Protein AF-0000000078876703 (afdb_homodimer)

InterPro domains:
  IPR000210 BTB/POZ domain [PF00651] (17-123)
  IPR000210 BTB/POZ domain [PS50097] (23-95)
  IPR000210 BTB/POZ domain [SM00225] (23-125)
  IPR011333 SKP1/BTB/POZ domain superfamily [G3DSA:3.30.710.10] (2-155)
  IPR011333 SKP1/BTB/POZ domain superfamily [SSF54695] (4-124)
  IPR011705 BTB/Kelch-associated [PF07707] (132-242)
  IPR011705 BTB/Kelch-associated [SM00875] (130-243)
  IPR012983 PHR [PF08005] (283-389)
  IPR038648 PHR domain superfamily [G3DSA:2.60.120.820] (272-389)

Structure (mmCIF, N/CA/C/O backbone):
data_AF-0000000078876703-model_v1
#
loop_
_entity.id
_entity.type
_entity.pdbx_description
1 polymer 'BTB domain-containing protein'
#
loop_
_atom_site.group_PDB
_atom_site.id
_atom_site.type_symbol
_atom_site.label_atom_id
_atom_site.label_alt_id
_atom_site.label_comp_id
_atom_site.label_asym_id
_atom_site.label_entity_id
_atom_site.label_seq_id
_atom_site.pdbx_PDB_ins_code
_atom_site.Cartn_x
_atom_site.Cartn_y
_atom_site.Cartn_z
_atom_site.occupancy
_atom_site.B_iso_or_equiv
_atom_site.auth_seq_id
_atom_site.auth_comp_id
_atom_site.auth_asym_id
_atom_site.auth_atom_id
_atom_site.pdbx_PDB_model_num
ATOM 1 N N . ASP A 1 1 ? 15.977 4.742 14.422 1 87.94 1 ASP A N 1
ATOM 2 C CA . ASP A 1 1 ? 14.562 5.016 14.156 1 87.94 1 ASP A CA 1
ATOM 3 C C . ASP A 1 1 ? 14.25 4.879 12.664 1 87.94 1 ASP A C 1
ATOM 5 O O . ASP A 1 1 ? 14.141 5.883 11.953 1 87.94 1 ASP A O 1
ATOM 9 N N . TRP A 1 2 ? 14.172 3.602 12.211 1 92.56 2 TRP A N 1
ATOM 10 C CA . TRP A 1 2 ? 14 3.25 10.805 1 92.56 2 TRP A CA 1
ATOM 11 C C . TRP A 1 2 ? 12.648 3.727 10.289 1 92.56 2 TRP A C 1
ATOM 13 O O . TRP A 1 2 ? 12.484 3.971 9.094 1 92.56 2 TRP A O 1
ATOM 23 N N . GLN A 1 3 ? 11.672 3.959 11.148 1 93.75 3 GLN A N 1
ATOM 24 C CA . GLN A 1 3 ? 10.305 4.316 10.781 1 93.75 3 GLN A CA 1
ATOM 25 C C . GLN A 1 3 ? 10.25 5.688 10.117 1 93.75 3 GLN A C 1
ATOM 27 O O . GLN A 1 3 ? 9.367 5.953 9.297 1 93.75 3 GLN A O 1
ATOM 32 N N . LEU A 1 4 ? 11.172 6.551 10.484 1 93.19 4 LEU A N 1
ATOM 33 C CA . LEU A 1 4 ? 11.156 7.945 10.055 1 93.19 4 LEU A CA 1
ATOM 34 C C . LEU A 1 4 ? 11.383 8.047 8.547 1 93.19 4 LEU A C 1
ATOM 36 O O . LEU A 1 4 ? 10.953 9.023 7.918 1 93.19 4 LEU A O 1
ATOM 40 N N . THR A 1 5 ? 11.984 7.02 7.98 1 92 5 THR A N 1
ATOM 41 C CA . THR A 1 5 ? 12.32 7.062 6.562 1 92 5 THR A CA 1
ATOM 42 C C . THR A 1 5 ? 11.242 6.367 5.73 1 92 5 THR A C 1
ATOM 44 O O . THR A 1 5 ? 11.273 6.414 4.5 1 92 5 THR A O 1
ATOM 47 N N . LYS A 1 6 ? 10.297 5.766 6.41 1 92 6 LYS A N 1
ATOM 48 C CA . LYS A 1 6 ? 9.25 5.035 5.703 1 92 6 LYS A CA 1
ATOM 49 C C . LYS A 1 6 ? 7.977 5.863 5.605 1 92 6 LYS A C 1
ATOM 51 O O . LYS A 1 6 ? 7.359 6.191 6.621 1 92 6 LYS A O 1
ATOM 56 N N . THR A 1 7 ? 7.516 6.16 4.422 1 89.06 7 THR A N 1
ATOM 57 C CA . THR A 1 7 ? 6.434 7.121 4.242 1 89.06 7 THR A CA 1
ATOM 58 C C . THR A 1 7 ? 5.121 6.402 3.932 1 89.06 7 THR A C 1
ATOM 60 O O . THR A 1 7 ? 4.066 7.035 3.854 1 89.06 7 THR A O 1
ATOM 63 N N . SER A 1 8 ? 5.184 5.109 3.703 1 92.31 8 SER A N 1
ATOM 64 C CA . SER A 1 8 ? 3.963 4.375 3.379 1 92.31 8 SER A CA 1
ATOM 65 C C . SER A 1 8 ? 3.836 3.113 4.223 1 92.31 8 SER A C 1
ATOM 67 O O . SER A 1 8 ? 4.832 2.605 4.746 1 92.31 8 SER A O 1
ATOM 69 N N . LEU A 1 9 ? 2.629 2.705 4.367 1 94.38 9 LEU A N 1
ATOM 70 C CA . LEU A 1 9 ? 2.357 1.476 5.105 1 94.38 9 LEU A CA 1
ATOM 71 C C . LEU A 1 9 ? 3.113 0.3 4.492 1 94.38 9 LEU A C 1
ATOM 73 O O . LEU A 1 9 ? 3.684 -0.52 5.219 1 94.38 9 LEU A O 1
ATOM 77 N N . ASN A 1 10 ? 3.154 0.201 3.182 1 94.31 10 ASN A N 1
ATOM 78 C CA . ASN A 1 10 ? 3.83 -0.886 2.48 1 94.31 10 ASN A CA 1
ATOM 79 C C . ASN A 1 10 ? 5.32 -0.918 2.801 1 94.31 10 ASN A C 1
ATOM 81 O O . ASN A 1 10 ? 5.887 -1.987 3.039 1 94.31 10 ASN A O 1
ATOM 85 N N . SER A 1 11 ? 5.852 0.259 2.777 1 95.06 11 SER A N 1
ATOM 86 C CA . SER A 1 11 ? 7.285 0.338 3.043 1 95.06 11 SER A CA 1
ATOM 87 C C . SER A 1 11 ? 7.602 -0.026 4.488 1 95.06 11 SER A C 1
ATOM 89 O O . SER A 1 11 ? 8.625 -0.654 4.77 1 95.06 11 SER A O 1
ATOM 91 N N . ARG A 1 12 ? 6.75 0.342 5.359 1 96 12 ARG A N 1
ATOM 92 C CA . ARG A 1 12 ? 6.957 0.058 6.777 1 96 12 ARG A CA 1
ATOM 93 C C . ARG A 1 12 ? 6.836 -1.436 7.059 1 96 12 ARG A C 1
ATOM 95 O O . ARG A 1 12 ? 7.684 -2.016 7.738 1 96 12 ARG A O 1
ATOM 102 N N . VAL A 1 13 ? 5.852 -2.027 6.5 1 97.25 13 VAL A N 1
ATOM 103 C CA . VAL A 1 13 ? 5.629 -3.453 6.707 1 97.25 13 VAL A CA 1
ATOM 104 C C . VAL A 1 13 ? 6.719 -4.258 6.004 1 97.25 13 VAL A C 1
ATOM 106 O O . VAL A 1 13 ? 7.207 -5.254 6.539 1 97.25 13 VAL A O 1
ATOM 109 N N . ALA A 1 14 ? 7.078 -3.812 4.836 1 96.5 14 ALA A N 1
ATOM 110 C CA . ALA A 1 14 ? 8.133 -4.488 4.082 1 96.5 14 ALA A CA 1
ATOM 111 C C . ALA A 1 14 ? 9.438 -4.523 4.871 1 96.5 14 ALA A C 1
ATOM 113 O O . ALA A 1 14 ? 10.219 -5.469 4.754 1 96.5 14 ALA A O 1
ATOM 114 N N . HIS A 1 15 ? 9.602 -3.547 5.699 1 96.69 15 HIS A N 1
ATOM 115 C CA . HIS A 1 15 ? 10.82 -3.461 6.492 1 96.69 15 HIS A CA 1
ATOM 116 C C . HIS A 1 15 ? 10.883 -4.574 7.531 1 96.69 15 HIS A C 1
ATOM 118 O O . HIS A 1 15 ? 11.969 -4.965 7.961 1 96.69 15 HIS A O 1
ATOM 124 N N . THR A 1 16 ? 9.75 -5.07 7.93 1 97.5 16 THR A N 1
ATOM 125 C CA . THR A 1 16 ? 9.719 -6.09 8.977 1 97.5 16 THR A CA 1
ATOM 126 C C . THR A 1 16 ? 9.711 -7.488 8.367 1 97.5 16 THR A C 1
ATOM 128 O O . THR A 1 16 ? 9.758 -8.484 9.086 1 97.5 16 THR A O 1
ATOM 131 N N . PHE A 1 17 ? 9.758 -7.559 6.996 1 97.31 17 PHE A N 1
ATOM 132 C CA . PHE A 1 17 ? 9.742 -8.828 6.281 1 97.31 17 PHE A CA 1
ATOM 133 C C . PHE A 1 17 ? 11.008 -9.633 6.582 1 97.31 17 PHE A C 1
ATOM 135 O O . PHE A 1 17 ? 12.117 -9.117 6.453 1 97.31 17 PHE A O 1
ATOM 142 N N . ASN A 1 18 ? 10.727 -10.859 6.961 1 96.06 18 ASN A N 1
ATOM 143 C CA . ASN A 1 18 ? 11.812 -11.789 7.262 1 96.06 18 ASN A CA 1
ATOM 144 C C . ASN A 1 18 ? 12.781 -11.211 8.289 1 96.06 18 ASN A C 1
ATOM 146 O O . ASN A 1 18 ? 13.992 -11.297 8.117 1 96.06 18 ASN A O 1
ATOM 150 N N . SER A 1 19 ? 12.266 -10.477 9.266 1 95.5 19 SER A N 1
ATOM 151 C CA . SER A 1 19 ? 13.008 -9.852 10.352 1 95.5 19 SER A CA 1
ATOM 152 C C . SER A 1 19 ? 12.398 -10.195 11.703 1 95.5 19 SER A C 1
ATOM 154 O O . SER A 1 19 ? 11.172 -10.297 11.828 1 95.5 19 SER A O 1
ATOM 156 N N . PRO A 1 20 ? 13.273 -10.398 12.664 1 95.88 20 PRO A N 1
ATOM 157 C CA . PRO A 1 20 ? 12.742 -10.68 14 1 95.88 20 PRO A CA 1
ATOM 158 C C . PRO A 1 20 ? 12.141 -9.445 14.664 1 95.88 20 PRO A C 1
ATOM 160 O O . PRO A 1 20 ? 11.523 -9.555 15.734 1 95.88 20 PRO A O 1
ATOM 163 N N . LEU A 1 21 ? 12.25 -8.336 14.008 1 95.31 21 LEU A N 1
ATOM 164 C CA . LEU A 1 21 ? 11.742 -7.082 14.547 1 95.31 21 LEU A CA 1
ATOM 165 C C . LEU A 1 21 ? 10.242 -7.176 14.805 1 95.31 21 LEU A C 1
ATOM 167 O O . LEU A 1 21 ? 9.453 -7.359 13.875 1 95.31 21 LEU A O 1
ATOM 171 N N . MET A 1 22 ? 9.789 -7.148 16.078 1 94.62 22 MET A N 1
ATOM 172 C CA . MET A 1 22 ? 8.406 -7.148 16.531 1 94.62 22 MET A CA 1
ATOM 173 C C . MET A 1 22 ? 7.723 -8.469 16.203 1 94.62 22 MET A C 1
ATOM 175 O O . MET A 1 22 ? 6.496 -8.547 16.172 1 94.62 22 MET A O 1
ATOM 179 N N . SER A 1 23 ? 8.492 -9.453 15.805 1 95.81 23 SER A N 1
ATOM 180 C CA . SER A 1 23 ? 7.926 -10.75 15.438 1 95.81 23 SER A CA 1
ATOM 181 C C . SER A 1 23 ? 7.316 -11.445 16.641 1 95.81 23 SER A C 1
ATOM 183 O O . SER A 1 23 ? 7.855 -11.367 17.75 1 95.81 23 SER A O 1
ATOM 185 N N . ASP A 1 24 ? 6.172 -12.078 16.453 1 94.12 24 ASP A N 1
ATOM 186 C CA . ASP A 1 24 ? 5.512 -12.766 17.547 1 94.12 24 ASP A CA 1
ATOM 187 C C . ASP A 1 24 ? 5.188 -14.211 17.188 1 94.12 24 ASP A C 1
ATOM 189 O O . ASP A 1 24 ? 4.574 -14.93 17.969 1 94.12 24 ASP A O 1
ATOM 193 N N . VAL A 1 25 ? 5.59 -14.648 16.047 1 96.25 25 VAL A N 1
ATOM 194 C CA . VAL A 1 25 ? 5.449 -16.031 15.625 1 96.25 25 VAL A CA 1
ATOM 195 C C . VAL A 1 25 ? 6.574 -16.406 14.664 1 96.25 25 VAL A C 1
ATOM 197 O O . VAL A 1 25 ? 7.168 -15.523 14.031 1 96.25 25 VAL A O 1
ATOM 200 N N . ALA A 1 26 ? 6.898 -17.656 14.617 1 97.44 26 ALA A N 1
ATOM 201 C CA . ALA A 1 26 ? 7.953 -18.109 13.719 1 97.44 26 ALA A CA 1
ATOM 202 C C . ALA A 1 26 ? 7.555 -19.406 13.031 1 97.44 26 ALA A C 1
ATOM 204 O O . ALA A 1 26 ? 6.922 -20.281 13.633 1 97.44 26 ALA A O 1
ATOM 205 N N . PHE A 1 27 ? 7.922 -19.516 11.805 1 97.69 27 PHE A N 1
ATOM 206 C CA . PHE A 1 27 ? 7.719 -20.75 11.047 1 97.69 27 PHE A CA 1
ATOM 207 C C . PHE A 1 27 ? 8.984 -21.594 11.047 1 97.69 27 PHE A C 1
ATOM 209 O O . PHE A 1 27 ? 10.086 -21.078 10.852 1 97.69 27 PHE A O 1
ATOM 216 N N . VAL A 1 28 ? 8.781 -22.812 11.297 1 97.25 28 VAL A N 1
ATOM 217 C CA . VAL A 1 28 ? 9.898 -23.75 11.289 1 97.25 28 VAL A CA 1
ATOM 218 C C . VAL A 1 28 ? 9.844 -24.609 10.039 1 97.25 28 VAL A C 1
ATOM 220 O O . VAL A 1 28 ? 8.898 -25.375 9.844 1 97.25 28 VAL A O 1
ATOM 223 N N . VAL A 1 29 ? 10.82 -24.469 9.195 1 96.31 29 VAL A N 1
ATOM 224 C CA . VAL A 1 29 ? 10.836 -25.172 7.91 1 96.31 29 VAL A CA 1
ATOM 225 C C . VAL A 1 29 ? 12.25 -25.672 7.621 1 96.31 29 VAL A C 1
ATOM 227 O O . VAL A 1 29 ? 13.219 -25.234 8.242 1 96.31 29 VAL A O 1
ATOM 230 N N . GLU A 1 30 ? 12.281 -26.594 6.703 1 94.5 30 GLU A N 1
ATOM 231 C CA . GLU A 1 30 ? 13.578 -27.078 6.242 1 94.5 30 GLU A CA 1
ATOM 232 C C . GLU A 1 30 ? 14.219 -26.094 5.258 1 94.5 30 GLU A C 1
ATOM 234 O O . GLU A 1 30 ? 13.523 -25.484 4.445 1 94.5 30 GLU A O 1
ATOM 239 N N . ASP A 1 31 ? 15.508 -25.953 5.328 1 93.06 31 ASP A N 1
ATOM 240 C CA . ASP A 1 31 ? 16.281 -25.141 4.387 1 93.06 31 ASP A CA 1
ATOM 241 C C . ASP A 1 31 ? 17.156 -26.031 3.496 1 93.06 31 ASP A C 1
ATOM 243 O O . ASP A 1 31 ? 18.109 -26.641 3.971 1 93.06 31 ASP A O 1
ATOM 247 N N . PRO A 1 32 ? 16.812 -26.047 2.268 1 89.38 32 PRO A N 1
ATOM 248 C CA . PRO A 1 32 ? 17.562 -26.922 1.369 1 89.38 32 PRO A CA 1
ATOM 249 C C . PRO A 1 32 ? 19.031 -26.531 1.26 1 89.38 32 PRO A C 1
ATOM 251 O O . PRO A 1 32 ? 19.891 -27.391 1.072 1 89.38 32 PRO A O 1
ATOM 254 N N . ALA A 1 33 ? 19.328 -25.266 1.344 1 88.38 33 ALA A N 1
ATOM 255 C CA . ALA A 1 33 ? 20.703 -24.812 1.215 1 88.38 33 ALA A CA 1
ATOM 256 C C . ALA A 1 33 ? 21.531 -25.188 2.443 1 88.38 33 ALA A C 1
ATOM 258 O O . ALA A 1 33 ? 22.688 -25.609 2.32 1 88.38 33 ALA A O 1
ATOM 259 N N . LYS A 1 34 ? 20.906 -25.141 3.592 1 88.06 34 LYS A N 1
ATOM 260 C CA . LYS A 1 34 ? 21.609 -25.406 4.844 1 88.06 34 LYS A CA 1
ATOM 261 C C . LYS A 1 34 ? 21.406 -26.844 5.289 1 88.06 34 LYS A C 1
ATOM 263 O O . LYS A 1 34 ? 22.078 -27.312 6.215 1 88.06 34 LYS A O 1
ATOM 268 N N . GLN A 1 35 ? 20.625 -27.562 4.629 1 87.56 35 GLN A N 1
ATOM 269 C CA . GLN A 1 35 ? 20.281 -28.938 4.977 1 87.56 35 GLN A CA 1
ATOM 270 C C . GLN A 1 35 ? 19.922 -29.062 6.457 1 87.56 35 GLN A C 1
ATOM 272 O O . GLN A 1 35 ? 20.406 -29.953 7.148 1 87.56 35 GLN A O 1
ATOM 277 N N . ASP A 1 36 ? 19.234 -27.984 6.965 1 91.69 36 ASP A N 1
ATOM 278 C CA . ASP A 1 36 ? 18.812 -27.922 8.359 1 91.69 36 ASP A CA 1
ATOM 279 C C . ASP A 1 36 ? 17.484 -27.172 8.5 1 91.69 36 ASP A C 1
ATOM 281 O O . ASP A 1 36 ? 16.969 -26.641 7.516 1 91.69 36 ASP A O 1
ATOM 285 N N . VAL A 1 37 ? 17.016 -27.297 9.703 1 94 37 VAL A N 1
ATOM 286 C CA . VAL A 1 37 ? 15.766 -26.609 10.016 1 94 37 VAL A CA 1
ATOM 287 C C . VAL A 1 37 ? 16.047 -25.172 10.43 1 94 37 VAL A C 1
ATOM 289 O O . VAL A 1 37 ? 17 -24.906 11.164 1 94 37 VAL A O 1
ATOM 292 N N . VAL A 1 38 ? 15.305 -24.281 9.836 1 95.19 38 VAL A N 1
ATOM 293 C CA . VAL A 1 38 ? 15.469 -22.875 10.164 1 95.19 38 VAL A CA 1
ATOM 294 C C . VAL A 1 38 ? 14.148 -22.297 10.664 1 95.19 38 VAL A C 1
ATOM 296 O O . VAL A 1 38 ? 13.078 -22.828 10.375 1 95.19 38 VAL A O 1
ATOM 299 N N . SER A 1 39 ? 14.312 -21.266 11.391 1 96.25 39 SER A N 1
ATOM 300 C CA . SER A 1 39 ? 13.156 -20.547 11.906 1 96.25 39 SER A CA 1
ATOM 301 C C . SER A 1 39 ? 13 -19.188 11.227 1 96.25 39 SER A C 1
ATOM 303 O O . SER A 1 39 ? 13.914 -18.359 11.258 1 96.25 39 SER A O 1
ATOM 305 N N . ILE A 1 40 ? 11.852 -18.953 10.617 1 97.5 40 ILE A N 1
ATOM 306 C CA . ILE A 1 40 ? 11.586 -17.703 9.906 1 97.5 40 ILE A CA 1
ATOM 307 C C . ILE A 1 40 ? 10.555 -16.875 10.672 1 97.5 40 ILE A C 1
ATOM 309 O O . ILE A 1 40 ? 9.414 -17.328 10.867 1 97.5 40 ILE A O 1
ATOM 313 N N . PRO A 1 41 ? 10.953 -15.703 11.102 1 98.12 41 PRO A N 1
ATOM 314 C CA . PRO A 1 41 ? 10.039 -14.867 11.891 1 98.12 41 PRO A CA 1
ATOM 315 C C . PRO A 1 41 ? 8.898 -14.289 11.062 1 98.12 41 PRO A C 1
ATOM 317 O O . PRO A 1 41 ? 9.078 -14.008 9.875 1 98.12 41 PRO A O 1
ATOM 320 N N . ALA A 1 42 ? 7.742 -14.164 11.633 1 98.06 42 ALA A N 1
ATOM 321 C CA . ALA A 1 42 ? 6.566 -13.555 11.016 1 98.06 42 ALA A CA 1
ATOM 322 C C . ALA A 1 42 ? 5.723 -12.82 12.055 1 98.06 42 ALA A C 1
ATOM 324 O O . ALA A 1 42 ? 6.137 -12.664 13.203 1 98.06 42 ALA A O 1
ATOM 325 N N . HIS A 1 43 ? 4.668 -12.203 11.703 1 97.62 43 HIS A N 1
ATOM 326 C CA . HIS A 1 43 ? 3.785 -11.422 12.562 1 97.62 43 HIS A CA 1
ATOM 327 C C . HIS A 1 43 ? 2.346 -11.914 12.461 1 97.62 43 HIS A C 1
ATOM 329 O O . HIS A 1 43 ? 1.765 -11.93 11.375 1 97.62 43 HIS A O 1
ATOM 335 N N . LYS A 1 44 ? 1.801 -12.266 13.594 1 96.62 44 LYS A N 1
ATOM 336 C CA . LYS A 1 44 ? 0.448 -12.812 13.641 1 96.62 44 LYS A CA 1
ATOM 337 C C . LYS A 1 44 ? -0.548 -11.867 12.969 1 96.62 44 LYS A C 1
ATOM 339 O O . LYS A 1 44 ? -1.468 -12.312 12.281 1 96.62 44 LYS A O 1
ATOM 344 N N . TYR A 1 45 ? -0.361 -10.609 13.172 1 96.81 45 TYR A N 1
ATOM 345 C CA . TYR A 1 45 ? -1.286 -9.625 12.617 1 96.81 45 TYR A CA 1
ATOM 346 C C . TYR A 1 45 ? -1.282 -9.672 11.102 1 96.81 45 TYR A C 1
ATOM 348 O O . TYR A 1 45 ? -2.344 -9.711 10.469 1 96.81 45 TYR A O 1
ATOM 356 N N . ILE A 1 46 ? -0.12 -9.656 10.484 1 97.88 46 ILE A N 1
ATOM 357 C CA . ILE A 1 46 ? 0.001 -9.664 9.031 1 97.88 46 ILE A CA 1
ATOM 358 C C . ILE A 1 46 ? -0.574 -10.961 8.477 1 97.88 46 ILE A C 1
ATOM 360 O O . ILE A 1 46 ? -1.285 -10.953 7.469 1 97.88 46 ILE A O 1
ATOM 364 N N . LEU A 1 47 ? -0.225 -12.039 9.18 1 97.38 47 LEU A N 1
ATOM 365 C CA . LEU A 1 47 ? -0.733 -13.344 8.758 1 97.38 47 LEU A CA 1
ATOM 366 C C . LEU A 1 47 ? -2.252 -13.398 8.883 1 97.38 47 LEU A C 1
ATOM 368 O O . LEU A 1 47 ? -2.938 -13.859 7.973 1 97.38 47 LEU A O 1
ATOM 372 N N . GLY A 1 48 ? -2.766 -12.891 9.945 1 96.69 48 GLY A N 1
ATOM 373 C CA . GLY A 1 48 ? -4.191 -12.938 10.227 1 96.69 48 GLY A CA 1
ATOM 374 C C . GLY A 1 48 ? -5.016 -12.109 9.258 1 96.69 48 GLY A C 1
ATOM 375 O O . GLY A 1 48 ? -6.117 -12.508 8.875 1 96.69 48 GLY A O 1
ATOM 376 N N . VAL A 1 49 ? -4.5 -10.953 8.891 1 97.19 49 VAL A N 1
ATOM 377 C CA . VAL A 1 49 ? -5.27 -10.102 7.992 1 97.19 49 VAL A CA 1
ATOM 378 C C . VAL A 1 49 ? -5.211 -10.656 6.574 1 97.19 49 VAL A C 1
ATOM 380 O O . VAL A 1 49 ? -6.02 -10.289 5.719 1 97.19 49 VAL A O 1
ATOM 383 N N . SER A 1 50 ? -4.293 -11.523 6.297 1 97.25 50 SER A N 1
ATOM 384 C CA . SER A 1 50 ? -4.078 -12.008 4.938 1 97.25 50 SER A CA 1
ATOM 385 C C . SER A 1 50 ? -4.789 -13.344 4.707 1 97.25 50 SER A C 1
ATOM 387 O O . SER A 1 50 ? -5.082 -13.703 3.566 1 97.25 50 SER A O 1
ATOM 389 N N . SER A 1 51 ? -5.043 -14.086 5.777 1 97.12 51 SER A N 1
ATOM 390 C CA . SER A 1 51 ? -5.547 -15.453 5.668 1 97.12 51 SER A CA 1
ATOM 391 C C . SER A 1 51 ? -6.559 -15.758 6.766 1 97.12 51 SER A C 1
ATOM 393 O O . SER A 1 51 ? -6.258 -15.609 7.953 1 97.12 51 SER A O 1
ATOM 395 N N . PRO A 1 52 ? -7.766 -16.25 6.395 1 96.75 52 PRO A N 1
ATOM 396 C CA . PRO A 1 52 ? -8.727 -16.656 7.422 1 96.75 52 PRO A CA 1
ATOM 397 C C . PRO A 1 52 ? -8.227 -17.828 8.266 1 96.75 52 PRO A C 1
ATOM 399 O O . PRO A 1 52 ? -8.586 -17.938 9.445 1 96.75 52 PRO A O 1
ATOM 402 N N . VAL A 1 53 ? -7.438 -18.672 7.664 1 96.44 53 VAL A N 1
ATOM 403 C CA . VAL A 1 53 ? -6.883 -19.828 8.375 1 96.44 53 VAL A CA 1
ATOM 404 C C . VAL A 1 53 ? -5.918 -19.344 9.453 1 96.44 53 VAL A C 1
ATOM 406 O O . VAL A 1 53 ? -6 -19.766 10.609 1 96.44 53 VAL A O 1
ATOM 409 N N . PHE A 1 54 ? -5.055 -18.438 9.102 1 96 54 PHE A N 1
ATOM 410 C CA . PHE A 1 54 ? -4.145 -17.859 10.086 1 96 54 PHE A CA 1
ATOM 411 C C . PHE A 1 54 ? -4.914 -17.078 11.148 1 96 54 PHE A C 1
ATOM 413 O O . PHE A 1 54 ? -4.539 -17.078 12.32 1 96 54 PHE A O 1
ATOM 420 N N . PHE A 1 55 ? -5.98 -16.391 10.688 1 95.69 55 PHE A N 1
ATOM 421 C CA . PHE A 1 55 ? -6.82 -15.672 11.633 1 95.69 55 PHE A CA 1
ATOM 422 C C . PHE A 1 55 ? -7.391 -16.609 12.68 1 95.69 55 PHE A C 1
ATOM 424 O O . PHE A 1 55 ? -7.34 -16.328 13.883 1 95.69 55 PHE A O 1
ATOM 431 N N . ALA A 1 56 ? -7.887 -17.703 12.203 1 93.62 56 ALA A N 1
ATOM 432 C CA . ALA A 1 56 ? -8.445 -18.703 13.117 1 93.62 56 ALA A CA 1
ATOM 433 C C . ALA A 1 56 ? -7.355 -19.297 14.008 1 93.62 56 ALA A C 1
ATOM 435 O O . ALA A 1 56 ? -7.59 -19.578 15.188 1 93.62 56 ALA A O 1
ATOM 436 N N . MET A 1 57 ? -6.203 -19.469 13.516 1 93.19 57 MET A N 1
ATOM 437 C CA . MET A 1 57 ? -5.09 -20.094 14.227 1 93.19 57 MET A CA 1
ATOM 438 C C . MET A 1 57 ? -4.609 -19.203 15.367 1 93.19 57 MET A C 1
ATOM 440 O O . MET A 1 57 ? -4.316 -19.688 16.453 1 93.19 57 MET A O 1
ATOM 444 N N . PHE A 1 58 ? -4.586 -17.875 15.109 1 93.94 58 PHE A N 1
ATOM 445 C CA . PHE A 1 58 ? -3.896 -17 16.062 1 93.94 58 PHE A CA 1
ATOM 446 C C . PHE A 1 58 ? -4.895 -16.188 16.875 1 93.94 58 PHE A C 1
ATOM 448 O O . PHE A 1 58 ? -4.562 -15.688 17.953 1 93.94 58 PHE A O 1
ATOM 455 N N . TYR A 1 59 ? -6.055 -15.938 16.406 1 91.44 59 TYR A N 1
ATOM 456 C CA . TYR A 1 59 ? -7 -15.055 17.094 1 91.44 59 TYR A CA 1
ATOM 457 C C . TYR A 1 59 ? -8.273 -15.812 17.469 1 91.44 59 TYR A C 1
ATOM 459 O O . TYR A 1 59 ? -9.219 -15.227 18 1 91.44 59 TYR A O 1
ATOM 467 N N . GLY A 1 60 ? -8.242 -17 17.125 1 85 60 GLY A N 1
ATOM 468 C CA . GLY A 1 60 ? -9.367 -17.828 17.547 1 85 60 GLY A CA 1
ATOM 469 C C . GLY A 1 60 ? -9.344 -18.172 19.016 1 85 60 GLY A C 1
ATOM 470 O O . GLY A 1 60 ? -8.445 -17.75 19.75 1 85 60 GLY A O 1
ATOM 471 N N . GLN A 1 61 ? -10.305 -18.766 19.609 1 73.5 61 GLN A N 1
ATOM 472 C CA . GLN A 1 61 ? -10.57 -19.062 21.016 1 73.5 61 GLN A CA 1
ATOM 473 C C . GLN A 1 61 ? -9.391 -19.781 21.656 1 73.5 61 GLN A C 1
ATOM 475 O O . GLN A 1 61 ? -9.07 -19.547 22.828 1 73.5 61 GLN A O 1
ATOM 480 N N . MET A 1 62 ? -8.688 -20.75 20.984 1 61.81 62 MET A N 1
ATOM 481 C CA . MET A 1 62 ? -7.664 -21.594 21.594 1 61.81 62 MET A CA 1
ATOM 482 C C . MET A 1 62 ? -6.266 -21.078 21.25 1 61.81 62 MET A C 1
ATOM 484 O O . MET A 1 62 ? -5.27 -21.719 21.594 1 61.81 62 MET A O 1
ATOM 488 N N . SER A 1 63 ? -6.086 -19.906 20.656 1 62.47 63 SER A N 1
ATOM 489 C CA . SER A 1 63 ? -4.977 -19.781 19.719 1 62.47 63 SER A CA 1
ATOM 490 C C . SER A 1 63 ? -3.902 -18.844 20.25 1 62.47 63 SER A C 1
ATOM 492 O O . SER A 1 63 ? -2.801 -18.781 19.703 1 62.47 63 SER A O 1
ATOM 494 N N . THR A 1 64 ? -4.004 -18.109 21.469 1 62.47 64 THR A N 1
ATOM 495 C CA . THR A 1 64 ? -3.176 -16.922 21.656 1 62.47 64 THR A CA 1
ATOM 496 C C . THR A 1 64 ? -1.736 -17.312 21.984 1 62.47 64 THR A C 1
ATOM 498 O O . THR A 1 64 ? -0.813 -16.516 21.781 1 62.47 64 THR A O 1
ATOM 501 N N . SER A 1 65 ? -1.548 -18.672 21.984 1 75.75 65 SER A N 1
ATOM 502 C CA . SER A 1 65 ? -0.235 -18.953 22.562 1 75.75 65 SER A CA 1
ATOM 503 C C . SER A 1 65 ? 0.691 -19.594 21.531 1 75.75 65 SER A C 1
ATOM 505 O O . SER A 1 65 ? 1.842 -19.906 21.828 1 75.75 65 SER A O 1
ATOM 507 N N . ILE A 1 66 ? 0.266 -19.531 20.344 1 84.81 66 ILE A N 1
ATOM 508 C CA . ILE A 1 66 ? 1.11 -20.219 19.375 1 84.81 66 ILE A CA 1
ATOM 509 C C . ILE A 1 66 ? 2.264 -19.297 18.969 1 84.81 66 ILE A C 1
ATOM 511 O O . ILE A 1 66 ? 2.043 -18.188 18.484 1 84.81 66 ILE A O 1
ATOM 515 N N . SER A 1 67 ? 3.463 -19.797 19.219 1 91.06 67 SER A N 1
ATOM 516 C CA . SER A 1 67 ? 4.617 -18.969 18.875 1 91.06 67 SER A CA 1
ATOM 517 C C . SER A 1 67 ? 5.449 -19.625 17.766 1 91.06 67 SER A C 1
ATOM 519 O O . SER A 1 67 ? 6.328 -18.984 17.188 1 91.06 67 SER A O 1
ATOM 521 N N . LYS A 1 68 ? 5.137 -20.906 17.516 1 94.44 68 LYS A N 1
ATOM 522 C CA . LYS A 1 68 ? 5.863 -21.625 16.469 1 94.44 68 LYS A CA 1
ATOM 523 C C . LYS A 1 68 ? 4.922 -22.453 15.617 1 94.44 68 LYS A C 1
ATOM 525 O O . LYS A 1 68 ? 4.016 -23.109 16.141 1 94.44 68 LYS A O 1
ATOM 530 N N . VAL A 1 69 ? 5.117 -22.391 14.359 1 95.06 69 VAL A N 1
ATOM 531 C CA . VAL A 1 69 ? 4.332 -23.188 13.414 1 95.06 69 VAL A CA 1
ATOM 532 C C . VAL A 1 69 ? 5.262 -24.031 12.547 1 95.06 69 VAL A C 1
ATOM 534 O O . VAL A 1 69 ? 6.121 -23.5 11.844 1 95.06 69 VAL A O 1
ATOM 537 N N . GLU A 1 70 ? 5.102 -25.25 12.547 1 95.31 70 GLU A N 1
ATOM 538 C CA . GLU A 1 70 ? 5.914 -26.156 11.742 1 95.31 70 GLU A CA 1
ATOM 539 C C . GLU A 1 70 ? 5.266 -26.438 10.391 1 95.31 70 GLU A C 1
ATOM 541 O O . GLU A 1 70 ? 4.074 -26.734 10.32 1 95.31 70 GLU A O 1
ATOM 546 N N . LEU A 1 71 ? 6.055 -26.312 9.383 1 95.19 71 LEU A N 1
ATOM 547 C CA . LEU A 1 71 ? 5.594 -26.578 8.023 1 95.19 71 LEU A CA 1
ATOM 548 C C . LEU A 1 71 ? 6.43 -27.672 7.379 1 95.19 71 LEU A C 1
ATOM 550 O O . LEU A 1 71 ? 7.387 -27.391 6.656 1 95.19 71 LEU A O 1
ATOM 554 N N . PRO A 1 72 ? 6.078 -28.828 7.469 1 90.94 72 PRO A N 1
ATOM 555 C CA . PRO A 1 72 ? 6.879 -29.938 6.957 1 90.94 72 PRO A CA 1
ATOM 556 C C . PRO A 1 72 ? 6.828 -30.062 5.438 1 90.94 72 PRO A C 1
ATOM 558 O O . PRO A 1 72 ? 7.758 -30.578 4.82 1 90.94 72 PRO A O 1
ATOM 561 N N . ASP A 1 73 ? 5.828 -29.609 4.793 1 86.81 73 ASP A N 1
ATOM 562 C CA . ASP A 1 73 ? 5.613 -29.828 3.367 1 86.81 73 ASP A CA 1
ATOM 563 C C . ASP A 1 73 ? 6.109 -28.641 2.543 1 86.81 73 ASP A C 1
ATOM 565 O O . ASP A 1 73 ? 5.723 -28.484 1.385 1 86.81 73 ASP A O 1
ATOM 569 N N . CYS A 1 74 ? 6.871 -27.812 3.17 1 92.5 74 CYS A N 1
ATOM 570 C CA . CYS A 1 74 ? 7.402 -26.641 2.482 1 92.5 74 CYS A CA 1
ATOM 571 C C . CYS A 1 74 ? 8.805 -26.297 2.973 1 92.5 74 CYS A C 1
ATOM 573 O O . CYS A 1 74 ? 9.156 -26.609 4.113 1 92.5 74 CYS A O 1
ATOM 575 N N . ASP A 1 75 ? 9.57 -25.797 2.107 1 94.69 75 ASP A N 1
ATOM 576 C CA . ASP A 1 75 ? 10.906 -25.391 2.512 1 94.69 75 ASP A CA 1
ATOM 577 C C . ASP A 1 75 ? 11 -23.875 2.662 1 94.69 75 ASP A C 1
ATOM 579 O O . ASP A 1 75 ? 9.992 -23.172 2.514 1 94.69 75 ASP A O 1
ATOM 583 N N . SER A 1 76 ? 12.18 -23.422 3.02 1 96 76 SER A N 1
ATOM 584 C CA . SER A 1 76 ? 12.383 -22 3.322 1 96 76 SER A CA 1
ATOM 585 C C . SER A 1 76 ? 12.188 -21.141 2.082 1 96 76 SER A C 1
ATOM 587 O O . SER A 1 76 ? 11.68 -20.016 2.172 1 96 76 SER A O 1
ATOM 589 N N . VAL A 1 77 ? 12.5 -21.656 0.921 1 94.5 77 VAL A N 1
ATOM 590 C CA . VAL A 1 77 ? 12.422 -20.891 -0.319 1 94.5 77 VAL A CA 1
ATOM 591 C C . VAL A 1 77 ? 10.961 -20.578 -0.646 1 94.5 77 VAL A C 1
ATOM 593 O O . VAL A 1 77 ? 10.609 -19.438 -0.955 1 94.5 77 VAL A O 1
ATOM 596 N N . GLY A 1 78 ? 10.156 -21.594 -0.558 1 95.88 78 GLY A N 1
ATOM 597 C CA . GLY A 1 78 ? 8.734 -21.406 -0.809 1 95.88 78 GLY A CA 1
ATOM 598 C C . GLY A 1 78 ? 8.062 -20.516 0.214 1 95.88 78 GLY A C 1
ATOM 599 O O . GLY A 1 78 ? 7.238 -19.656 -0.142 1 95.88 78 GLY A O 1
ATOM 600 N N . LEU A 1 79 ? 8.469 -20.719 1.458 1 97.88 79 LEU A N 1
ATOM 601 C CA . LEU A 1 79 ? 7.852 -19.953 2.529 1 97.88 79 LEU A CA 1
ATOM 602 C C . LEU A 1 79 ? 8.203 -18.469 2.4 1 97.88 79 LEU A C 1
ATOM 604 O O . LEU A 1 79 ? 7.348 -17.609 2.59 1 97.88 79 LEU A O 1
ATOM 608 N N . ILE A 1 80 ? 9.438 -18.188 2.111 1 97.06 80 ILE A N 1
ATOM 609 C CA . ILE A 1 80 ? 9.906 -16.812 1.997 1 97.06 80 ILE A CA 1
ATOM 610 C C . ILE A 1 80 ? 9.148 -16.109 0.876 1 97.06 80 ILE A C 1
ATOM 612 O O . ILE A 1 80 ? 8.758 -14.945 1.019 1 97.06 80 ILE A O 1
ATOM 616 N N . GLU A 1 81 ? 8.906 -16.781 -0.206 1 97.12 81 GLU A N 1
ATOM 617 C CA . GLU A 1 81 ? 8.148 -16.188 -1.305 1 97.12 81 GLU A CA 1
ATOM 618 C C . GLU A 1 81 ? 6.695 -15.938 -0.907 1 97.12 81 GLU A C 1
ATOM 620 O O . GLU A 1 81 ? 6.098 -14.938 -1.303 1 97.12 81 GLU A O 1
ATOM 625 N N . PHE A 1 82 ? 6.176 -16.875 -0.213 1 98.06 82 PHE A N 1
ATOM 626 C CA . PHE A 1 82 ? 4.824 -16.766 0.311 1 98.06 82 PHE A CA 1
ATOM 627 C C . PHE A 1 82 ? 4.699 -15.539 1.221 1 98.06 82 PHE A C 1
ATOM 629 O O . PHE A 1 82 ? 3.799 -14.719 1.049 1 98.06 82 PHE A O 1
ATOM 636 N N . LEU A 1 83 ? 5.633 -15.422 2.115 1 98.31 83 LEU A N 1
ATOM 637 C CA . LEU A 1 83 ? 5.629 -14.305 3.055 1 98.31 83 LEU A CA 1
ATOM 638 C C . LEU A 1 83 ? 5.918 -12.992 2.34 1 98.31 83 LEU A C 1
ATOM 640 O O . LEU A 1 83 ? 5.391 -11.945 2.719 1 98.31 83 LEU A O 1
ATOM 644 N N . ARG A 1 84 ? 6.785 -13.07 1.354 1 97.69 84 ARG A N 1
ATOM 645 C CA . ARG A 1 84 ? 7.094 -11.867 0.589 1 97.69 84 ARG A CA 1
ATOM 646 C C . ARG A 1 84 ? 5.828 -11.25 0.002 1 97.69 84 ARG A C 1
ATOM 648 O O . ARG A 1 84 ? 5.656 -10.031 0.025 1 97.69 84 ARG A O 1
ATOM 655 N N . TYR A 1 85 ? 4.984 -12.078 -0.478 1 97.5 85 TYR A N 1
ATOM 656 C CA . TYR A 1 85 ? 3.73 -11.594 -1.038 1 97.5 85 TYR A CA 1
ATOM 657 C C . TYR A 1 85 ? 2.857 -10.961 0.042 1 97.5 85 TYR A C 1
ATOM 659 O O . TYR A 1 85 ? 2.252 -9.914 -0.174 1 97.5 85 TYR A O 1
ATOM 667 N N . LEU A 1 86 ? 2.805 -11.594 1.173 1 97.81 86 LEU A N 1
ATOM 668 C CA . LEU A 1 86 ? 1.939 -11.109 2.244 1 97.81 86 LEU A CA 1
ATOM 669 C C . LEU A 1 86 ? 2.439 -9.781 2.791 1 97.81 86 LEU A C 1
ATOM 671 O O . LEU A 1 86 ? 1.64 -8.914 3.156 1 97.81 86 LEU A O 1
ATOM 675 N N . TYR A 1 87 ? 3.74 -9.555 2.822 1 97.62 87 TYR A N 1
ATOM 676 C CA . TYR A 1 87 ? 4.336 -8.375 3.449 1 97.62 87 TYR A CA 1
ATOM 677 C C . TYR A 1 87 ? 4.535 -7.258 2.434 1 97.62 87 TYR A C 1
ATOM 679 O O . TYR A 1 87 ? 4.457 -6.078 2.779 1 97.62 87 TYR A O 1
ATOM 687 N N . CYS A 1 88 ? 4.844 -7.641 1.226 1 95.38 88 CYS A N 1
ATOM 688 C CA . CYS A 1 88 ? 5.324 -6.637 0.283 1 95.38 88 CYS A CA 1
ATOM 689 C C . CYS A 1 88 ? 4.414 -6.551 -0.935 1 95.38 88 CYS A C 1
ATOM 691 O O . CYS A 1 88 ? 4.574 -5.664 -1.776 1 95.38 88 CYS A O 1
ATOM 693 N N . ASN A 1 89 ? 3.486 -7.375 -1.078 1 92.38 89 ASN A N 1
ATOM 694 C CA . ASN A 1 89 ? 2.615 -7.441 -2.246 1 92.38 89 ASN A CA 1
ATOM 695 C C . ASN A 1 89 ? 3.416 -7.613 -3.533 1 92.38 89 ASN A C 1
ATOM 697 O O . ASN A 1 89 ? 3.104 -6.996 -4.551 1 92.38 89 ASN A O 1
ATOM 701 N N . ARG A 1 90 ? 4.473 -8.32 -3.449 1 92.56 90 ARG A N 1
ATOM 702 C CA . ARG A 1 90 ? 5.344 -8.602 -4.586 1 92.56 90 ARG A CA 1
ATOM 703 C C . ARG A 1 90 ? 5.754 -10.07 -4.617 1 92.56 90 ARG A C 1
ATOM 705 O O . ARG A 1 90 ? 5.684 -10.758 -3.598 1 92.56 90 ARG A O 1
ATOM 712 N N . VAL A 1 91 ? 6.035 -10.461 -5.828 1 92.5 91 VAL A N 1
ATOM 713 C CA . VAL A 1 91 ? 6.484 -11.844 -5.965 1 92.5 91 VAL A CA 1
ATOM 714 C C . VAL A 1 91 ? 7.754 -11.891 -6.809 1 92.5 91 VAL A C 1
ATOM 716 O O . VAL A 1 91 ? 7.93 -11.086 -7.723 1 92.5 91 VAL A O 1
ATOM 719 N N . LYS A 1 92 ? 8.664 -12.648 -6.488 1 94.12 92 LYS A N 1
ATOM 720 C CA . LYS A 1 92 ? 9.859 -13 -7.238 1 94.12 92 LYS A CA 1
ATOM 721 C C . LYS A 1 92 ? 10 -14.516 -7.371 1 94.12 92 LYS A C 1
ATOM 723 O O . LYS A 1 92 ? 10.867 -15.117 -6.727 1 94.12 92 LYS A O 1
ATOM 728 N N . PHE A 1 93 ? 9.383 -15.016 -8.367 1 94.94 93 PHE A N 1
ATOM 729 C CA . PHE A 1 93 ? 9.156 -16.453 -8.43 1 94.94 93 PHE A CA 1
ATOM 730 C C . PHE A 1 93 ? 10.297 -17.156 -9.164 1 94.94 93 PHE A C 1
ATOM 732 O O . PHE A 1 93 ? 10.828 -16.625 -10.148 1 94.94 93 PHE A O 1
ATOM 739 N N . THR A 1 94 ? 10.711 -18.141 -8.727 1 94.88 94 THR A N 1
ATOM 740 C CA . THR A 1 94 ? 11.266 -19.266 -9.477 1 94.88 94 THR A CA 1
ATOM 741 C C . THR A 1 94 ? 10.242 -20.391 -9.594 1 94.88 94 THR A C 1
ATOM 743 O O . THR A 1 94 ? 9.219 -20.375 -8.914 1 94.88 94 THR A O 1
ATOM 746 N N . MET A 1 95 ? 10.492 -21.312 -10.43 1 93.44 95 MET A N 1
ATOM 747 C CA . MET A 1 95 ? 9.539 -22.406 -10.578 1 93.44 95 MET A CA 1
ATOM 748 C C . MET A 1 95 ? 9.344 -23.156 -9.258 1 93.44 95 MET A C 1
ATOM 750 O O . MET A 1 95 ? 8.211 -23.406 -8.836 1 93.44 95 MET A O 1
ATOM 754 N N . GLU A 1 96 ? 10.367 -23.406 -8.609 1 92.75 96 GLU A N 1
ATOM 755 C CA . GLU A 1 96 ? 10.328 -24.141 -7.34 1 92.75 96 GLU A CA 1
ATOM 756 C C . GLU A 1 96 ? 9.57 -23.344 -6.281 1 92.75 96 GLU A C 1
ATOM 758 O O . GLU A 1 96 ? 8.711 -23.891 -5.586 1 92.75 96 GLU A O 1
ATOM 763 N N . SER A 1 97 ? 9.891 -22.109 -6.164 1 96 97 SER A N 1
ATOM 764 C CA . SER A 1 97 ? 9.242 -21.281 -5.148 1 96 97 SER A CA 1
ATOM 765 C C . SER A 1 97 ? 7.77 -21.062 -5.465 1 96 97 SER A C 1
ATOM 767 O O . SER A 1 97 ? 6.938 -20.984 -4.559 1 96 97 SER A O 1
ATOM 769 N N . ALA A 1 98 ? 7.5 -20.938 -6.746 1 96.94 98 ALA A N 1
ATOM 770 C CA . ALA A 1 98 ? 6.113 -20.719 -7.16 1 96.94 98 ALA A CA 1
ATOM 771 C C . ALA A 1 98 ? 5.238 -21.906 -6.797 1 96.94 98 ALA A C 1
ATOM 773 O O . ALA A 1 98 ? 4.113 -21.734 -6.32 1 96.94 98 ALA A O 1
ATOM 774 N N . ILE A 1 99 ? 5.754 -23.062 -7.023 1 95.88 99 ILE A N 1
ATOM 775 C CA . ILE A 1 99 ? 5.004 -24.281 -6.727 1 95.88 99 ILE A CA 1
ATOM 776 C C . ILE A 1 99 ? 4.742 -24.375 -5.223 1 95.88 99 ILE A C 1
ATOM 778 O O . ILE A 1 99 ? 3.619 -24.641 -4.797 1 95.88 99 ILE A O 1
ATOM 782 N N . GLN A 1 100 ? 5.746 -24.141 -4.477 1 95.75 100 GLN A N 1
ATOM 783 C CA . GLN A 1 100 ? 5.613 -24.203 -3.023 1 95.75 100 GLN A CA 1
ATOM 784 C C . GLN A 1 100 ? 4.691 -23.094 -2.508 1 95.75 100 GLN A C 1
ATOM 786 O O . GLN A 1 100 ? 3.893 -23.328 -1.597 1 95.75 100 GLN A O 1
ATOM 791 N N . ALA A 1 101 ? 4.852 -21.922 -2.996 1 97 101 ALA A N 1
ATOM 792 C CA . ALA A 1 101 ? 3.971 -20.812 -2.617 1 97 101 ALA A CA 1
ATOM 793 C C . ALA A 1 101 ? 2.518 -21.125 -2.963 1 97 101 ALA A C 1
ATOM 795 O O . ALA A 1 101 ? 1.601 -20.719 -2.244 1 97 101 ALA A O 1
ATOM 796 N N . LEU A 1 102 ? 2.336 -21.766 -4.133 1 97.06 102 LEU A N 1
ATOM 797 C CA . LEU A 1 102 ? 0.99 -22.188 -4.516 1 97.06 102 LEU A CA 1
ATOM 798 C C . LEU A 1 102 ? 0.402 -23.141 -3.484 1 97.06 102 LEU A C 1
ATOM 800 O O . LEU A 1 102 ? -0.759 -23 -3.092 1 97.06 102 LEU A O 1
ATOM 804 N N . TYR A 1 103 ? 1.184 -24.047 -3.094 1 96.5 103 TYR A N 1
ATOM 805 C CA . TYR A 1 103 ? 0.749 -24.984 -2.064 1 96.5 103 TYR A CA 1
ATOM 806 C C . TYR A 1 103 ? 0.318 -24.25 -0.802 1 96.5 103 TYR A C 1
ATOM 808 O O . TYR A 1 103 ? -0.758 -24.516 -0.26 1 96.5 103 TYR A O 1
ATOM 816 N N . LEU A 1 104 ? 1.117 -23.375 -0.326 1 97.31 104 LEU A N 1
ATOM 817 C CA . LEU A 1 104 ? 0.834 -22.625 0.892 1 97.31 104 LEU A CA 1
ATOM 818 C C . LEU A 1 104 ? -0.391 -21.734 0.709 1 97.31 104 LEU A C 1
ATOM 820 O O . LEU A 1 104 ? -1.188 -21.562 1.636 1 97.31 104 LEU A O 1
ATOM 824 N N . SER A 1 105 ? -0.481 -21.094 -0.452 1 97.12 105 SER A N 1
ATOM 825 C CA . SER A 1 105 ? -1.611 -20.219 -0.725 1 97.12 105 SER A CA 1
ATOM 826 C C . SER A 1 105 ? -2.932 -20.969 -0.668 1 97.12 105 SER A C 1
ATOM 828 O O . SER A 1 105 ? -3.949 -20.438 -0.229 1 97.12 105 SER A O 1
ATOM 830 N N . LYS A 1 106 ? -2.896 -22.188 -1.148 1 96.19 106 LYS A N 1
ATOM 831 C CA . LYS A 1 106 ? -4.094 -23.031 -1.072 1 96.19 106 LYS A CA 1
ATOM 832 C C . LYS A 1 106 ? -4.336 -23.516 0.354 1 96.19 106 LYS A C 1
ATOM 834 O O . LYS A 1 106 ? -5.469 -23.484 0.84 1 96.19 106 LYS A O 1
ATOM 839 N N . LYS A 1 107 ? -3.307 -23.906 0.998 1 96.25 107 LYS A N 1
ATOM 840 C CA . LYS A 1 107 ? -3.396 -24.422 2.363 1 96.25 107 LYS A CA 1
ATOM 841 C C . LYS A 1 107 ? -3.938 -23.359 3.312 1 96.25 107 LYS A C 1
ATOM 843 O O . LYS A 1 107 ? -4.762 -23.656 4.184 1 96.25 107 LYS A O 1
ATOM 848 N N . TYR A 1 108 ? -3.484 -22.156 3.156 1 97 108 TYR A N 1
ATOM 849 C CA . TYR A 1 108 ? -3.84 -21.094 4.086 1 97 108 TYR A CA 1
ATOM 850 C C . TYR A 1 108 ? -4.848 -20.125 3.461 1 97 108 TYR A C 1
ATOM 852 O O . TYR A 1 108 ? -5.109 -19.062 4.004 1 97 108 TYR A O 1
ATOM 860 N N . LEU A 1 109 ? -5.352 -20.453 2.324 1 97.12 109 LEU A N 1
ATOM 861 C CA . LEU A 1 109 ? -6.465 -19.781 1.669 1 97.12 109 LEU A CA 1
ATOM 862 C C . LEU A 1 109 ? -6.109 -18.328 1.335 1 97.12 109 LEU A C 1
ATOM 864 O O . LEU A 1 109 ? -6.773 -17.406 1.793 1 97.12 109 LEU A O 1
ATOM 868 N N . VAL A 1 110 ? -5.172 -18.141 0.538 1 97.06 110 VAL A N 1
ATOM 869 C CA . VAL A 1 110 ? -4.797 -16.859 -0.042 1 97.06 110 VAL A CA 1
ATOM 870 C C . VAL A 1 110 ? -4.988 -16.891 -1.556 1 97.06 110 VAL A C 1
ATOM 872 O O . VAL A 1 110 ? -4.02 -17.031 -2.307 1 97.06 110 VAL A O 1
ATOM 875 N N . PRO A 1 111 ? -6.188 -16.625 -1.979 1 95.88 111 PRO A N 1
ATOM 876 C CA . PRO A 1 111 ? -6.531 -16.844 -3.385 1 95.88 111 PRO A CA 1
ATOM 877 C C . PRO A 1 111 ? -5.781 -15.914 -4.332 1 95.88 111 PRO A C 1
ATOM 879 O O . PRO A 1 111 ? -5.469 -16.297 -5.461 1 95.88 111 PRO A O 1
ATOM 882 N N . SER A 1 112 ? -5.57 -14.734 -3.934 1 95.06 112 SER A N 1
ATOM 883 C CA . SER A 1 112 ? -4.875 -13.789 -4.805 1 95.06 112 SER A CA 1
ATOM 884 C C . SER A 1 112 ? -3.475 -14.289 -5.152 1 95.06 112 SER A C 1
ATOM 886 O O . SER A 1 112 ? -3.061 -14.234 -6.312 1 95.06 112 SER A O 1
ATOM 888 N N . LEU A 1 113 ? -2.797 -14.742 -4.188 1 97 113 LEU A N 1
ATOM 889 C CA . LEU A 1 113 ? -1.463 -15.273 -4.426 1 97 113 LEU A CA 1
ATOM 890 C C . LEU A 1 113 ? -1.533 -16.562 -5.25 1 97 113 LEU A C 1
ATOM 892 O O . LEU A 1 113 ? -0.69 -16.797 -6.117 1 97 113 LEU A O 1
ATOM 896 N N . ALA A 1 114 ? -2.494 -17.406 -4.953 1 96.75 114 ALA A N 1
ATOM 897 C CA . ALA A 1 114 ? -2.674 -18.641 -5.719 1 96.75 114 ALA A CA 1
ATOM 898 C C . ALA A 1 114 ? -2.816 -18.328 -7.211 1 96.75 114 ALA A C 1
ATOM 900 O O . ALA A 1 114 ? -2.207 -19.016 -8.047 1 96.75 114 ALA A O 1
ATOM 901 N N . LYS A 1 115 ? -3.545 -17.359 -7.461 1 95.56 115 LYS A N 1
ATOM 902 C CA . LYS A 1 115 ? -3.758 -16.969 -8.852 1 95.56 115 LYS A CA 1
ATOM 903 C C . LYS A 1 115 ? -2.451 -16.547 -9.516 1 95.56 115 LYS A C 1
ATOM 905 O O . LYS A 1 115 ? -2.174 -16.906 -10.656 1 95.56 115 LYS A O 1
ATOM 910 N N . HIS A 1 116 ? -1.681 -15.805 -8.812 1 95.44 116 HIS A N 1
ATOM 911 C CA . HIS A 1 116 ? -0.385 -15.375 -9.328 1 95.44 116 HIS A CA 1
ATOM 912 C C . HIS A 1 116 ? 0.532 -16.562 -9.586 1 95.44 116 HIS A C 1
ATOM 914 O O . HIS A 1 116 ? 1.246 -16.609 -10.586 1 95.44 116 HIS A O 1
ATOM 920 N N . CYS A 1 117 ? 0.498 -17.438 -8.688 1 97.38 117 CYS A N 1
ATOM 921 C CA . CYS A 1 117 ? 1.339 -18.609 -8.812 1 97.38 117 CYS A CA 1
ATOM 922 C C . CYS A 1 117 ? 0.924 -19.453 -10.023 1 97.38 117 CYS A C 1
ATOM 924 O O . CYS A 1 117 ? 1.77 -19.859 -10.82 1 97.38 117 CYS A O 1
ATOM 926 N N . VAL A 1 118 ? -0.372 -19.672 -10.172 1 95.81 118 VAL A N 1
ATOM 927 C CA . VAL A 1 118 ? -0.896 -20.484 -11.266 1 95.81 118 VAL A CA 1
ATOM 928 C C . VAL A 1 118 ? -0.512 -19.859 -12.602 1 95.81 118 VAL A C 1
ATOM 930 O O . VAL A 1 118 ? -0.031 -20.547 -13.508 1 95.81 118 VAL A O 1
ATOM 933 N N . THR A 1 119 ? -0.693 -18.594 -12.672 1 92.38 119 THR A N 1
ATOM 934 C CA . THR A 1 119 ? -0.365 -17.859 -13.898 1 92.38 119 THR A CA 1
ATOM 935 C C . THR A 1 119 ? 1.123 -17.984 -14.211 1 92.38 119 THR A C 1
ATOM 937 O O . THR A 1 119 ? 1.504 -18.234 -15.359 1 92.38 119 THR A O 1
ATOM 940 N N . TYR A 1 120 ? 1.881 -17.812 -13.266 1 94.88 120 TYR A N 1
ATOM 941 C CA . TYR A 1 120 ? 3.324 -17.891 -13.461 1 94.88 120 TYR A CA 1
ATOM 942 C C . TYR A 1 120 ? 3.748 -19.281 -13.922 1 94.88 120 TYR A C 1
ATOM 944 O O . TYR A 1 120 ? 4.52 -19.406 -14.875 1 94.88 120 TYR A O 1
ATOM 952 N N . ILE A 1 121 ? 3.299 -20.297 -13.258 1 96 121 ILE A N 1
ATOM 953 C CA . ILE A 1 121 ? 3.68 -21.672 -13.562 1 96 121 ILE A CA 1
ATOM 954 C C . ILE A 1 121 ? 3.211 -22.031 -14.969 1 96 121 ILE A C 1
ATOM 956 O O . ILE A 1 121 ? 3.98 -22.578 -15.758 1 96 121 ILE A O 1
ATOM 960 N N . ARG A 1 122 ? 1.993 -21.688 -15.188 1 91.56 122 ARG A N 1
ATOM 961 C CA . ARG A 1 122 ? 1.414 -21.969 -16.5 1 91.56 122 ARG A CA 1
ATOM 962 C C . ARG A 1 122 ? 2.232 -21.328 -17.609 1 91.56 122 ARG A C 1
ATOM 964 O O . ARG A 1 122 ? 2.518 -21.953 -18.625 1 91.56 122 ARG A O 1
ATOM 971 N N . ASP A 1 123 ? 2.656 -20.109 -17.344 1 87.81 123 ASP A N 1
ATOM 972 C CA . ASP A 1 123 ? 3.318 -19.328 -18.391 1 87.81 123 ASP A CA 1
ATOM 973 C C . ASP A 1 123 ? 4.793 -19.703 -18.5 1 87.81 123 ASP A C 1
ATOM 975 O O . ASP A 1 123 ? 5.441 -19.391 -19.516 1 87.81 123 ASP A O 1
ATOM 979 N N . ASN A 1 124 ? 5.34 -20.422 -17.531 1 89.94 124 ASN A N 1
ATOM 980 C CA . ASN A 1 124 ? 6.785 -20.609 -17.531 1 89.94 124 ASN A CA 1
ATOM 981 C C . ASN A 1 124 ? 7.148 -22.094 -17.562 1 89.94 124 ASN A C 1
ATOM 983 O O . ASN A 1 124 ? 8.328 -22.453 -17.609 1 89.94 124 ASN A O 1
ATOM 987 N N . VAL A 1 125 ? 6.168 -22.922 -17.578 1 92.12 125 VAL A N 1
ATOM 988 C CA . VAL A 1 125 ? 6.449 -24.344 -17.688 1 92.12 125 VAL A CA 1
ATOM 989 C C . VAL A 1 125 ? 6.918 -24.672 -19.109 1 92.12 125 VAL A C 1
ATOM 991 O O . VAL A 1 125 ? 6.363 -24.156 -20.094 1 92.12 125 VAL A O 1
ATOM 994 N N . THR A 1 126 ? 8.031 -25.422 -19.234 1 88 126 THR A N 1
ATOM 995 C CA . THR A 1 126 ? 8.625 -25.828 -20.5 1 88 126 THR A CA 1
ATOM 996 C C . THR A 1 126 ? 8.734 -27.359 -20.578 1 88 126 THR A C 1
ATOM 998 O O . THR A 1 126 ? 8.57 -28.047 -19.562 1 88 126 THR A O 1
ATOM 1001 N N . PRO A 1 127 ? 8.961 -27.922 -21.766 1 86.5 127 PRO A N 1
ATOM 1002 C CA . PRO A 1 127 ? 9.109 -29.375 -21.891 1 86.5 127 PRO A CA 1
ATOM 1003 C C . PRO A 1 127 ? 10.242 -29.922 -21.047 1 86.5 127 PRO A C 1
ATOM 1005 O O . PRO A 1 127 ? 10.156 -31.062 -20.562 1 86.5 127 PRO A O 1
ATOM 1008 N N . GLN A 1 128 ? 11.195 -29.109 -20.797 1 89.19 128 GLN A N 1
ATOM 1009 C CA . GLN A 1 128 ? 12.375 -29.547 -20.062 1 89.19 128 GLN A CA 1
ATOM 1010 C C . GLN A 1 128 ? 12.055 -29.781 -18.594 1 89.19 128 GLN A C 1
ATOM 1012 O O . GLN A 1 128 ? 12.695 -30.609 -17.938 1 89.19 128 GLN A O 1
ATOM 1017 N N . ILE A 1 129 ? 11.008 -29.109 -18.109 1 93.25 129 ILE A N 1
ATOM 1018 C CA . ILE A 1 129 ? 10.766 -29.219 -16.672 1 93.25 129 ILE A CA 1
ATOM 1019 C C . ILE A 1 129 ? 9.352 -29.719 -16.422 1 93.25 129 ILE A C 1
ATOM 1021 O O . ILE A 1 129 ? 8.875 -29.719 -15.273 1 93.25 129 ILE A O 1
ATOM 1025 N N . VAL A 1 130 ? 8.656 -30.141 -17.406 1 94.94 130 VAL A N 1
ATOM 1026 C CA . VAL A 1 130 ? 7.238 -30.484 -17.328 1 94.94 130 VAL A CA 1
ATOM 1027 C C . VAL A 1 130 ? 7.039 -31.656 -16.375 1 94.94 130 VAL A C 1
ATOM 1029 O O . VAL A 1 130 ? 6.082 -31.672 -15.594 1 94.94 130 VAL A O 1
ATOM 1032 N N . PHE A 1 131 ? 7.926 -32.625 -16.375 1 94.88 131 PHE A N 1
ATOM 1033 C CA . PHE A 1 131 ? 7.766 -33.812 -15.531 1 94.88 131 PHE A CA 1
ATOM 1034 C C . PHE A 1 131 ? 8.07 -33.469 -14.078 1 94.88 131 PHE A C 1
ATOM 1036 O O . PHE A 1 131 ? 7.676 -34.219 -13.172 1 94.88 131 PHE A O 1
ATOM 1043 N N . ASP A 1 132 ? 8.758 -32.375 -13.828 1 92.25 132 ASP A N 1
ATOM 1044 C CA . ASP A 1 132 ? 9.008 -31.906 -12.469 1 92.25 132 ASP A CA 1
ATOM 1045 C C . ASP A 1 132 ? 7.793 -31.172 -11.906 1 92.25 132 ASP A C 1
ATOM 1047 O O . ASP A 1 132 ? 7.562 -31.188 -10.695 1 92.25 132 ASP A O 1
ATOM 1051 N N . VAL A 1 133 ? 7.027 -30.625 -12.742 1 93.81 133 VAL A N 1
ATOM 1052 C CA . VAL A 1 133 ? 5.918 -29.766 -12.352 1 93.81 133 VAL A CA 1
ATOM 1053 C C . VAL A 1 133 ? 4.633 -30.578 -12.258 1 93.81 133 VAL A C 1
ATOM 1055 O O . VAL A 1 133 ? 3.785 -30.312 -11.398 1 93.81 133 VAL A O 1
ATOM 1058 N N . LEU A 1 134 ? 4.516 -31.594 -13.07 1 93.31 134 LEU A N 1
ATOM 1059 C CA . LEU A 1 134 ? 3.279 -32.344 -13.281 1 93.31 134 LEU A CA 1
ATOM 1060 C C . LEU A 1 134 ? 2.816 -33 -11.977 1 93.31 134 LEU A C 1
ATOM 1062 O O . LEU A 1 134 ? 1.627 -32.969 -11.656 1 93.31 134 LEU A O 1
ATOM 1066 N N . PRO A 1 135 ? 3.762 -33.594 -11.211 1 90.5 135 PRO A N 1
ATOM 1067 C CA . PRO A 1 135 ? 3.295 -34.219 -9.961 1 90.5 135 PRO A CA 1
ATOM 1068 C C . PRO A 1 135 ? 2.619 -33.188 -9.039 1 90.5 135 PRO A C 1
ATOM 1070 O O . PRO A 1 135 ? 1.638 -33.531 -8.367 1 90.5 135 PRO A O 1
ATOM 1073 N N . TYR A 1 136 ? 3.133 -32.031 -8.992 1 89.94 136 TYR A N 1
ATOM 1074 C CA . TYR A 1 136 ? 2.564 -31 -8.141 1 89.94 136 TYR A CA 1
ATOM 1075 C C . TYR A 1 136 ? 1.242 -30.484 -8.703 1 89.94 136 TYR A C 1
ATOM 1077 O O . TYR A 1 136 ? 0.309 -30.203 -7.949 1 89.94 136 TYR A O 1
ATOM 1085 N N . ALA A 1 137 ? 1.214 -30.344 -10 1 91.5 137 ALA A N 1
ATOM 1086 C CA . ALA A 1 137 ? -0.027 -29.922 -10.648 1 91.5 137 ALA A CA 1
ATOM 1087 C C . ALA A 1 137 ? -1.157 -30.906 -10.359 1 91.5 137 ALA A C 1
ATOM 1089 O O . ALA A 1 137 ? -2.297 -30.5 -10.125 1 91.5 137 ALA A O 1
ATOM 1090 N N . LEU A 1 138 ? -0.829 -32.156 -10.375 1 90.88 138 LEU A N 1
ATOM 1091 C CA . LEU A 1 138 ? -1.812 -33.188 -10.094 1 90.88 138 LEU A CA 1
ATOM 1092 C C . LEU A 1 138 ? -2.26 -33.156 -8.641 1 90.88 138 LEU A C 1
ATOM 1094 O O . LEU A 1 138 ? -3.455 -33.219 -8.344 1 90.88 138 LEU A O 1
ATOM 1098 N N . LYS A 1 139 ? -1.308 -33 -7.746 1 89.62 139 LYS A N 1
ATOM 1099 C CA . LYS A 1 139 ? -1.59 -32.969 -6.316 1 89.62 139 LYS A CA 1
ATOM 1100 C C . LYS A 1 139 ? -2.436 -31.766 -5.945 1 89.62 139 LYS A C 1
ATOM 1102 O O . LYS A 1 139 ? -3.34 -31.859 -5.113 1 89.62 139 LYS A O 1
ATOM 1107 N N . LEU A 1 140 ? -2.174 -30.656 -6.566 1 91.62 140 LEU A N 1
ATOM 1108 C CA . LEU A 1 140 ? -2.84 -29.406 -6.234 1 91.62 140 LEU A CA 1
ATOM 1109 C C . LEU A 1 140 ? -4.125 -29.234 -7.039 1 91.62 140 LEU A C 1
ATOM 1111 O O . LEU A 1 140 ? -4.902 -28.312 -6.793 1 91.62 140 LEU A O 1
ATOM 1115 N N . ALA A 1 141 ? -4.367 -30.125 -8.008 1 89.12 141 ALA A N 1
ATOM 1116 C CA . ALA A 1 141 ? -5.578 -30.141 -8.828 1 89.12 141 ALA A CA 1
ATOM 1117 C C . ALA A 1 141 ? -5.805 -28.812 -9.516 1 89.12 141 ALA A C 1
ATOM 1119 O O . ALA A 1 141 ? -6.91 -28.266 -9.477 1 89.12 141 ALA A O 1
ATOM 1120 N N . GLU A 1 142 ? -4.789 -28.266 -9.977 1 90.94 142 GLU A N 1
ATOM 1121 C CA . GLU A 1 142 ? -4.891 -27 -10.711 1 90.94 142 GLU A CA 1
ATOM 1122 C C . GLU A 1 142 ? -5.062 -27.25 -12.211 1 90.94 142 GLU A C 1
ATOM 1124 O O . GLU A 1 142 ? -4.09 -27.516 -12.914 1 90.94 142 GLU A O 1
ATOM 1129 N N . LYS A 1 143 ? -6.188 -27.047 -12.672 1 91.12 143 LYS A N 1
ATOM 1130 C CA . LYS A 1 143 ? -6.57 -27.422 -14.031 1 91.12 143 LYS A CA 1
ATOM 1131 C C . LYS A 1 143 ? -5.738 -26.672 -15.062 1 91.12 143 LYS A C 1
ATOM 1133 O O . LYS A 1 143 ? -5.297 -27.25 -16.062 1 91.12 143 LYS A O 1
ATOM 1138 N N . ASP A 1 144 ? -5.539 -25.375 -14.852 1 91.06 144 ASP A N 1
ATOM 1139 C CA . ASP A 1 144 ? -4.816 -24.562 -15.82 1 91.06 144 ASP A CA 1
ATOM 1140 C C . ASP A 1 144 ? -3.385 -25.062 -16 1 91.06 144 ASP A C 1
ATOM 1142 O O . ASP A 1 144 ? -2.885 -25.141 -17.125 1 91.06 144 ASP A O 1
ATOM 1146 N N . ILE A 1 145 ? -2.779 -25.375 -14.922 1 95.12 145 ILE A N 1
ATOM 1147 C CA . ILE A 1 145 ? -1.407 -25.859 -14.969 1 95.12 145 ILE A CA 1
ATOM 1148 C C . ILE A 1 145 ? -1.38 -27.25 -15.602 1 95.12 145 ILE A C 1
ATOM 1150 O O . ILE A 1 145 ? -0.528 -27.547 -16.453 1 95.12 145 ILE A O 1
ATOM 1154 N N . LEU A 1 146 ? -2.318 -28.062 -15.211 1 92.75 146 LEU A N 1
ATOM 1155 C CA . LEU A 1 146 ? -2.406 -29.422 -15.727 1 92.75 146 LEU A CA 1
ATOM 1156 C C . LEU A 1 146 ? -2.617 -29.422 -17.234 1 92.75 146 LEU A C 1
ATOM 1158 O O . LEU A 1 146 ? -1.944 -30.156 -17.969 1 92.75 146 LEU A O 1
ATOM 1162 N N . ASP A 1 147 ? -3.502 -28.641 -17.656 1 89.75 147 ASP A N 1
ATOM 1163 C CA . ASP A 1 147 ? -3.785 -28.547 -19.078 1 89.75 147 ASP A CA 1
ATOM 1164 C C . ASP A 1 147 ? -2.537 -28.141 -19.859 1 89.75 147 ASP A C 1
ATOM 1166 O O . ASP A 1 147 ? -2.244 -28.703 -20.906 1 89.75 147 ASP A O 1
ATOM 1170 N N . ARG A 1 148 ? -1.928 -27.172 -19.328 1 89.5 148 ARG A N 1
ATOM 1171 C CA . ARG A 1 148 ? -0.715 -26.703 -19.984 1 89.5 148 ARG A CA 1
ATOM 1172 C C . ARG A 1 148 ? 0.353 -27.781 -20 1 89.5 148 ARG A C 1
ATOM 1174 O O . ARG A 1 148 ? 1.029 -27.984 -21.016 1 89.5 148 ARG A O 1
ATOM 1181 N N . CYS A 1 149 ? 0.546 -28.453 -18.953 1 93.12 149 CYS A N 1
ATOM 1182 C CA . CYS A 1 149 ? 1.524 -29.531 -18.875 1 93.12 149 CYS A CA 1
ATOM 1183 C C . CYS A 1 149 ? 1.192 -30.641 -19.859 1 93.12 149 CYS A C 1
ATOM 1185 O O . CYS A 1 149 ? 2.062 -31.109 -20.594 1 93.12 149 CYS A O 1
ATOM 1187 N N . PHE A 1 150 ? -0.02 -31 -19.875 1 91.44 150 PHE A N 1
ATOM 1188 C CA . PHE A 1 150 ? -0.43 -32.094 -20.766 1 91.44 150 PHE A CA 1
ATOM 1189 C C . PHE A 1 150 ? -0.316 -31.672 -22.219 1 91.44 150 PHE A C 1
ATOM 1191 O O . PHE A 1 150 ? 0.018 -32.5 -23.078 1 91.44 150 PHE A O 1
ATOM 1198 N N . GLU A 1 151 ? -0.642 -30.484 -22.438 1 86.62 151 GLU A N 1
ATOM 1199 C CA . GLU A 1 151 ? -0.45 -29.969 -23.797 1 86.62 151 GLU A CA 1
ATOM 1200 C C . GLU A 1 151 ? 1.004 -30.109 -24.234 1 86.62 151 GLU A C 1
ATOM 1202 O O . GLU A 1 151 ? 1.276 -30.531 -25.375 1 86.62 151 GLU A O 1
ATOM 1207 N N . LEU A 1 152 ? 1.866 -29.75 -23.453 1 87.5 152 LEU A N 1
ATOM 1208 C CA . LEU A 1 152 ? 3.291 -29.859 -23.75 1 87.5 152 LEU A CA 1
ATOM 1209 C C . LEU A 1 152 ? 3.705 -31.312 -23.938 1 87.5 152 LEU A C 1
ATOM 1211 O O . LEU A 1 152 ? 4.438 -31.641 -24.875 1 87.5 152 LEU A O 1
ATOM 1215 N N . VAL A 1 153 ? 3.225 -32.156 -23.062 1 92.69 153 VAL A N 1
ATOM 1216 C CA . VAL A 1 153 ? 3.582 -33.562 -23.141 1 92.69 153 VAL A CA 1
ATOM 1217 C C . VAL A 1 153 ? 3.008 -34.156 -24.406 1 92.69 153 VAL A C 1
ATOM 1219 O O . VAL A 1 153 ? 3.67 -34.969 -25.078 1 92.69 153 VAL A O 1
ATOM 1222 N N . ASP A 1 154 ? 1.787 -33.781 -24.688 1 87.69 154 ASP A N 1
ATOM 1223 C CA . ASP A 1 154 ? 1.157 -34.281 -25.906 1 87.69 154 ASP A CA 1
ATOM 1224 C C . ASP A 1 154 ? 1.976 -33.906 -27.141 1 87.69 154 ASP A C 1
ATOM 1226 O O . ASP A 1 154 ? 2.193 -34.75 -28.016 1 87.69 154 ASP A O 1
ATOM 1230 N N . PHE A 1 155 ? 2.406 -32.812 -27.141 1 80.56 155 PHE A N 1
ATOM 1231 C CA . PHE A 1 155 ? 3.074 -32.281 -28.344 1 80.56 155 PHE A CA 1
ATOM 1232 C C . PHE A 1 155 ? 4.496 -32.844 -28.438 1 80.56 155 PHE A C 1
ATOM 1234 O O . PHE A 1 155 ? 4.988 -33.125 -29.531 1 80.56 155 PHE A O 1
ATOM 1241 N N . HIS A 1 156 ? 5.16 -32.969 -27.344 1 84.38 156 HIS A N 1
ATOM 1242 C CA . HIS A 1 156 ? 6.547 -33.406 -27.328 1 84.38 156 HIS A CA 1
ATOM 1243 C C . HIS A 1 156 ? 6.672 -34.844 -26.781 1 84.38 156 HIS A C 1
ATOM 1245 O O . HIS A 1 156 ? 7.648 -35.156 -26.109 1 84.38 156 HIS A O 1
ATOM 1251 N N . ALA A 1 157 ? 5.766 -35.625 -27.062 1 89.19 157 ALA A N 1
ATOM 1252 C CA . ALA A 1 157 ? 5.625 -36.938 -26.422 1 89.19 157 ALA A CA 1
ATOM 1253 C C . ALA A 1 157 ? 6.855 -37.781 -26.672 1 89.19 157 ALA A C 1
ATOM 1255 O O . ALA A 1 157 ? 7.438 -38.344 -25.734 1 89.19 157 ALA A O 1
ATOM 1256 N N . VAL A 1 158 ? 7.289 -37.812 -27.875 1 85.38 158 VAL A N 1
ATOM 1257 C CA . VAL A 1 158 ? 8.383 -38.719 -28.234 1 85.38 158 VAL A CA 1
ATOM 1258 C C . VAL A 1 158 ? 9.656 -38.312 -27.484 1 85.38 158 VAL A C 1
ATOM 1260 O O . VAL A 1 158 ? 10.312 -39.156 -26.875 1 85.38 158 VAL A O 1
ATOM 1263 N N . THR A 1 159 ? 9.938 -37.094 -27.516 1 89.38 159 THR A N 1
ATOM 1264 C CA . THR A 1 159 ? 11.133 -36.562 -26.875 1 89.38 159 THR A CA 1
ATOM 1265 C C . THR A 1 159 ? 11.055 -36.719 -25.359 1 89.38 159 THR A C 1
ATOM 1267 O O . THR A 1 159 ? 12.016 -37.125 -24.719 1 89.38 159 THR A O 1
ATOM 1270 N N . LEU A 1 160 ? 9.945 -36.438 -24.828 1 93.69 160 LEU A N 1
ATOM 1271 C CA . LEU A 1 160 ? 9.773 -36.406 -23.375 1 93.69 160 LEU A CA 1
ATOM 1272 C C . LEU A 1 160 ? 9.758 -37.844 -22.812 1 93.69 160 LEU A C 1
ATOM 1274 O O . LEU A 1 160 ? 10.336 -38.094 -21.766 1 93.69 160 LEU A O 1
ATOM 1278 N N . LEU A 1 161 ? 9.188 -38.781 -23.562 1 93.38 161 LEU A N 1
ATOM 1279 C CA . LEU A 1 161 ? 9.148 -40.156 -23.109 1 93.38 161 LEU A CA 1
ATOM 1280 C C . LEU A 1 161 ? 10.523 -40.812 -23.188 1 93.38 161 LEU A C 1
ATOM 1282 O O . LEU A 1 161 ? 10.805 -41.781 -22.484 1 93.38 161 LEU A O 1
ATOM 1286 N N . GLY A 1 162 ? 11.266 -40.25 -24.031 1 93 162 GLY A N 1
ATOM 1287 C CA . GLY A 1 162 ? 12.617 -40.75 -24.156 1 93 162 GLY A CA 1
ATOM 1288 C C . GLY A 1 162 ? 13.594 -40.125 -23.188 1 93 162 GLY A C 1
ATOM 1289 O O . GLY A 1 162 ? 14.719 -40.594 -23.031 1 93 162 GLY A O 1
ATOM 1290 N N . SER A 1 163 ? 13.188 -39.156 -22.484 1 92.88 163 SER A N 1
ATOM 1291 C CA . SER A 1 163 ? 14.07 -38.406 -21.609 1 92.88 163 SER A CA 1
ATOM 1292 C C . SER A 1 163 ? 14.297 -39.125 -20.281 1 92.88 163 SER A C 1
ATOM 1294 O O . SER A 1 163 ? 13.531 -40.031 -19.922 1 92.88 163 SER A O 1
ATOM 1296 N N . GLN A 1 164 ? 15.344 -38.75 -19.562 1 92.69 164 GLN A N 1
ATOM 1297 C CA . GLN A 1 164 ? 15.664 -39.312 -18.266 1 92.69 164 GLN A CA 1
ATOM 1298 C C . GLN A 1 164 ? 14.664 -38.875 -17.203 1 92.69 164 GLN A C 1
ATOM 1300 O O . GLN A 1 164 ? 14.383 -39.625 -16.25 1 92.69 164 GLN A O 1
ATOM 1305 N N . SER A 1 165 ? 14.125 -37.75 -17.422 1 92.94 165 SER A N 1
ATOM 1306 C CA . SER A 1 165 ? 13.164 -37.219 -16.453 1 92.94 165 SER A CA 1
ATOM 1307 C C . SER A 1 165 ? 11.898 -38.062 -16.406 1 92.94 165 SER A C 1
ATOM 1309 O O . SER A 1 165 ? 11.219 -38.125 -15.383 1 92.94 165 SER A O 1
ATOM 1311 N N . PHE A 1 166 ? 11.633 -38.719 -17.5 1 94.75 166 PHE A N 1
ATOM 1312 C CA . PHE A 1 166 ? 10.469 -39.594 -17.578 1 94.75 166 PHE A CA 1
ATOM 1313 C C . PHE A 1 166 ? 10.594 -40.75 -16.609 1 94.75 166 PHE A C 1
ATOM 1315 O O . PHE A 1 166 ? 9.602 -41.219 -16.047 1 94.75 166 PHE A O 1
ATOM 1322 N N . LEU A 1 167 ? 11.758 -41.156 -16.328 1 92.81 167 LEU A N 1
ATOM 1323 C CA . LEU A 1 167 ? 12 -42.344 -15.523 1 92.81 167 LEU A CA 1
ATOM 1324 C C . LEU A 1 167 ? 11.688 -42.062 -14.055 1 92.81 167 LEU A C 1
ATOM 1326 O O . LEU A 1 167 ? 11.445 -43 -13.289 1 92.81 167 LEU A O 1
ATOM 1330 N N . THR A 1 168 ? 11.664 -40.812 -13.711 1 90.31 168 THR A N 1
ATOM 1331 C CA . THR A 1 168 ? 11.492 -40.469 -12.297 1 90.31 168 THR A CA 1
ATOM 1332 C C . THR A 1 168 ? 10.047 -40.031 -12.023 1 90.31 168 THR A C 1
ATOM 1334 O O . THR A 1 168 ? 9.719 -39.656 -10.891 1 90.31 168 THR A O 1
ATOM 1337 N N . VAL A 1 169 ? 9.258 -40.156 -13.039 1 92.44 169 VAL A N 1
ATOM 1338 C CA . VAL A 1 169 ? 7.871 -39.75 -12.852 1 92.44 169 VAL A CA 1
ATOM 1339 C C . VAL A 1 169 ? 7.145 -40.75 -11.961 1 92.44 169 VAL A C 1
ATOM 1341 O O . VAL A 1 169 ? 7.469 -41.938 -11.961 1 92.44 169 VAL A O 1
ATOM 1344 N N . THR A 1 170 ? 6.203 -40.281 -11.203 1 89.81 170 THR A N 1
ATOM 1345 C CA . THR A 1 170 ? 5.406 -41.156 -10.352 1 89.81 170 THR A CA 1
ATOM 1346 C C . THR A 1 170 ? 4.422 -41.969 -11.188 1 89.81 170 THR A C 1
ATOM 1348 O O . THR A 1 170 ? 4.129 -41.625 -12.328 1 89.81 170 THR A O 1
ATOM 1351 N N . GLU A 1 171 ? 3.977 -43.031 -10.609 1 89.31 171 GLU A N 1
ATOM 1352 C CA . GLU A 1 171 ? 3.033 -43.875 -11.305 1 89.31 171 GLU A CA 1
ATOM 1353 C C . GLU A 1 171 ? 1.749 -43.125 -11.656 1 89.31 171 GLU A C 1
ATOM 1355 O O . GLU A 1 171 ? 1.159 -43.375 -12.711 1 89.31 171 GLU A O 1
ATOM 1360 N N . ASP A 1 172 ? 1.326 -42.312 -10.773 1 90.31 172 ASP A N 1
ATOM 1361 C CA . ASP A 1 172 ? 0.102 -41.562 -11.008 1 90.31 172 ASP A CA 1
ATOM 1362 C C . ASP A 1 172 ? 0.229 -40.688 -12.258 1 90.31 172 ASP A C 1
ATOM 1364 O O . ASP A 1 172 ? -0.72 -40.562 -13.039 1 90.31 172 ASP A O 1
ATOM 1368 N N . VAL A 1 173 ? 1.347 -40.125 -12.391 1 92.5 173 VAL A N 1
ATOM 1369 C CA . VAL A 1 173 ? 1.591 -39.281 -13.562 1 92.5 173 VAL A CA 1
ATOM 1370 C C . VAL A 1 173 ? 1.628 -40.156 -14.82 1 92.5 173 VAL A C 1
ATOM 1372 O O . VAL A 1 173 ? 1.051 -39.781 -15.852 1 92.5 173 VAL A O 1
ATOM 1375 N N . LEU A 1 174 ? 2.346 -41.25 -14.711 1 94 174 LEU A N 1
ATOM 1376 C CA . LEU A 1 174 ? 2.449 -42.188 -15.844 1 94 174 LEU A CA 1
ATOM 1377 C C . LEU A 1 174 ? 1.068 -42.656 -16.281 1 94 174 LEU A C 1
ATOM 1379 O O . LEU A 1 174 ? 0.771 -42.656 -17.484 1 94 174 LEU A O 1
ATOM 1383 N N . VAL A 1 175 ? 0.274 -43 -15.367 1 93.44 175 VAL A N 1
ATOM 1384 C CA . VAL A 1 175 ? -1.078 -43.469 -15.664 1 93.44 175 VAL A CA 1
ATOM 1385 C C . VAL A 1 175 ? -1.862 -42.344 -16.359 1 93.44 175 VAL A C 1
ATOM 1387 O O . VAL A 1 175 ? -2.572 -42.594 -17.328 1 93.44 175 VAL A O 1
ATOM 1390 N N . ALA A 1 176 ? -1.73 -41.219 -15.898 1 92.19 176 ALA A N 1
ATOM 1391 C CA . ALA A 1 176 ? -2.432 -40.062 -16.484 1 92.19 176 ALA A CA 1
ATOM 1392 C C . ALA A 1 176 ? -1.987 -39.844 -17.922 1 92.19 176 ALA A C 1
ATOM 1394 O O . ALA A 1 176 ? -2.801 -39.5 -18.781 1 92.19 176 ALA A O 1
ATOM 1395 N N . LEU A 1 177 ? -0.754 -40 -18.156 1 93.44 177 LEU A N 1
ATOM 1396 C CA . LEU A 1 177 ? -0.212 -39.812 -19.5 1 93.44 177 LEU A CA 1
ATOM 1397 C C . LEU A 1 177 ? -0.758 -40.875 -20.453 1 93.44 177 LEU A C 1
ATOM 1399 O O . LEU A 1 177 ? -1.168 -40.562 -21.562 1 93.44 177 LEU A O 1
ATOM 1403 N N . LEU A 1 178 ? -0.762 -42.125 -19.969 1 93.88 178 LEU A N 1
ATOM 1404 C CA . LEU A 1 178 ? -1.157 -43.25 -20.797 1 93.88 178 LEU A CA 1
ATOM 1405 C C . LEU A 1 178 ? -2.643 -43.188 -21.141 1 93.88 178 LEU A C 1
ATOM 1407 O O . LEU A 1 178 ? -3.078 -43.75 -22.156 1 93.88 178 LEU A O 1
ATOM 1411 N N . GLN A 1 179 ? -3.377 -42.531 -20.375 1 92.62 179 GLN A N 1
ATOM 1412 C CA . GLN A 1 179 ? -4.82 -42.438 -20.578 1 92.62 179 GLN A CA 1
ATOM 1413 C C . GLN A 1 179 ? -5.168 -41.375 -21.594 1 92.62 179 GLN A C 1
ATOM 1415 O O . GLN A 1 179 ? -6.297 -41.312 -22.078 1 92.62 179 GLN A O 1
ATOM 1420 N N . ARG A 1 180 ? -4.234 -40.625 -21.922 1 90.62 180 ARG A N 1
ATOM 1421 C CA . ARG A 1 180 ? -4.516 -39.5 -22.797 1 90.62 180 ARG A CA 1
ATOM 1422 C C . ARG A 1 180 ? -4.727 -39.938 -24.234 1 90.62 180 ARG A C 1
ATOM 1424 O O . ARG A 1 180 ? -3.939 -40.719 -24.766 1 90.62 180 ARG A O 1
ATOM 1431 N N . ASP A 1 181 ? -5.715 -39.375 -24.844 1 89.06 181 ASP A N 1
ATOM 1432 C CA . ASP A 1 181 ? -5.996 -39.656 -26.25 1 89.06 181 ASP A CA 1
ATOM 1433 C C . ASP A 1 181 ? -5.199 -38.719 -27.172 1 89.06 181 ASP A C 1
ATOM 1435 O O . ASP A 1 181 ? -5.039 -39.031 -28.359 1 89.06 181 ASP A O 1
ATOM 1439 N N . SER A 1 182 ? -4.719 -37.719 -26.625 1 86 182 SER A N 1
ATOM 1440 C CA . SER A 1 182 ? -4.086 -36.688 -27.438 1 86 182 SER A CA 1
ATOM 1441 C C . SER A 1 182 ? -2.57 -36.844 -27.469 1 86 182 SER A C 1
ATOM 1443 O O . SER A 1 182 ? -1.863 -36.062 -28.078 1 86 182 SER A O 1
ATOM 1445 N N . LEU A 1 183 ? -2.121 -37.938 -2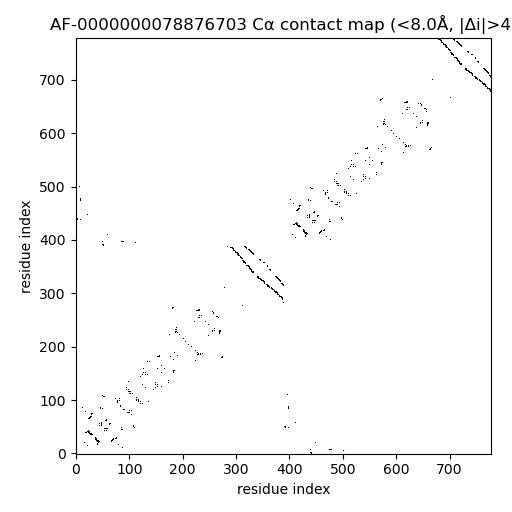6.797 1 89.62 183 LEU A N 1
ATOM 1446 C CA . LEU A 1 183 ? -0.686 -38.188 -26.766 1 89.62 183 LEU A CA 1
ATOM 1447 C C . LEU A 1 183 ? -0.17 -38.531 -28.156 1 89.62 183 LEU A C 1
ATOM 1449 O O . LEU A 1 183 ? -0.613 -39.531 -28.75 1 89.62 183 LEU A O 1
ATOM 1453 N N . ARG A 1 184 ? 0.817 -37.781 -28.641 1 83.38 184 ARG A N 1
ATOM 1454 C CA . ARG A 1 184 ? 1.306 -37.938 -30 1 83.38 184 ARG A CA 1
ATOM 1455 C C . ARG A 1 184 ? 2.486 -38.906 -30.031 1 83.38 184 ARG A C 1
ATOM 1457 O O . ARG A 1 184 ? 3.621 -38.5 -30.297 1 83.38 184 ARG A O 1
ATOM 1464 N N . VAL A 1 185 ? 2.227 -40.094 -29.922 1 88.38 185 VAL A N 1
ATOM 1465 C CA . VAL A 1 185 ? 3.24 -41.156 -29.922 1 88.38 185 VAL A CA 1
ATOM 1466 C C . VAL A 1 185 ? 2.621 -42.469 -30.391 1 88.38 185 VAL A C 1
ATOM 1468 O O . VAL A 1 185 ? 1.406 -42.656 -30.297 1 88.38 185 VAL A O 1
ATOM 1471 N N . THR A 1 186 ? 3.406 -43.25 -31.031 1 89.5 186 THR A N 1
ATOM 1472 C CA . THR A 1 186 ? 2.934 -44.594 -31.422 1 89.5 186 THR A CA 1
ATOM 1473 C C . THR A 1 186 ? 2.842 -45.5 -30.219 1 89.5 186 THR A C 1
ATOM 1475 O O . THR A 1 186 ? 3.541 -45.312 -29.219 1 89.5 186 THR A O 1
ATOM 1478 N N . GLU A 1 187 ? 1.955 -46.5 -30.344 1 92.56 187 GLU A N 1
ATOM 1479 C CA . GLU A 1 187 ? 1.744 -47.406 -29.219 1 92.56 187 GLU A CA 1
ATOM 1480 C C . GLU A 1 187 ? 2.996 -48.219 -28.922 1 92.56 187 GLU A C 1
ATOM 1482 O O . GLU A 1 187 ? 3.26 -48.562 -27.781 1 92.56 187 GLU A O 1
ATOM 1487 N N . VAL A 1 188 ? 3.787 -48.469 -29.953 1 92.75 188 VAL A N 1
ATOM 1488 C CA . VAL A 1 188 ? 5.004 -49.25 -29.734 1 92.75 188 VAL A CA 1
ATOM 1489 C C . VAL A 1 188 ? 6.023 -48.406 -28.969 1 92.75 188 VAL A C 1
ATOM 1491 O O . VAL A 1 188 ? 6.711 -48.906 -28.078 1 92.75 188 VAL A O 1
ATOM 1494 N N . ASP A 1 189 ? 6.137 -47.156 -29.344 1 92.75 189 ASP A N 1
ATOM 1495 C CA . ASP A 1 189 ? 7.043 -46.25 -28.641 1 92.75 189 ASP A CA 1
ATOM 1496 C C . ASP A 1 189 ? 6.598 -46.062 -27.188 1 92.75 189 ASP A C 1
ATOM 1498 O O . ASP A 1 189 ? 7.434 -45.969 -26.297 1 92.75 189 ASP A O 1
ATOM 1502 N N . LEU A 1 190 ? 5.336 -46.031 -27.047 1 94.56 190 LEU A N 1
ATOM 1503 C CA . LEU A 1 190 ? 4.781 -45.906 -25.719 1 94.56 190 LEU A CA 1
ATOM 1504 C C . LEU A 1 190 ? 5.094 -47.125 -24.875 1 94.56 190 LEU A C 1
ATOM 1506 O O . LEU A 1 190 ? 5.438 -47 -23.688 1 94.56 190 LEU A O 1
ATOM 1510 N N . PHE A 1 191 ? 4.953 -48.312 -25.469 1 95.38 191 PHE A N 1
ATOM 1511 C CA . PHE A 1 191 ? 5.273 -49.562 -24.797 1 95.38 191 PHE A CA 1
ATOM 1512 C C . PHE A 1 191 ? 6.738 -49.594 -24.375 1 95.38 191 PHE A C 1
ATOM 1514 O O . PHE A 1 191 ? 7.062 -49.969 -23.25 1 95.38 191 PHE A O 1
ATOM 1521 N N . ARG A 1 192 ? 7.59 -49.125 -25.234 1 94.31 192 ARG A N 1
ATOM 1522 C CA . ARG A 1 192 ? 9.016 -49.094 -24.938 1 94.31 192 ARG A CA 1
ATOM 1523 C C . ARG A 1 192 ? 9.32 -48.156 -23.766 1 94.31 192 ARG A C 1
ATOM 1525 O O . ARG A 1 192 ? 10.156 -48.469 -22.922 1 94.31 192 ARG A O 1
ATOM 1532 N N . ALA A 1 193 ? 8.703 -47.062 -23.766 1 94.94 193 ALA A N 1
ATOM 1533 C CA . ALA A 1 193 ? 8.906 -46.094 -22.688 1 94.94 193 ALA A CA 1
ATOM 1534 C C . ALA A 1 193 ? 8.461 -46.656 -21.344 1 94.94 193 ALA A C 1
ATOM 1536 O O . ALA A 1 193 ? 9.148 -46.5 -20.344 1 94.94 193 ALA A O 1
ATOM 1537 N N . VAL A 1 194 ? 7.285 -47.344 -21.328 1 94.75 194 VAL A N 1
ATOM 1538 C CA . VAL A 1 194 ? 6.762 -47.938 -20.094 1 94.75 194 VAL A CA 1
ATOM 1539 C C . VAL A 1 194 ? 7.695 -49.031 -19.609 1 94.75 194 VAL A C 1
ATOM 1541 O O . VAL A 1 194 ? 7.934 -49.156 -18.406 1 94.75 194 VAL A O 1
ATOM 1544 N N . GLN A 1 195 ? 8.156 -49.781 -20.547 1 92.19 195 GLN A N 1
ATOM 1545 C CA . GLN A 1 195 ? 9.102 -50.812 -20.203 1 92.19 195 GLN A CA 1
ATOM 1546 C C . GLN A 1 195 ? 10.352 -50.25 -19.547 1 92.19 195 GLN A C 1
ATOM 1548 O O . GLN A 1 195 ? 10.844 -50.781 -18.562 1 92.19 195 GLN A O 1
ATOM 1553 N N . ARG A 1 196 ? 10.859 -49.188 -20.109 1 92.81 196 ARG A N 1
ATOM 1554 C CA . ARG A 1 196 ? 12.023 -48.5 -19.547 1 92.81 196 ARG A CA 1
ATOM 1555 C C . ARG A 1 196 ? 11.727 -48 -18.141 1 92.81 196 ARG A C 1
ATOM 1557 O O . ARG A 1 196 ? 12.57 -48.094 -17.25 1 92.81 196 ARG A O 1
ATOM 1564 N N . TRP A 1 197 ? 10.586 -47.406 -18 1 93.81 197 TRP A N 1
ATOM 1565 C CA . TRP A 1 197 ? 10.164 -46.875 -16.703 1 93.81 197 TRP A CA 1
ATOM 1566 C C . TRP A 1 197 ? 10.07 -48 -15.664 1 93.81 197 TRP A C 1
ATOM 1568 O O . TRP A 1 197 ? 10.531 -47.844 -14.531 1 93.81 197 TRP A O 1
ATOM 1578 N N . LEU A 1 198 ? 9.5 -49.188 -16 1 89.56 198 LEU A N 1
ATOM 1579 C CA . LEU A 1 198 ? 9.367 -50.344 -15.117 1 89.56 198 LEU A CA 1
ATOM 1580 C C . LEU A 1 198 ? 10.734 -50.875 -14.719 1 89.56 198 LEU A C 1
ATOM 1582 O O . LEU A 1 198 ? 10.961 -51.219 -13.555 1 89.56 198 LEU A O 1
ATOM 1586 N N . ALA A 1 199 ? 11.578 -50.938 -15.688 1 87.31 199 ALA A N 1
ATOM 1587 C CA . ALA A 1 199 ? 12.93 -51.438 -15.43 1 87.31 199 ALA A CA 1
ATOM 1588 C C . ALA A 1 199 ? 13.664 -50.531 -14.438 1 87.31 199 ALA A C 1
ATOM 1590 O O . ALA A 1 199 ? 14.328 -51.031 -13.531 1 87.31 199 ALA A O 1
ATOM 1591 N N . HIS A 1 200 ? 13.516 -49.281 -14.594 1 88.69 200 HIS A N 1
ATOM 1592 C CA . HIS A 1 200 ? 14.18 -48.312 -13.734 1 88.69 200 HIS A CA 1
ATOM 1593 C C . HIS A 1 200 ? 13.625 -48.375 -12.312 1 88.69 200 HIS A C 1
ATOM 1595 O O . HIS A 1 200 ? 14.391 -48.312 -11.344 1 88.69 200 HIS A O 1
ATOM 1601 N N . ASN A 1 201 ? 12.305 -48.469 -12.109 1 83.44 201 ASN A N 1
ATOM 1602 C CA . ASN A 1 201 ? 11.672 -48.406 -10.805 1 83.44 201 ASN A CA 1
ATOM 1603 C C . ASN A 1 201 ? 11.781 -49.719 -10.055 1 83.44 201 ASN A C 1
ATOM 1605 O O . ASN A 1 201 ? 11.805 -49.75 -8.82 1 83.44 201 ASN A O 1
ATOM 1609 N N . VAL A 1 202 ? 11.852 -50.844 -10.773 1 75.88 202 VAL A N 1
ATOM 1610 C CA . VAL A 1 202 ? 12.109 -52.125 -10.148 1 75.88 202 VAL A CA 1
ATOM 1611 C C . VAL A 1 202 ? 13.547 -52.188 -9.633 1 75.88 202 VAL A C 1
ATOM 1613 O O . VAL A 1 202 ? 13.797 -52.688 -8.531 1 75.88 202 VAL A O 1
ATOM 1616 N N . GLU A 1 203 ? 14.375 -51.656 -10.445 1 73.31 203 GLU A N 1
ATOM 1617 C CA . GLU A 1 203 ? 15.773 -51.625 -10.031 1 73.31 203 GLU A CA 1
ATOM 1618 C C . GLU A 1 203 ? 15.945 -50.75 -8.781 1 73.31 203 GLU A C 1
ATOM 1620 O O . GLU A 1 203 ? 16.688 -51.094 -7.871 1 73.31 203 GLU A O 1
ATOM 1625 N N . GLN A 1 204 ? 15.25 -49.688 -8.758 1 73.06 204 GLN A N 1
ATOM 1626 C CA . GLN A 1 204 ? 15.344 -48.781 -7.617 1 73.06 204 GLN A CA 1
ATOM 1627 C C . GLN A 1 204 ? 14.75 -49.406 -6.363 1 73.06 204 GLN A C 1
ATOM 1629 O O . GLN A 1 204 ? 15.297 -49.25 -5.27 1 73.06 204 GLN A O 1
ATOM 1634 N N . GLU A 1 205 ? 13.609 -50.125 -6.551 1 68 205 GLU A N 1
ATOM 1635 C CA . GLU A 1 205 ? 12.984 -50.812 -5.422 1 68 205 GLU A CA 1
ATOM 1636 C C . GLU A 1 205 ? 13.867 -51.938 -4.914 1 68 205 GLU A C 1
ATOM 1638 O O . GLU A 1 205 ? 13.961 -52.188 -3.705 1 68 205 GLU A O 1
ATOM 1643 N N . CYS A 1 206 ? 14.43 -52.562 -5.938 1 62.88 206 CYS A N 1
ATOM 1644 C CA . CYS A 1 206 ? 15.328 -53.656 -5.559 1 62.88 206 CYS A CA 1
ATOM 1645 C C . CYS A 1 206 ? 16.547 -53.125 -4.812 1 62.88 206 CYS A C 1
ATOM 1647 O O . CYS A 1 206 ? 17.016 -53.75 -3.863 1 62.88 206 CYS A O 1
ATOM 1649 N N . SER A 1 207 ? 16.953 -52 -5.281 1 65.19 207 SER A N 1
ATOM 1650 C CA . SER A 1 207 ? 18.125 -51.438 -4.637 1 65.19 207 SER A CA 1
ATOM 1651 C C . SER A 1 207 ? 17.812 -50.969 -3.213 1 65.19 207 SER A C 1
ATOM 1653 O O . SER A 1 207 ? 18.656 -51.062 -2.328 1 65.19 207 SER A O 1
ATOM 1655 N N . VAL A 1 208 ? 16.594 -50.562 -2.916 1 65.62 208 VAL A N 1
ATOM 1656 C CA . VAL A 1 208 ? 16.203 -50.031 -1.604 1 65.62 208 VAL A CA 1
ATOM 1657 C C . VAL A 1 208 ? 15.773 -51.188 -0.705 1 65.62 208 VAL A C 1
ATOM 1659 O O . VAL A 1 208 ? 16.156 -51.25 0.465 1 65.62 208 VAL A O 1
ATOM 1662 N N . THR A 1 209 ? 14.867 -52.062 -1.208 1 58.94 209 THR A N 1
ATOM 1663 C CA . THR A 1 209 ? 14.305 -53.125 -0.349 1 58.94 209 THR A CA 1
ATOM 1664 C C . THR A 1 209 ? 15.117 -54.406 -0.458 1 58.94 209 THR A C 1
ATOM 1666 O O . THR A 1 209 ? 15.008 -55.281 0.396 1 58.94 209 THR A O 1
ATOM 1669 N N . GLY A 1 210 ? 16.188 -54.469 -1.256 1 55.91 210 GLY A N 1
ATOM 1670 C CA . GLY A 1 210 ? 17 -55.656 -1.417 1 55.91 210 GLY A CA 1
ATOM 1671 C C . GLY A 1 210 ? 16.266 -56.781 -2.131 1 55.91 210 GLY A C 1
ATOM 1672 O O . GLY A 1 210 ? 16.875 -57.781 -2.537 1 55.91 210 GLY A O 1
ATOM 1673 N N . GLU A 1 211 ? 14.953 -56.969 -1.925 1 50.5 211 GLU A N 1
ATOM 1674 C CA . GLU A 1 211 ? 14.18 -58.062 -2.525 1 50.5 211 GLU A CA 1
ATOM 1675 C C . GLU A 1 211 ? 13.461 -57.594 -3.787 1 50.5 211 GLU A C 1
ATOM 1677 O O . GLU A 1 211 ? 12.945 -56.469 -3.832 1 50.5 211 GLU A O 1
ATOM 1682 N N . LEU A 1 212 ? 13.812 -58.125 -4.902 1 50.56 212 LEU A N 1
ATOM 1683 C CA . LEU A 1 212 ? 13.055 -57.906 -6.129 1 50.56 212 LEU A CA 1
ATOM 1684 C C . LEU A 1 212 ? 11.586 -58.281 -5.93 1 50.56 212 LEU A C 1
ATOM 1686 O O . LEU A 1 212 ? 11.234 -59.469 -5.879 1 50.56 212 LEU A O 1
ATOM 1690 N N . ASN A 1 213 ? 10.844 -57.688 -5.051 1 48.34 213 ASN A N 1
ATOM 1691 C CA . ASN A 1 213 ? 9.438 -58.062 -4.945 1 48.34 213 ASN A CA 1
ATOM 1692 C C . ASN A 1 213 ? 8.703 -57.844 -6.27 1 48.34 213 ASN A C 1
ATOM 1694 O O . ASN A 1 213 ? 8.242 -56.75 -6.562 1 48.34 213 ASN A O 1
ATOM 1698 N N . PHE A 1 214 ? 8.891 -58.75 -7.09 1 45.94 214 PHE A N 1
ATOM 1699 C CA . PHE A 1 214 ? 8.344 -58.875 -8.43 1 45.94 214 PHE A CA 1
ATOM 1700 C C . PHE A 1 214 ? 6.82 -58.75 -8.406 1 45.94 214 PHE A C 1
ATOM 1702 O O . PHE A 1 214 ? 6.207 -58.281 -9.359 1 45.94 214 PHE A O 1
ATOM 1709 N N . LEU A 1 215 ? 6.18 -59.312 -7.301 1 46.28 215 LEU A N 1
ATOM 1710 C CA . LEU A 1 215 ? 4.727 -59.438 -7.215 1 46.28 215 LEU A CA 1
ATOM 1711 C C . LEU A 1 215 ? 4.062 -58.062 -7.289 1 46.28 215 LEU A C 1
ATOM 1713 O O . LEU A 1 215 ? 3.037 -57.906 -7.957 1 46.28 215 LEU A O 1
ATOM 1717 N N . HIS A 1 216 ? 4.434 -57.219 -6.336 1 52.47 216 HIS A N 1
ATOM 1718 C CA . HIS A 1 216 ? 3.875 -55.875 -6.254 1 52.47 216 HIS A CA 1
ATOM 1719 C C . HIS A 1 216 ? 3.971 -55.156 -7.594 1 52.47 216 HIS A C 1
ATOM 1721 O O . HIS A 1 216 ? 3.105 -54.344 -7.93 1 52.47 216 HIS A O 1
ATOM 1727 N N . THR A 1 217 ? 4.852 -55.812 -8.359 1 61.41 217 THR A N 1
ATOM 1728 C CA . THR A 1 217 ? 5.211 -55.312 -9.68 1 61.41 217 THR A CA 1
ATOM 1729 C C . THR A 1 217 ? 4.188 -55.781 -10.719 1 61.41 217 THR A C 1
ATOM 1731 O O . THR A 1 217 ? 3.906 -55.062 -11.68 1 61.41 217 THR A O 1
ATOM 1734 N N . ASP A 1 218 ? 3.355 -56.812 -10.25 1 72.25 218 ASP A N 1
ATOM 1735 C CA . ASP A 1 218 ? 2.479 -57.375 -11.266 1 72.25 218 ASP A CA 1
ATOM 1736 C C . ASP A 1 218 ? 1.223 -56.531 -11.445 1 72.25 218 ASP A C 1
ATOM 1738 O O . ASP A 1 218 ? 0.803 -56.281 -12.57 1 72.25 218 ASP A O 1
ATOM 1742 N N . LYS A 1 219 ? 0.713 -56.125 -10.25 1 79.75 219 LYS A N 1
ATOM 1743 C CA . LYS A 1 219 ? -0.5 -55.344 -10.367 1 79.75 219 LYS A CA 1
ATOM 1744 C C . LYS A 1 219 ? -0.219 -54 -11.078 1 79.75 219 LYS A C 1
ATOM 1746 O O . LYS A 1 219 ? -1.029 -53.562 -11.883 1 79.75 219 LYS A O 1
ATOM 1751 N N . HIS A 1 220 ? 0.958 -53.5 -10.719 1 83.19 220 HIS A N 1
ATOM 1752 C CA . HIS A 1 220 ? 1.343 -52.25 -11.344 1 83.19 220 HIS A CA 1
ATOM 1753 C C . HIS A 1 220 ? 1.568 -52.438 -12.844 1 83.19 220 HIS A C 1
ATOM 1755 O O . HIS A 1 220 ? 1.148 -51.594 -13.641 1 83.19 220 HIS A O 1
ATOM 1761 N N . VAL A 1 221 ? 2.189 -53.562 -13.148 1 87.44 221 VAL A N 1
ATOM 1762 C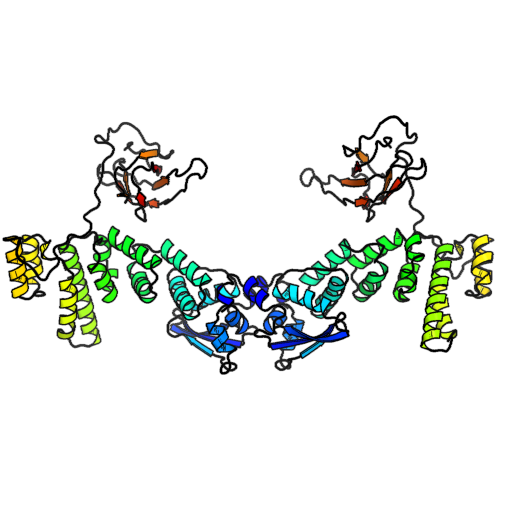 CA . VAL A 1 221 ? 2.479 -53.844 -14.547 1 87.44 221 VAL A CA 1
ATOM 1763 C C . VAL A 1 221 ? 1.173 -54.031 -15.312 1 87.44 221 VAL A C 1
ATOM 1765 O O . VAL A 1 221 ? 0.996 -53.5 -16.406 1 87.44 221 VAL A O 1
ATOM 1768 N N . GLN A 1 222 ? 0.254 -54.75 -14.688 1 86.94 222 GLN A N 1
ATOM 1769 C CA . GLN A 1 222 ? -1.025 -55.031 -15.344 1 86.94 222 GLN A CA 1
ATOM 1770 C C . GLN A 1 222 ? -1.799 -53.719 -15.578 1 86.94 222 GLN A C 1
ATOM 1772 O O . GLN A 1 222 ? -2.422 -53.562 -16.625 1 86.94 222 GLN A O 1
ATOM 1777 N N . ARG A 1 223 ? -1.772 -52.938 -14.609 1 89.94 223 ARG A N 1
ATOM 1778 C CA . ARG A 1 223 ? -2.475 -51.656 -14.711 1 89.94 223 ARG A CA 1
ATOM 1779 C C . ARG A 1 223 ? -1.92 -50.812 -15.852 1 89.94 223 ARG A C 1
ATOM 1781 O O . ARG A 1 223 ? -2.68 -50.219 -16.609 1 89.94 223 ARG A O 1
ATOM 1788 N N . LEU A 1 224 ? -0.611 -50.812 -15.961 1 92.88 224 LEU A N 1
ATOM 1789 C CA . LEU A 1 224 ? 0.031 -50 -17 1 92.88 224 LEU A CA 1
ATOM 1790 C C . LEU A 1 224 ? -0.184 -50.594 -18.375 1 92.88 224 LEU A C 1
ATOM 1792 O O . LEU A 1 224 ? -0.459 -49.875 -19.344 1 92.88 224 LEU A O 1
ATOM 1796 N N . MET A 1 225 ? -0.12 -51.938 -18.484 1 92.88 225 MET A N 1
ATOM 1797 C CA . MET A 1 225 ? -0.284 -52.594 -19.766 1 92.88 225 MET A CA 1
ATOM 1798 C C . MET A 1 225 ? -1.712 -52.469 -20.281 1 92.88 225 MET A C 1
ATOM 1800 O O . MET A 1 225 ? -1.936 -52.375 -21.484 1 92.88 225 MET A O 1
ATOM 1804 N N . ALA A 1 226 ? -2.613 -52.344 -19.375 1 92.5 226 ALA A N 1
ATOM 1805 C CA . ALA A 1 226 ? -4.02 -52.219 -19.75 1 92.5 226 ALA A CA 1
ATOM 1806 C C . ALA A 1 226 ? -4.266 -50.875 -20.453 1 92.5 226 ALA A C 1
ATOM 1808 O O . ALA A 1 226 ? -5.262 -50.719 -21.172 1 92.5 226 ALA A O 1
ATOM 1809 N N . LEU A 1 227 ? -3.361 -49.969 -20.312 1 94.56 227 LEU A N 1
ATOM 1810 C CA . LEU A 1 227 ? -3.57 -48.625 -20.844 1 94.56 227 LEU A CA 1
ATOM 1811 C C . LEU A 1 227 ? -2.881 -48.438 -22.188 1 94.56 227 LEU A C 1
ATOM 1813 O O . LEU A 1 227 ? -3.07 -47.438 -22.859 1 94.56 227 LEU A O 1
ATOM 1817 N N . ILE A 1 228 ? -2.068 -49.438 -22.547 1 94.75 228 ILE A N 1
ATOM 1818 C CA . ILE A 1 228 ? -1.475 -49.438 -23.875 1 94.75 228 ILE A CA 1
ATOM 1819 C C . ILE A 1 228 ? -2.465 -50.031 -24.891 1 94.75 228 ILE A C 1
ATOM 1821 O O . ILE A 1 228 ? -3.133 -51.031 -24.609 1 94.75 228 ILE A O 1
ATOM 1825 N N . ARG A 1 229 ? -2.533 -49.406 -26.016 1 93.19 229 ARG A N 1
ATOM 1826 C CA . ARG A 1 229 ? -3.475 -49.844 -27.047 1 93.19 229 ARG A CA 1
ATOM 1827 C C . ARG A 1 229 ? -2.801 -50.781 -28.047 1 93.19 229 ARG A C 1
ATOM 1829 O O . ARG A 1 229 ? -2.582 -50.375 -29.203 1 93.19 229 ARG A O 1
ATOM 1836 N N . PHE A 1 230 ? -2.639 -52.031 -27.672 1 93.62 230 PHE A N 1
ATOM 1837 C CA . PHE A 1 230 ? -1.845 -53 -28.391 1 93.62 230 PHE A CA 1
ATOM 1838 C C . PHE A 1 230 ? -2.453 -53.312 -29.75 1 93.62 230 PHE A C 1
ATOM 1840 O O . PHE A 1 230 ? -1.73 -53.5 -30.734 1 93.62 230 PHE A O 1
ATOM 1847 N N . PRO A 1 231 ? -3.795 -53.312 -29.828 1 90.69 231 PRO A N 1
ATOM 1848 C CA . PRO A 1 231 ? -4.406 -53.625 -31.109 1 90.69 231 PRO A CA 1
ATOM 1849 C C . PRO A 1 231 ? -4.043 -52.625 -32.219 1 90.69 231 PRO A C 1
ATOM 1851 O O . PRO A 1 231 ? -4.18 -52.938 -33.406 1 90.69 231 PRO A O 1
ATOM 1854 N N . LEU A 1 232 ? -3.596 -51.5 -31.812 1 89.31 232 LEU A N 1
ATOM 1855 C CA . LEU A 1 232 ? -3.287 -50.469 -32.781 1 89.31 232 LEU A CA 1
ATOM 1856 C C . LEU A 1 232 ? -1.839 -50.562 -33.25 1 89.31 232 LEU A C 1
ATOM 1858 O O . LEU A 1 232 ? -1.433 -49.875 -34.188 1 89.31 232 LEU A O 1
ATOM 1862 N N . MET A 1 233 ? -1.103 -51.5 -32.719 1 91.5 233 MET A N 1
ATOM 1863 C CA . MET A 1 233 ? 0.279 -51.719 -33.125 1 91.5 233 MET A CA 1
ATOM 1864 C C . MET A 1 233 ? 0.335 -52.531 -34.438 1 91.5 233 MET A C 1
ATOM 1866 O O . MET A 1 233 ? -0.594 -53.25 -34.75 1 91.5 233 MET A O 1
ATOM 1870 N N . LYS A 1 234 ? 1.504 -52.312 -35.125 1 90.56 234 LYS A N 1
ATOM 1871 C CA . LYS A 1 234 ? 1.759 -53.219 -36.219 1 90.56 234 LYS A CA 1
ATOM 1872 C C . LYS A 1 234 ? 2.004 -54.625 -35.719 1 90.56 234 LYS A C 1
ATOM 1874 O O . LYS A 1 234 ? 2.643 -54.812 -34.688 1 90.56 234 LYS A O 1
ATOM 1879 N N . GLN A 1 235 ? 1.466 -55.594 -36.531 1 90.38 235 GLN A N 1
ATOM 1880 C CA . GLN A 1 235 ? 1.589 -57 -36.125 1 90.38 235 GLN A CA 1
ATOM 1881 C C . GLN A 1 235 ? 3.047 -57.375 -35.906 1 90.38 235 GLN A C 1
ATOM 1883 O O . GLN A 1 235 ? 3.361 -58.094 -34.938 1 90.38 235 GLN A O 1
ATOM 1888 N N . SER A 1 236 ? 3.889 -56.875 -36.75 1 93.38 236 SER A N 1
ATOM 1889 C CA . SER A 1 236 ? 5.309 -57.188 -36.656 1 93.38 236 SER A CA 1
ATOM 1890 C C . SER A 1 236 ? 5.891 -56.625 -35.344 1 93.38 236 SER A C 1
ATOM 1892 O O . SER A 1 236 ? 6.688 -57.281 -34.688 1 93.38 236 SER A O 1
ATOM 1894 N N . GLU A 1 237 ? 5.473 -55.469 -35.031 1 93 237 GLU A N 1
ATOM 1895 C CA . GLU A 1 237 ? 5.941 -54.812 -33.812 1 93 237 GLU A CA 1
ATOM 1896 C C . GLU A 1 237 ? 5.461 -55.562 -32.562 1 93 237 GLU A C 1
ATOM 1898 O O . GLU A 1 237 ? 6.223 -55.75 -31.609 1 93 237 GLU A O 1
ATOM 1903 N N . PHE A 1 238 ? 4.207 -55.969 -32.594 1 94.38 238 PHE A N 1
ATOM 1904 C CA . PHE A 1 238 ? 3.613 -56.688 -31.469 1 94.38 238 PHE A CA 1
ATOM 1905 C C . PHE A 1 238 ? 4.332 -58 -31.219 1 94.38 238 PHE A C 1
ATOM 1907 O O . PHE A 1 238 ? 4.68 -58.312 -30.078 1 94.38 238 PHE A O 1
ATOM 1914 N N . ILE A 1 239 ? 4.609 -58.719 -32.219 1 93.69 239 ILE A N 1
ATOM 1915 C CA . ILE A 1 239 ? 5.203 -60.062 -32.125 1 93.69 239 ILE A CA 1
ATOM 1916 C C . ILE A 1 239 ? 6.664 -59.938 -31.703 1 93.69 239 ILE A C 1
ATOM 1918 O O . ILE A 1 239 ? 7.141 -60.75 -30.891 1 93.69 239 ILE A O 1
ATOM 1922 N N . ASN A 1 240 ? 7.348 -58.906 -32.188 1 93.75 240 ASN A N 1
ATOM 1923 C CA . ASN A 1 240 ? 8.789 -58.844 -31.984 1 93.75 240 ASN A CA 1
ATOM 1924 C C . ASN A 1 240 ? 9.133 -58.125 -30.688 1 93.75 240 ASN A C 1
ATOM 1926 O O . ASN A 1 240 ? 10.18 -58.406 -30.078 1 93.75 240 ASN A O 1
ATOM 1930 N N . GLN A 1 241 ? 8.305 -57.281 -30.25 1 92.38 241 GLN A N 1
ATOM 1931 C CA . GLN A 1 241 ? 8.688 -56.469 -29.109 1 92.38 241 GLN A CA 1
ATOM 1932 C C . GLN A 1 241 ? 7.809 -56.781 -27.891 1 92.38 241 GLN A C 1
ATOM 1934 O O . GLN A 1 241 ? 8.305 -56.844 -26.766 1 92.38 241 GLN A O 1
ATOM 1939 N N . VAL A 1 242 ? 6.551 -57 -28.016 1 93.69 242 VAL A N 1
ATOM 1940 C CA . VAL A 1 242 ? 5.617 -57.125 -26.906 1 93.69 242 VAL A CA 1
ATOM 1941 C C . VAL A 1 242 ? 5.586 -58.562 -26.406 1 93.69 242 VAL A C 1
ATOM 1943 O O . VAL A 1 242 ? 5.727 -58.812 -25.203 1 93.69 242 VAL A O 1
ATOM 1946 N N . VAL A 1 243 ? 5.453 -59.5 -27.281 1 92.31 243 VAL A N 1
ATOM 1947 C CA . VAL A 1 243 ? 5.262 -60.906 -26.938 1 92.31 243 VAL A CA 1
ATOM 1948 C C . VAL A 1 243 ? 6.473 -61.406 -26.156 1 92.31 243 VAL A C 1
ATOM 1950 O O . VAL A 1 243 ? 6.32 -62 -25.078 1 92.31 243 VAL A O 1
ATOM 1953 N N . PRO A 1 244 ? 7.691 -61.094 -26.609 1 91.94 244 PRO A N 1
ATOM 1954 C CA . PRO A 1 244 ? 8.859 -61.625 -25.891 1 91.94 244 PRO A CA 1
ATOM 1955 C C . PRO A 1 244 ? 9.023 -61 -24.5 1 91.94 244 PRO A C 1
ATOM 1957 O O . PRO A 1 244 ? 9.734 -61.531 -23.656 1 91.94 244 PRO A O 1
ATOM 1960 N N . SER A 1 245 ? 8.484 -59.844 -24.234 1 89.44 245 SER A N 1
ATOM 1961 C CA . SER A 1 245 ? 8.648 -59.156 -22.953 1 89.44 245 SER A CA 1
ATOM 1962 C C . SER A 1 245 ? 8 -59.938 -21.812 1 89.44 245 SER A C 1
ATOM 1964 O O . SER A 1 245 ? 8.398 -59.781 -20.656 1 89.44 245 SER A O 1
ATOM 1966 N N . GLY A 1 246 ? 6.852 -60.656 -22.078 1 88.31 246 GLY A N 1
ATOM 1967 C CA . GLY A 1 246 ? 6.18 -61.469 -21.078 1 88.31 246 GLY A CA 1
ATOM 1968 C C . GLY A 1 246 ? 5.23 -60.688 -20.203 1 88.31 246 GLY A C 1
ATOM 1969 O O . GLY A 1 246 ? 4.73 -61.219 -19.188 1 88.31 246 GLY A O 1
ATOM 1970 N N . PHE A 1 247 ? 4.961 -59.469 -20.531 1 89.12 247 PHE A N 1
ATOM 1971 C CA . PHE A 1 247 ? 4.129 -58.625 -19.688 1 89.12 247 PHE A CA 1
ATOM 1972 C C . PHE A 1 247 ? 2.658 -59 -19.812 1 89.12 247 PHE A C 1
ATOM 1974 O O . PHE A 1 247 ? 1.861 -58.75 -18.906 1 89.12 247 PHE A O 1
ATOM 1981 N N . LEU A 1 248 ? 2.291 -59.562 -20.969 1 90.94 248 LEU A N 1
ATOM 1982 C CA . LEU A 1 248 ? 0.899 -59.906 -21.219 1 90.94 248 LEU A CA 1
ATOM 1983 C C . LEU A 1 248 ? 0.666 -61.406 -21.016 1 90.94 248 LEU A C 1
ATOM 1985 O O . LEU A 1 248 ? 1.56 -62.219 -21.266 1 90.94 248 LEU A O 1
ATOM 1989 N N . SER A 1 249 ? -0.483 -61.75 -20.594 1 88.88 249 SER A N 1
ATOM 1990 C CA . SER A 1 249 ? -0.859 -63.156 -20.469 1 88.88 249 SER A CA 1
ATOM 1991 C C . SER A 1 249 ? -1.017 -63.812 -21.844 1 88.88 249 SER A C 1
ATOM 1993 O O . SER A 1 249 ? -1.339 -63.125 -22.812 1 88.88 249 SER A O 1
ATOM 1995 N N . PRO A 1 250 ? -0.797 -65.125 -21.859 1 90.94 250 PRO A N 1
ATOM 1996 C CA . PRO A 1 250 ? -0.965 -65.812 -23.141 1 90.94 250 PRO A CA 1
ATOM 1997 C C . PRO A 1 250 ? -2.361 -65.625 -23.734 1 90.94 250 PRO A C 1
ATOM 1999 O O . PRO A 1 250 ? -2.51 -65.562 -24.953 1 90.94 250 PRO A O 1
ATOM 2002 N N . ASP A 1 251 ? -3.312 -65.562 -22.875 1 90.06 251 ASP A N 1
ATOM 2003 C CA . ASP A 1 251 ? -4.68 -65.312 -23.344 1 90.06 251 ASP A CA 1
ATOM 2004 C C . ASP A 1 251 ? -4.816 -63.969 -24 1 90.06 251 ASP A C 1
ATOM 2006 O O . ASP A 1 251 ? -5.473 -63.844 -25.047 1 90.06 251 ASP A O 1
ATOM 2010 N N . ASP A 1 252 ? -4.242 -63 -23.391 1 90.62 252 ASP A N 1
ATOM 2011 C CA . ASP A 1 252 ? -4.309 -61.656 -23.953 1 90.62 252 ASP A CA 1
ATOM 2012 C C . ASP A 1 252 ? -3.582 -61.562 -25.297 1 90.62 252 ASP A C 1
ATOM 2014 O O . ASP A 1 252 ? -4.07 -60.938 -26.234 1 90.62 252 ASP A O 1
ATOM 2018 N N . VAL A 1 253 ? -2.41 -62.219 -25.375 1 91.5 253 VAL A N 1
ATOM 2019 C CA . VAL A 1 253 ? -1.631 -62.219 -26.609 1 91.5 253 VAL A CA 1
ATOM 2020 C C . VAL A 1 253 ? -2.453 -62.875 -27.734 1 91.5 253 VAL A C 1
ATOM 2022 O O . VAL A 1 253 ? -2.52 -62.312 -28.844 1 91.5 253 VAL A O 1
ATOM 2025 N N . THR A 1 254 ? -3.086 -63.938 -27.375 1 90.25 254 THR A N 1
ATOM 2026 C CA . THR A 1 254 ? -3.891 -64.625 -28.359 1 90.25 254 THR A CA 1
ATOM 2027 C C . THR A 1 254 ? -5.051 -63.781 -28.844 1 90.25 254 THR A C 1
ATOM 2029 O O . THR A 1 254 ? -5.344 -63.719 -30.031 1 90.25 254 THR A O 1
ATOM 2032 N N . GLN A 1 255 ? -5.645 -63.188 -27.938 1 88.81 255 GLN A N 1
ATOM 2033 C CA . GLN A 1 255 ? -6.785 -62.344 -28.281 1 88.81 255 GLN A CA 1
ATOM 2034 C C . GLN A 1 255 ? -6.371 -61.219 -29.203 1 88.81 255 GLN A C 1
ATOM 2036 O O . GLN A 1 255 ? -7.086 -60.906 -30.172 1 88.81 255 GLN A O 1
ATOM 2041 N N . ILE A 1 256 ? -5.305 -60.594 -28.953 1 90.81 256 ILE A N 1
ATOM 2042 C CA . ILE A 1 256 ? -4.828 -59.469 -29.766 1 90.81 256 ILE A CA 1
ATOM 2043 C C . ILE A 1 256 ? -4.422 -59.969 -31.141 1 90.81 256 ILE A C 1
ATOM 2045 O O . ILE A 1 256 ? -4.742 -59.312 -32.156 1 90.81 256 ILE A O 1
ATOM 2049 N N . MET A 1 257 ? -3.766 -61.094 -31.219 1 88.44 257 MET A N 1
ATOM 2050 C CA . MET A 1 257 ? -3.326 -61.656 -32.5 1 88.44 257 MET A CA 1
ATOM 2051 C C . MET A 1 257 ? -4.52 -62 -33.375 1 88.44 257 MET A C 1
ATOM 2053 O O . MET A 1 257 ? -4.492 -61.75 -34.594 1 88.44 257 MET A O 1
ATOM 2057 N N . LEU A 1 258 ? -5.516 -62.562 -32.688 1 85.94 258 LEU A N 1
ATOM 2058 C CA . LEU A 1 258 ? -6.738 -62.875 -33.406 1 85.94 258 LEU A CA 1
ATOM 2059 C C . LEU A 1 258 ? -7.398 -61.594 -33.969 1 85.94 258 LEU A C 1
ATOM 2061 O O . LEU A 1 258 ? -7.988 -61.625 -35.031 1 85.94 258 LEU A O 1
ATOM 2065 N N . GLY A 1 259 ? -7.273 -60.594 -33.25 1 85.31 259 GLY A N 1
ATOM 2066 C CA . GLY A 1 259 ? -7.848 -59.312 -33.656 1 85.31 259 GLY A CA 1
ATOM 2067 C C . GLY A 1 259 ? -7.199 -58.75 -34.906 1 85.31 259 GLY A C 1
ATOM 2068 O O . GLY A 1 259 ? -7.84 -58.031 -35.688 1 85.31 259 GLY A O 1
ATOM 2069 N N . TYR A 1 260 ? -5.93 -59 -35.188 1 83.88 260 TYR A N 1
ATOM 2070 C CA . TYR A 1 260 ? -5.242 -58.531 -36.406 1 83.88 260 TYR A CA 1
ATOM 2071 C C . TYR A 1 260 ? -5.801 -59.219 -37.656 1 83.88 260 TYR A C 1
ATOM 2073 O O . TYR A 1 260 ? -5.77 -58.625 -38.75 1 83.88 260 TYR A O 1
ATOM 2081 N N . VAL A 1 261 ? -6.254 -60.406 -37.375 1 80.5 261 VAL A N 1
ATOM 2082 C CA . VAL A 1 261 ? -6.719 -61.188 -38.5 1 80.5 261 VAL A CA 1
ATOM 2083 C C . VAL A 1 261 ? -8.211 -60.969 -38.719 1 80.5 261 VAL A C 1
ATOM 2085 O O . VAL A 1 261 ? -8.664 -60.781 -39.875 1 80.5 261 VAL A O 1
ATOM 2088 N N . THR A 1 262 ? -9.016 -61 -37.594 1 76.06 262 THR A N 1
ATOM 2089 C CA . THR A 1 262 ? -10.453 -60.781 -37.656 1 76.06 262 THR A CA 1
ATOM 2090 C C . THR A 1 262 ? -10.859 -59.562 -36.844 1 76.06 262 THR A C 1
ATOM 2092 O O . THR A 1 262 ? -11 -59.656 -35.625 1 76.06 262 THR A O 1
ATOM 2095 N N . PRO A 1 263 ? -11.016 -58.406 -37.438 1 66.31 263 PRO A N 1
ATOM 2096 C CA . PRO A 1 263 ? -11.203 -57.156 -36.688 1 66.31 263 PRO A CA 1
ATOM 2097 C C . PRO A 1 263 ? -12.453 -57.188 -35.812 1 66.31 263 PRO A C 1
ATOM 2099 O O . PRO A 1 263 ? -12.578 -56.344 -34.906 1 66.31 263 PRO A O 1
ATOM 2102 N N . GLN A 1 264 ? -13.484 -58.062 -36 1 57.78 264 GLN A N 1
ATOM 2103 C CA . GLN A 1 264 ? -14.773 -58 -35.312 1 57.78 264 GLN A CA 1
ATOM 2104 C C . GLN A 1 264 ? -14.68 -58.562 -33.906 1 57.78 264 GLN A C 1
ATOM 2106 O O . GLN A 1 264 ? -15.633 -58.469 -33.125 1 57.78 264 GLN A O 1
ATOM 2111 N N . LYS A 1 265 ? -13.516 -59.031 -33.469 1 61.78 265 LYS A N 1
ATOM 2112 C CA . LYS A 1 265 ? -13.539 -59.719 -32.188 1 61.78 265 LYS A CA 1
ATOM 2113 C C . LYS A 1 265 ? -13.125 -58.781 -31.047 1 61.78 265 LYS A C 1
ATOM 2115 O O . LYS A 1 265 ? -12.227 -57.969 -31.219 1 61.78 265 LYS A O 1
ATOM 2120 N N . ALA A 1 266 ? -13.977 -58.719 -29.906 1 65.5 266 ALA A N 1
ATOM 2121 C CA . ALA A 1 266 ? -13.875 -57.938 -28.703 1 65.5 266 ALA A CA 1
ATOM 2122 C C . ALA A 1 266 ? -12.578 -58.219 -27.938 1 65.5 266 ALA A C 1
ATOM 2124 O O . ALA A 1 266 ? -12.172 -59.375 -27.812 1 65.5 266 ALA A O 1
ATOM 2125 N N . CYS A 1 267 ? -11.586 -57.312 -27.875 1 75.5 267 CYS A N 1
ATOM 2126 C CA . CYS A 1 267 ? -10.398 -57.469 -27.031 1 75.5 267 CYS A CA 1
ATOM 2127 C C . CYS A 1 267 ? -10.469 -56.562 -25.812 1 75.5 267 CYS A C 1
ATOM 2129 O O . CYS A 1 267 ? -11.25 -55.594 -25.797 1 75.5 267 CYS A O 1
ATOM 2131 N N . ASN A 1 268 ? -9.828 -56.969 -24.719 1 82 268 ASN A N 1
ATOM 2132 C CA . ASN A 1 268 ? -9.812 -56.281 -23.438 1 82 268 ASN A CA 1
ATOM 2133 C C . ASN A 1 268 ? -9.031 -54.969 -23.531 1 82 268 ASN A C 1
ATOM 2135 O O . ASN A 1 268 ? -9.016 -54.188 -22.578 1 82 268 ASN A O 1
ATOM 2139 N N . PHE A 1 269 ? -8.438 -54.75 -24.703 1 90.25 269 PHE A N 1
ATOM 2140 C CA . PHE A 1 269 ? -7.621 -53.562 -24.859 1 90.25 269 PHE A CA 1
ATOM 2141 C C . PHE A 1 269 ? -8.273 -52.562 -25.828 1 90.25 269 PHE A C 1
ATOM 2143 O O . PHE A 1 269 ? -8.945 -52.969 -26.781 1 90.25 269 PHE A O 1
ATOM 2150 N N . SER A 1 270 ? -8.125 -51.344 -25.531 1 88 270 SER A N 1
ATOM 2151 C CA . SER A 1 270 ? -8.734 -50.281 -26.328 1 88 270 SER A CA 1
ATOM 2152 C C . SER A 1 270 ? -8.18 -50.25 -27.75 1 88 270 SER A C 1
ATOM 2154 O O . SER A 1 270 ? -6.98 -50.469 -27.953 1 88 270 SER A O 1
ATOM 2156 N N . SER A 1 271 ? -9.07 -50.031 -28.75 1 84.38 271 SER A N 1
ATOM 2157 C CA . SER A 1 271 ? -8.672 -49.938 -30.141 1 84.38 271 SER A CA 1
ATOM 2158 C C . SER A 1 271 ? -8.961 -48.531 -30.688 1 84.38 271 SER A C 1
ATOM 2160 O O . SER A 1 271 ? -9.008 -48.344 -31.906 1 84.38 271 SER A O 1
ATOM 2162 N N . GLN A 1 272 ? -9.188 -47.625 -29.812 1 85.19 272 GLN A N 1
ATOM 2163 C CA . GLN A 1 272 ? -9.406 -46.219 -30.234 1 85.19 272 GLN A CA 1
ATOM 2164 C C . GLN A 1 272 ? -8.078 -45.5 -30.422 1 85.19 272 GLN A C 1
ATOM 2166 O O . GLN A 1 272 ? -7.285 -45.375 -29.5 1 85.19 272 GLN A O 1
ATOM 2171 N N . PRO A 1 273 ? -7.824 -45.031 -31.656 1 84.19 273 PRO A N 1
ATOM 2172 C CA . PRO A 1 273 ? -6.551 -44.375 -31.922 1 84.19 273 PRO A CA 1
ATOM 2173 C C . PRO A 1 273 ? -6.402 -43.062 -31.156 1 84.19 273 PRO A C 1
ATOM 2175 O O . PRO A 1 273 ? -7.402 -42.375 -30.891 1 84.19 273 PRO A O 1
ATOM 2178 N N . ARG A 1 274 ? -5.258 -42.75 -30.781 1 83.19 274 ARG A N 1
ATOM 2179 C CA . ARG A 1 274 ? -4.945 -41.438 -30.172 1 83.19 274 ARG A CA 1
ATOM 2180 C C . ARG A 1 274 ? -4.801 -40.375 -31.25 1 83.19 274 ARG A C 1
ATOM 2182 O O . ARG A 1 274 ? -4.82 -40.656 -32.438 1 83.19 274 ARG A O 1
ATOM 2189 N N . SER A 1 275 ? -4.941 -38.969 -30.922 1 67.69 275 SER A N 1
ATOM 2190 C CA . SER A 1 275 ? -4.797 -37.906 -31.906 1 67.69 275 SER A CA 1
ATOM 2191 C C . SER A 1 275 ? -3.52 -38.062 -32.719 1 67.69 275 SER A C 1
ATOM 2193 O O . SER A 1 275 ? -2.482 -38.438 -32.188 1 67.69 275 SER A O 1
ATOM 2195 N N . GLY A 1 276 ? -3.744 -38.438 -33.906 1 57.06 276 GLY A N 1
ATOM 2196 C CA . GLY A 1 276 ? -2.703 -38.781 -34.844 1 57.06 276 GLY A CA 1
ATOM 2197 C C . GLY A 1 276 ? -1.662 -37.688 -35 1 57.06 276 GLY A C 1
ATOM 2198 O O . GLY A 1 276 ? -1.778 -36.625 -34.406 1 57.06 276 GLY A O 1
ATOM 2199 N N . PRO A 1 277 ? -0.672 -37.938 -35.688 1 55.19 277 PRO A N 1
ATOM 2200 C CA . PRO A 1 277 ? 0.475 -37.062 -35.969 1 55.19 277 PRO A CA 1
ATOM 2201 C C . PRO A 1 277 ? 0.071 -35.719 -36.594 1 55.19 277 PRO A C 1
ATOM 2203 O O . PRO A 1 277 ? -1.015 -35.625 -37.156 1 55.19 277 PRO A O 1
ATOM 2206 N N . ILE A 1 278 ? 0.666 -34.625 -36.281 1 59.62 278 ILE A N 1
ATOM 2207 C CA . ILE A 1 278 ? 0.538 -33.312 -36.906 1 59.62 278 ILE A CA 1
ATOM 2208 C C . ILE A 1 278 ? 0.472 -33.469 -38.438 1 59.62 278 ILE A C 1
ATOM 2210 O O . ILE A 1 278 ? 1.301 -34.156 -39.031 1 59.62 278 ILE A O 1
ATOM 2214 N N . LYS A 1 279 ? -0.798 -33 -38.875 1 62.03 279 LYS A N 1
ATOM 2215 C CA . LYS A 1 279 ? -0.904 -32.938 -40.312 1 62.03 279 LYS A CA 1
ATOM 2216 C C . LYS A 1 279 ? -0.248 -31.672 -40.875 1 62.03 279 LYS A C 1
ATOM 2218 O O . LYS A 1 279 ? -0.335 -30.609 -40.25 1 62.03 279 LYS A O 1
ATOM 2223 N N . ARG A 1 280 ? 0.58 -31.75 -41.844 1 61.69 280 ARG A N 1
ATOM 2224 C CA . ARG A 1 280 ? 1.27 -30.641 -42.469 1 61.69 280 ARG A CA 1
ATOM 2225 C C . ARG A 1 280 ? 0.57 -30.25 -43.781 1 61.69 280 ARG A C 1
ATOM 2227 O O . ARG A 1 280 ? 0.224 -31.109 -44.594 1 61.69 280 ARG A O 1
ATOM 2234 N N . CYS A 1 281 ? 0.087 -28.984 -43.781 1 63.41 281 CYS A N 1
ATOM 2235 C CA . CYS A 1 281 ? -0.475 -28.438 -45 1 63.41 281 CYS A CA 1
ATOM 2236 C C . CYS A 1 281 ? 0.507 -27.5 -45.688 1 63.41 281 CYS A C 1
ATOM 2238 O O . CYS A 1 281 ? 1.054 -26.594 -45.031 1 63.41 281 CYS A O 1
ATOM 2240 N N . ALA A 1 282 ? 0.93 -27.797 -46.875 1 59.28 282 ALA A N 1
ATOM 2241 C CA . ALA A 1 282 ? 1.862 -26.969 -47.625 1 59.28 282 ALA A CA 1
ATOM 2242 C C . ALA A 1 282 ? 1.12 -25.906 -48.438 1 59.28 282 ALA A C 1
ATOM 2244 O O . ALA A 1 282 ? 0.155 -26.219 -49.156 1 59.28 282 ALA A O 1
ATOM 2245 N N . ARG A 1 283 ? 1.29 -24.688 -48.094 1 59.5 283 ARG A N 1
ATOM 2246 C CA . ARG A 1 283 ? 0.696 -23.578 -48.844 1 59.5 283 ARG A CA 1
ATOM 2247 C C . ARG A 1 283 ? 1.242 -23.516 -50.25 1 59.5 283 ARG A C 1
ATOM 2249 O O . ARG A 1 283 ? 0.5 -23.25 -51.219 1 59.5 283 ARG A O 1
ATOM 2256 N N . PHE A 1 284 ? 2.602 -23.594 -50.406 1 53.88 284 PHE A N 1
ATOM 2257 C CA . PHE A 1 284 ? 3.225 -23.5 -51.75 1 53.88 284 PHE A CA 1
ATOM 2258 C C . PHE A 1 284 ? 3.625 -24.875 -52.25 1 53.88 284 PHE A C 1
ATOM 2260 O O . PHE A 1 284 ? 4.129 -25.703 -51.469 1 53.88 284 PHE A O 1
ATOM 2267 N N . GLN A 1 285 ? 3.021 -25.297 -53.25 1 50.84 285 GLN A N 1
ATOM 2268 C CA . GLN A 1 285 ? 3.377 -26.578 -53.875 1 50.84 285 GLN A CA 1
ATOM 2269 C C . GLN A 1 285 ? 4.824 -26.562 -54.375 1 50.84 285 GLN A C 1
ATOM 2271 O O . GLN A 1 285 ? 5.461 -27.609 -54.469 1 50.84 285 GLN A O 1
ATOM 2276 N N . SER A 1 286 ? 5.348 -25.438 -55 1 47.97 286 SER A N 1
ATOM 2277 C CA . SER A 1 286 ? 6.707 -25.312 -55.531 1 47.97 286 SER A CA 1
ATOM 2278 C C . SER A 1 286 ? 7.477 -24.219 -54.812 1 47.97 286 SER A C 1
ATOM 2280 O O . SER A 1 286 ? 6.902 -23.188 -54.438 1 47.97 286 SER A O 1
ATOM 2282 N N . THR A 1 287 ? 8.469 -24.516 -54.031 1 50.16 287 THR A N 1
ATOM 2283 C CA . THR A 1 287 ? 9.391 -23.547 -53.438 1 50.16 287 THR A CA 1
ATOM 2284 C C . THR A 1 287 ? 10.227 -22.859 -54.531 1 50.16 287 THR A C 1
ATOM 2286 O O . THR A 1 287 ? 11.078 -23.5 -55.156 1 50.16 287 THR A O 1
ATOM 2289 N N . GLU A 1 288 ? 9.742 -22.234 -55.469 1 45.62 288 GLU A N 1
ATOM 2290 C CA . GLU A 1 288 ? 10.672 -21.578 -56.375 1 45.62 288 GLU A CA 1
ATOM 2291 C C . GLU A 1 288 ? 11.594 -20.625 -55.625 1 45.62 288 GLU A C 1
ATOM 2293 O O . GLU A 1 288 ? 11.18 -20 -54.656 1 45.62 288 GLU A O 1
ATOM 2298 N N . ARG A 1 289 ? 12.875 -20.781 -55.781 1 48.25 289 ARG A N 1
ATOM 2299 C CA . ARG A 1 289 ? 14.094 -20.141 -55.281 1 48.25 289 ARG A CA 1
ATOM 2300 C C . ARG A 1 289 ? 13.961 -18.625 -55.281 1 48.25 289 ARG A C 1
ATOM 2302 O O . ARG A 1 289 ? 14.922 -17.906 -55 1 48.25 289 ARG A O 1
ATOM 2309 N N . TRP A 1 290 ? 12.836 -18.062 -55.875 1 45.5 290 TRP A N 1
ATOM 2310 C CA . TRP A 1 290 ? 13.25 -16.75 -56.375 1 45.5 290 TRP A CA 1
ATOM 2311 C C . TRP A 1 290 ? 13.352 -15.766 -55.188 1 45.5 290 TRP A C 1
ATOM 2313 O O . TRP A 1 290 ? 13.953 -14.695 -55.344 1 45.5 290 TRP A O 1
ATOM 2323 N N . PHE A 1 291 ? 12.25 -15.609 -54.281 1 48.62 291 PHE A N 1
ATOM 2324 C CA . PHE A 1 291 ? 12.25 -14.32 -53.625 1 48.62 291 PHE A CA 1
ATOM 2325 C C . PHE A 1 291 ? 13.055 -14.383 -52.312 1 48.62 291 PHE A C 1
ATOM 2327 O O . PHE A 1 291 ? 12.906 -15.32 -51.531 1 48.62 291 PHE A O 1
ATOM 2334 N N . LEU A 1 292 ? 14.25 -13.766 -52.312 1 49.31 292 LEU A N 1
ATOM 2335 C CA . LEU A 1 292 ? 15.195 -13.5 -51.219 1 49.31 292 LEU A CA 1
ATOM 2336 C C . LEU A 1 292 ? 14.5 -12.836 -50.031 1 49.31 292 LEU A C 1
ATOM 2338 O O . LEU A 1 292 ? 13.828 -11.82 -50.188 1 49.31 292 LEU A O 1
ATOM 2342 N N . TYR A 1 293 ? 14.078 -13.555 -49.188 1 55 293 TYR A N 1
ATOM 2343 C CA . TYR A 1 293 ? 13.641 -12.953 -47.906 1 55 293 TYR A CA 1
ATOM 2344 C C . TYR A 1 293 ? 14.789 -12.25 -47.219 1 55 293 TYR A C 1
ATOM 2346 O O . TYR A 1 293 ? 15.867 -12.828 -47.031 1 55 293 TYR A O 1
ATOM 2354 N N . SER A 1 294 ? 14.812 -10.938 -47.219 1 56 294 SER A N 1
ATOM 2355 C CA . SER A 1 294 ? 15.898 -10.109 -46.719 1 56 294 SER A CA 1
ATOM 2356 C C . SER A 1 294 ? 15.93 -10.133 -45.188 1 56 294 SER A C 1
ATOM 2358 O O . SER A 1 294 ? 16.875 -9.617 -44.562 1 56 294 SER A O 1
ATOM 2360 N N . GLY A 1 295 ? 15.008 -10.938 -44.469 1 56.78 295 GLY A N 1
ATOM 2361 C CA . GLY A 1 295 ? 15.039 -11 -43 1 56.78 295 GLY A CA 1
ATOM 2362 C C . GLY A 1 295 ? 14.609 -9.703 -42.344 1 56.78 295 GLY A C 1
ATOM 2363 O O . GLY A 1 295 ? 14.617 -9.602 -41.125 1 56.78 295 GLY A O 1
ATOM 2364 N N . LYS A 1 296 ? 14.25 -8.656 -43.094 1 59.38 296 LYS A N 1
ATOM 2365 C CA . LYS A 1 296 ? 14 -7.344 -42.531 1 59.38 296 LYS A CA 1
ATOM 2366 C C . LYS A 1 296 ? 12.516 -7.129 -42.25 1 59.38 296 LYS A C 1
ATOM 2368 O O . LYS A 1 296 ? 12.133 -6.336 -41.406 1 59.38 296 LYS A O 1
ATOM 2373 N N . ARG A 1 297 ? 11.766 -7.82 -43 1 64.38 297 ARG A N 1
ATOM 2374 C CA . ARG A 1 297 ? 10.328 -7.586 -42.844 1 64.38 297 ARG A CA 1
ATOM 2375 C C . ARG A 1 297 ? 9.594 -8.883 -42.531 1 64.38 297 ARG A C 1
ATOM 2377 O O . ARG A 1 297 ? 9.961 -9.953 -43.031 1 64.38 297 ARG A O 1
ATOM 2384 N N . ALA A 1 298 ? 8.617 -8.648 -41.688 1 71.25 298 ALA A N 1
ATOM 2385 C CA . ALA A 1 298 ? 7.781 -9.797 -41.375 1 71.25 298 ALA A CA 1
ATOM 2386 C C . ALA A 1 298 ? 6.883 -10.18 -42.531 1 71.25 298 ALA A C 1
ATOM 2388 O O . ALA A 1 298 ? 6.398 -9.305 -43.281 1 71.25 298 ALA A O 1
ATOM 2389 N N . GLU A 1 299 ? 6.957 -11.352 -42.906 1 69.38 299 GLU A N 1
ATOM 2390 C CA . GLU A 1 299 ? 6.027 -11.867 -43.906 1 69.38 299 GLU A CA 1
ATOM 2391 C C . GLU A 1 299 ? 4.723 -12.328 -43.281 1 69.38 299 GLU A C 1
ATOM 2393 O O . GLU A 1 299 ? 4.738 -12.977 -42.219 1 69.38 299 GLU A O 1
ATOM 2398 N N . THR A 1 300 ? 3.713 -11.797 -43.906 1 72.88 300 THR A N 1
ATOM 2399 C CA . THR A 1 300 ? 2.412 -12.109 -43.312 1 72.88 300 THR A CA 1
ATOM 2400 C C . THR A 1 300 ? 1.552 -12.891 -44.281 1 72.88 300 THR A C 1
ATOM 2402 O O . THR A 1 300 ? 1.544 -12.594 -45.5 1 72.88 300 THR A O 1
ATOM 2405 N N . VAL A 1 301 ? 0.981 -13.93 -43.844 1 74.88 301 VAL A N 1
ATOM 2406 C CA . VAL A 1 301 ? 0.016 -14.703 -44.625 1 74.88 301 VAL A CA 1
ATOM 2407 C C . VAL A 1 301 ? -1.35 -14.656 -43.938 1 74.88 301 VAL A C 1
ATOM 2409 O O . VAL A 1 301 ? -1.456 -14.875 -42.719 1 74.88 301 VAL A O 1
ATOM 2412 N N . ALA A 1 302 ? -2.332 -14.273 -44.781 1 76.62 302 ALA A N 1
ATOM 2413 C CA . ALA A 1 302 ? -3.709 -14.328 -44.281 1 76.62 302 ALA A CA 1
ATOM 2414 C C . ALA A 1 302 ? -4.387 -15.625 -44.719 1 76.62 302 ALA A C 1
ATOM 2416 O O . ALA A 1 302 ? -4.207 -16.094 -45.844 1 76.62 302 ALA A O 1
ATOM 2417 N N . PHE A 1 303 ? -4.969 -16.266 -43.781 1 77.94 303 PHE A N 1
ATOM 2418 C CA . PHE A 1 303 ? -5.637 -17.516 -44.125 1 77.94 303 PHE A CA 1
ATOM 2419 C C . PHE A 1 303 ? -6.895 -17.703 -43.281 1 77.94 303 PHE A C 1
ATOM 2421 O O . PHE A 1 303 ? -7.094 -17.016 -42.281 1 77.94 303 PHE A O 1
ATOM 2428 N N . THR A 1 304 ? -7.75 -18.578 -43.938 1 80.31 304 THR A N 1
ATOM 2429 C CA . THR A 1 304 ? -8.93 -19.062 -43.25 1 80.31 304 THR A CA 1
ATOM 2430 C C . THR A 1 304 ? -8.953 -20.594 -43.188 1 80.31 304 THR A C 1
ATOM 2432 O O . THR A 1 304 ? -8.312 -21.25 -44.031 1 80.31 304 THR A O 1
ATOM 2435 N N . VAL A 1 305 ? -9.492 -21.078 -42.188 1 79.06 305 VAL A N 1
ATOM 2436 C CA . VAL A 1 305 ? -9.602 -22.531 -42.094 1 79.06 305 VAL A CA 1
ATOM 2437 C C . VAL A 1 305 ? -11.062 -22.953 -42.188 1 79.06 305 VAL A C 1
ATOM 2439 O O . VAL A 1 305 ? -11.953 -22.266 -41.688 1 79.06 305 VAL A O 1
ATOM 2442 N N . SER A 1 306 ? -11.203 -24.047 -43 1 79.75 306 SER A N 1
ATOM 2443 C CA . SER A 1 306 ? -12.555 -24.531 -43.25 1 79.75 306 SER A CA 1
ATOM 2444 C C . SER A 1 306 ? -13.125 -25.219 -42 1 79.75 306 SER A C 1
ATOM 2446 O O . SER A 1 306 ? -14.344 -25.312 -41.844 1 79.75 306 SER A O 1
ATOM 2448 N N . ALA A 1 307 ? -12.266 -25.734 -41.156 1 79.06 307 ALA A N 1
ATOM 2449 C CA . ALA A 1 307 ? -12.656 -26.344 -39.906 1 79.06 307 ALA A CA 1
ATOM 2450 C C . ALA A 1 307 ? -11.742 -25.891 -38.75 1 79.06 307 ALA A C 1
ATOM 2452 O O . ALA A 1 307 ? -10.602 -25.484 -39 1 79.06 307 ALA A O 1
ATOM 2453 N N . SER A 1 308 ? -12.398 -25.891 -37.656 1 77.06 308 SER A N 1
ATOM 2454 C CA . SER A 1 308 ? -11.562 -25.516 -36.5 1 77.06 308 SER A CA 1
ATOM 2455 C C . SER A 1 308 ? -10.391 -26.469 -36.344 1 77.06 308 SER A C 1
ATOM 2457 O O . SER A 1 308 ? -10.57 -27.688 -36.344 1 77.06 308 SER A O 1
ATOM 2459 N N . VAL A 1 309 ? -9.273 -25.875 -36.469 1 74.5 309 VAL A N 1
ATOM 2460 C CA . VAL A 1 309 ? -8.055 -26.672 -36.375 1 74.5 309 VAL A CA 1
ATOM 2461 C C . VAL A 1 309 ? -7.105 -26.062 -35.375 1 74.5 309 VAL A C 1
ATOM 2463 O O . VAL A 1 309 ? -7.188 -24.875 -35.062 1 74.5 309 VAL A O 1
ATOM 2466 N N . ARG A 1 310 ? -6.348 -26.938 -34.875 1 73.38 310 ARG A N 1
ATOM 2467 C CA . ARG A 1 310 ? -5.281 -26.469 -34 1 73.38 310 ARG A CA 1
ATOM 2468 C C . ARG A 1 310 ? -3.963 -26.344 -34.75 1 73.38 310 ARG A C 1
ATOM 2470 O O . ARG A 1 310 ? -3.434 -27.328 -35.25 1 73.38 310 ARG A O 1
ATOM 2477 N N . LEU A 1 311 ? -3.564 -25.109 -34.844 1 75.81 311 LEU A N 1
ATOM 2478 C CA . LEU A 1 311 ? -2.32 -24.844 -35.562 1 75.81 311 LEU A CA 1
ATOM 2479 C C . LEU A 1 311 ? -1.117 -25.031 -34.656 1 75.81 311 LEU A C 1
ATOM 2481 O O . LEU A 1 311 ? -1.019 -24.359 -33.594 1 75.81 311 LEU A O 1
ATOM 2485 N N . HIS A 1 312 ? -0.358 -25.984 -35.062 1 71.25 312 HIS A N 1
ATOM 2486 C CA . HIS A 1 312 ? 0.798 -26.312 -34.219 1 71.25 312 HIS A CA 1
ATOM 2487 C C . HIS A 1 312 ? 2.002 -25.453 -34.594 1 71.25 312 HIS A C 1
ATOM 2489 O O . HIS A 1 312 ? 2.898 -25.25 -33.781 1 71.25 312 HIS A O 1
ATOM 2495 N N . GLY A 1 313 ? 2.084 -25.031 -35.75 1 73.25 313 GLY A N 1
ATOM 2496 C CA . GLY A 1 313 ? 3.213 -24.25 -36.219 1 73.25 313 GLY A CA 1
ATOM 2497 C C . GLY A 1 313 ? 3.229 -24.109 -37.719 1 73.25 313 GLY A C 1
ATOM 2498 O O . GLY A 1 313 ? 2.199 -24.266 -38.375 1 73.25 313 GLY A O 1
ATOM 2499 N N . VAL A 1 314 ? 4.367 -23.516 -38.156 1 73.56 314 VAL A N 1
ATOM 2500 C CA . VAL A 1 314 ? 4.551 -23.281 -39.594 1 73.56 314 VAL A CA 1
ATOM 2501 C C . VAL A 1 314 ? 5.898 -23.859 -40.031 1 73.56 314 VAL A C 1
ATOM 2503 O O . VAL A 1 314 ? 6.848 -23.891 -39.25 1 73.56 314 VAL A O 1
ATOM 2506 N N . ARG A 1 315 ? 5.742 -24.391 -41.156 1 69.5 315 ARG A N 1
ATOM 2507 C CA . ARG A 1 315 ? 7 -24.797 -41.781 1 69.5 315 ARG A CA 1
ATOM 2508 C C . ARG A 1 315 ? 7.562 -23.703 -42.688 1 69.5 315 ARG A C 1
ATOM 2510 O O . ARG A 1 315 ? 6.859 -23.188 -43.562 1 69.5 315 ARG A O 1
ATOM 2517 N N . LEU A 1 316 ? 8.719 -23.328 -42.281 1 67.31 316 LEU A N 1
ATOM 2518 C CA . LEU A 1 316 ? 9.406 -22.312 -43.062 1 67.31 316 LEU A CA 1
ATOM 2519 C C . LEU A 1 316 ? 10.492 -22.922 -43.938 1 67.31 316 LEU A C 1
ATOM 2521 O O . LEU A 1 316 ? 11.156 -23.875 -43.531 1 67.31 316 LEU A O 1
ATOM 2525 N N . TYR A 1 317 ? 10.445 -22.453 -45.188 1 59.91 317 TYR A N 1
ATOM 2526 C CA . TYR A 1 317 ? 11.477 -22.906 -46.094 1 59.91 317 TYR A CA 1
ATOM 2527 C C . TYR A 1 317 ? 12.594 -21.891 -46.219 1 59.91 317 TYR A C 1
ATOM 2529 O O . TYR A 1 317 ? 12.344 -20.688 -46.25 1 59.91 317 TYR A O 1
ATOM 2537 N N . GLY A 1 318 ? 13.812 -22.328 -45.812 1 57.06 318 GLY A N 1
ATOM 2538 C CA . GLY A 1 318 ? 14.977 -21.453 -45.938 1 57.06 318 GLY A CA 1
ATOM 2539 C C . GLY A 1 318 ? 16.172 -22.156 -46.562 1 57.06 318 GLY A C 1
ATOM 2540 O O . GLY A 1 318 ? 16.094 -23.328 -46.938 1 57.06 318 GLY A O 1
ATOM 2541 N N . ASP A 1 319 ? 17.234 -21.312 -46.781 1 55.09 319 ASP A N 1
ATOM 2542 C CA . ASP A 1 319 ? 18.453 -21.828 -47.406 1 55.09 319 ASP A CA 1
ATOM 2543 C C . ASP A 1 319 ? 19.156 -22.828 -46.5 1 55.09 319 ASP A C 1
ATOM 2545 O O . ASP A 1 319 ? 18.984 -22.812 -45.281 1 55.09 319 ASP A O 1
ATOM 2549 N N . GLU A 1 320 ? 19.922 -23.656 -47.188 1 50.91 320 GLU A N 1
ATOM 2550 C CA . GLU A 1 320 ? 20.766 -24.688 -46.594 1 50.91 320 GLU A CA 1
ATOM 2551 C C . GLU A 1 320 ? 21.859 -24.062 -45.719 1 50.91 320 GLU A C 1
ATOM 2553 O O . GLU A 1 320 ? 22.469 -23.062 -46.094 1 50.91 320 GLU A O 1
ATOM 2558 N N . HIS A 1 321 ? 22.016 -24.422 -44.438 1 53.47 321 HIS A N 1
ATOM 2559 C CA . HIS A 1 321 ? 23.141 -24.188 -43.562 1 53.47 321 HIS A CA 1
ATOM 2560 C C . HIS A 1 321 ? 23.031 -22.844 -42.875 1 53.47 321 HIS A C 1
ATOM 2562 O O . HIS A 1 321 ? 24.047 -22.188 -42.594 1 53.47 321 HIS A O 1
ATOM 2568 N N . ALA A 1 322 ? 21.859 -22.25 -42.812 1 54.94 322 ALA A N 1
ATOM 2569 C CA . ALA A 1 322 ? 21.797 -20.969 -42.094 1 54.94 322 ALA A CA 1
ATOM 2570 C C . ALA A 1 322 ? 20.938 -21.062 -40.844 1 54.94 322 ALA A C 1
ATOM 2572 O O . ALA A 1 322 ? 20.062 -21.938 -40.75 1 54.94 322 ALA A O 1
ATOM 2573 N N . CYS A 1 323 ? 21.453 -20.375 -39.844 1 59.38 323 CYS A N 1
ATOM 2574 C CA . CYS A 1 323 ? 20.734 -20.234 -38.594 1 59.38 323 CYS A CA 1
ATOM 2575 C C . CYS A 1 323 ? 19.812 -19.031 -38.625 1 59.38 323 CYS A C 1
ATOM 2577 O O . CYS A 1 323 ? 20.234 -17.922 -39 1 59.38 323 CYS A O 1
ATOM 2579 N N . TYR A 1 324 ? 18.5 -19.344 -38.531 1 60.5 324 TYR A N 1
ATOM 2580 C CA . TYR A 1 324 ? 17.547 -18.234 -38.562 1 60.5 324 TYR A CA 1
ATOM 2581 C C . TYR A 1 324 ? 16.859 -18.078 -37.219 1 60.5 324 TYR A C 1
ATOM 2583 O O . TYR A 1 324 ? 16.625 -19.062 -36.5 1 60.5 324 TYR A O 1
ATOM 2591 N N . ARG A 1 325 ? 16.625 -16.766 -36.781 1 63.84 325 ARG A N 1
ATOM 2592 C CA . ARG A 1 325 ? 15.688 -16.438 -35.719 1 63.84 325 ARG A CA 1
ATOM 2593 C C . ARG A 1 325 ? 14.32 -16.078 -36.281 1 63.84 325 ARG A C 1
ATOM 2595 O O . ARG A 1 325 ? 14.203 -15.211 -37.156 1 63.84 325 ARG A O 1
ATOM 2602 N N . VAL A 1 326 ? 13.422 -16.922 -35.875 1 66.12 326 VAL A N 1
ATOM 2603 C CA . VAL A 1 326 ? 12.086 -16.688 -36.438 1 66.12 326 VAL A CA 1
ATOM 2604 C C . VAL A 1 326 ? 11.148 -16.234 -35.312 1 66.12 326 VAL A C 1
ATOM 2606 O O . VAL A 1 326 ? 11.125 -16.812 -34.219 1 66.12 326 VAL A O 1
ATOM 2609 N N . ASN A 1 327 ? 10.461 -15.117 -35.562 1 70.19 327 ASN A N 1
ATOM 2610 C CA . ASN A 1 327 ? 9.352 -14.656 -34.75 1 70.19 327 ASN A CA 1
ATOM 2611 C C . ASN A 1 327 ? 8.016 -14.836 -35.438 1 70.19 327 ASN A C 1
ATOM 2613 O O . ASN A 1 327 ? 7.789 -14.258 -36.531 1 70.19 327 ASN A O 1
ATOM 2617 N N . LEU A 1 328 ? 7.223 -15.711 -34.844 1 71.62 328 LEU A N 1
ATOM 2618 C CA . LEU A 1 328 ? 5.895 -15.938 -35.406 1 71.62 328 LEU A CA 1
ATOM 2619 C C . LEU A 1 328 ? 4.832 -15.195 -34.625 1 71.62 328 LEU A C 1
ATOM 2621 O O . LEU A 1 328 ? 4.863 -15.188 -33.375 1 71.62 328 LEU A O 1
ATOM 2625 N N . GLU A 1 329 ? 3.98 -14.469 -35.375 1 71.81 329 GLU A N 1
ATOM 2626 C CA . GLU A 1 329 ? 2.826 -13.805 -34.781 1 71.81 329 GLU A CA 1
ATOM 2627 C C . GLU A 1 329 ? 1.535 -14.18 -35.5 1 71.81 329 GLU A C 1
ATOM 2629 O O . GLU A 1 329 ? 1.489 -14.195 -36.719 1 71.81 329 GLU A O 1
ATOM 2634 N N . LEU A 1 330 ? 0.614 -14.617 -34.656 1 74.06 330 LEU A N 1
ATOM 2635 C CA . LEU A 1 330 ? -0.718 -14.898 -35.188 1 74.06 330 LEU A CA 1
ATOM 2636 C C . LEU A 1 330 ? -1.724 -13.859 -34.688 1 74.06 330 LEU A C 1
ATOM 2638 O O . LEU A 1 330 ? -1.799 -13.586 -33.469 1 74.06 330 LEU A O 1
ATOM 2642 N N . PHE A 1 331 ? -2.424 -13.195 -35.719 1 71.12 331 PHE A N 1
ATOM 2643 C CA . PHE A 1 331 ? -3.43 -12.188 -35.406 1 71.12 331 PHE A CA 1
ATOM 2644 C C . PHE A 1 331 ? -4.801 -12.617 -35.906 1 71.12 331 PHE A C 1
ATOM 2646 O O . PHE A 1 331 ? -4.898 -13.344 -36.906 1 71.12 331 PHE A O 1
ATOM 2653 N N . PHE A 1 332 ? -5.832 -12.414 -35.062 1 66.69 332 PHE A N 1
ATOM 2654 C CA . PHE A 1 332 ? -7.168 -12.531 -35.625 1 66.69 332 PHE A CA 1
ATOM 2655 C C . PHE A 1 332 ? -7.984 -11.273 -35.344 1 66.69 332 PHE A C 1
ATOM 2657 O O . PHE A 1 332 ? -7.742 -10.57 -34.375 1 66.69 332 PHE A O 1
ATOM 2664 N N . THR A 1 333 ? -8.562 -10.617 -36.406 1 54.88 333 THR A N 1
ATOM 2665 C CA . THR A 1 333 ? -9.406 -9.43 -36.344 1 54.88 333 THR A CA 1
ATOM 2666 C C . THR A 1 333 ? -10.844 -9.812 -36 1 54.88 333 THR A C 1
ATOM 2668 O O . THR A 1 333 ? -11.484 -10.586 -36.719 1 54.88 333 THR A O 1
ATOM 2671 N N . MET A 1 334 ? -11.234 -9.797 -34.719 1 52.66 334 MET A N 1
ATOM 2672 C CA . MET A 1 334 ? -12.648 -10.07 -34.438 1 52.66 334 MET A CA 1
ATOM 2673 C C . MET A 1 334 ? -13.531 -8.969 -35 1 52.66 334 MET A C 1
ATOM 2675 O O . MET A 1 334 ? -14.594 -9.242 -35.562 1 52.66 334 MET A O 1
ATOM 2679 N N . SER A 1 335 ? -13.695 -7.719 -34.25 1 50.84 335 SER A N 1
ATOM 2680 C CA . SER A 1 335 ? -14.477 -6.562 -34.656 1 50.84 335 SER A CA 1
ATOM 2681 C C . SER A 1 335 ? -13.562 -5.418 -35.094 1 50.84 335 SER A C 1
ATOM 2683 O O . SER A 1 335 ? -12.406 -5.348 -34.688 1 50.84 335 SER A O 1
ATOM 2685 N N . PRO A 1 336 ? -14 -4.566 -36.156 1 47.22 336 PRO A N 1
ATOM 2686 C CA . PRO A 1 336 ? -13.227 -3.4 -36.562 1 47.22 336 PRO A CA 1
ATOM 2687 C C . PRO A 1 336 ? -12.578 -2.654 -35.406 1 47.22 336 PRO A C 1
ATOM 2689 O O . PRO A 1 336 ? -11.547 -2.006 -35.594 1 47.22 336 PRO A O 1
ATOM 2692 N N . GLU A 1 337 ? -13.273 -2.393 -34.344 1 48.59 337 GLU A N 1
ATOM 2693 C CA . GLU A 1 337 ? -12.852 -1.549 -33.219 1 48.59 337 GLU A CA 1
ATOM 2694 C C . GLU A 1 337 ? -11.805 -2.246 -32.375 1 48.59 337 GLU A C 1
ATOM 2696 O O . GLU A 1 337 ? -11.148 -1.608 -31.547 1 48.59 337 GLU A O 1
ATOM 2701 N N . HIS A 1 338 ? -11.969 -3.379 -32.062 1 43.59 338 HIS A N 1
ATOM 2702 C CA . HIS A 1 338 ? -11.055 -4.082 -31.172 1 43.59 338 HIS A CA 1
ATOM 2703 C C . HIS A 1 338 ? -9.914 -4.73 -31.953 1 43.59 338 HIS A C 1
ATOM 2705 O O . HIS A 1 338 ? -10.133 -5.684 -32.688 1 43.59 338 HIS A O 1
ATOM 2711 N N . LYS A 1 339 ? -8.703 -3.918 -32.125 1 40.19 339 LYS A N 1
ATOM 2712 C CA . LYS A 1 339 ? -7.477 -4.32 -32.781 1 40.19 339 LYS A CA 1
ATOM 2713 C C . LYS A 1 339 ? -7.102 -5.758 -32.438 1 40.19 339 LYS A C 1
ATOM 2715 O O . LYS A 1 339 ? -7.668 -6.348 -31.531 1 40.19 339 LYS A O 1
ATOM 2720 N N . HIS A 1 340 ? -5.758 -5.922 -32.844 1 41.66 340 HIS A N 1
ATOM 2721 C CA . HIS A 1 340 ? -4.945 -7.117 -33.031 1 41.66 340 HIS A CA 1
ATOM 2722 C C . HIS A 1 340 ? -4.676 -7.816 -31.719 1 41.66 340 HIS A C 1
ATOM 2724 O O . HIS A 1 340 ? -4.312 -7.172 -30.734 1 41.66 340 HIS A O 1
ATOM 2730 N N . THR A 1 341 ? -5.562 -8.539 -31.375 1 41.72 341 THR A N 1
ATOM 2731 C CA . THR A 1 341 ? -5.074 -9.312 -30.234 1 41.72 341 THR A CA 1
ATOM 2732 C C . THR A 1 341 ? -3.887 -10.18 -30.656 1 41.72 341 THR A C 1
ATOM 2734 O O . THR A 1 341 ? -3.967 -10.938 -31.625 1 41.72 341 THR A O 1
ATOM 2737 N N . LYS A 1 342 ? -2.709 -9.648 -30.5 1 43.31 342 LYS A N 1
ATOM 2738 C CA . LYS A 1 342 ? -1.453 -10.383 -30.625 1 43.31 342 LYS A CA 1
ATOM 2739 C C . LYS A 1 342 ? -1.473 -11.648 -29.766 1 43.31 342 LYS A C 1
ATOM 2741 O O . LYS A 1 342 ? -1.705 -11.586 -28.562 1 43.31 342 LYS A O 1
ATOM 2746 N N . ASN A 1 343 ? -1.899 -12.531 -30.266 1 40.88 343 ASN A N 1
ATOM 2747 C CA . ASN A 1 343 ? -1.58 -13.68 -29.422 1 40.88 343 ASN A CA 1
ATOM 2748 C C . ASN A 1 343 ? -0.079 -13.953 -29.391 1 40.88 343 ASN A C 1
ATOM 2750 O O . ASN A 1 343 ? 0.69 -13.297 -30.094 1 40.88 343 ASN A O 1
ATOM 2754 N N . GLY A 1 344 ? 0.495 -15.234 -29.609 1 39.22 344 GLY A N 1
ATOM 2755 C CA . GLY A 1 344 ? 1.622 -16.047 -29.172 1 39.22 344 GLY A CA 1
ATOM 2756 C C . GLY A 1 344 ? 2.906 -15.734 -29.922 1 39.22 344 GLY A C 1
ATOM 2757 O O . GLY A 1 344 ? 2.918 -15.703 -31.156 1 39.22 344 GLY A O 1
ATOM 2758 N N . CYS A 1 345 ? 3.629 -14.711 -29.469 1 42.12 345 CYS A N 1
ATOM 2759 C CA . CYS A 1 345 ? 4.98 -14.547 -29.984 1 42.12 345 CYS A CA 1
ATOM 2760 C C . CYS A 1 345 ? 5.852 -15.742 -29.641 1 42.12 345 CYS A C 1
ATOM 2762 O O . CYS A 1 345 ? 5.965 -16.109 -28.469 1 42.12 345 CYS A O 1
ATOM 2764 N N . TYR A 1 346 ? 5.871 -16.812 -30.406 1 40.38 346 TYR A N 1
ATOM 2765 C CA . TYR A 1 346 ? 6.902 -17.781 -30.031 1 40.38 346 TYR A CA 1
ATOM 2766 C C . TYR A 1 346 ? 8.242 -17.422 -30.656 1 40.38 346 TYR A C 1
ATOM 2768 O O . TYR A 1 346 ? 8.297 -16.938 -31.797 1 40.38 346 TYR A O 1
ATOM 2776 N N . ASN A 1 347 ? 9.188 -16.984 -29.766 1 40.62 347 ASN A N 1
ATOM 2777 C CA . ASN A 1 347 ? 10.594 -16.859 -30.156 1 40.62 347 ASN A CA 1
ATOM 2778 C C . ASN A 1 347 ? 11.211 -18.219 -30.484 1 40.62 347 ASN A C 1
ATOM 2780 O O . ASN A 1 347 ? 11.172 -19.141 -29.656 1 40.62 347 ASN A O 1
ATOM 2784 N N . SER A 1 348 ? 11.031 -18.734 -31.688 1 39.47 348 SER A N 1
ATOM 2785 C CA . SER A 1 348 ? 11.695 -19.984 -32.031 1 39.47 348 SER A CA 1
ATOM 2786 C C . SER A 1 348 ? 13.195 -19.797 -32.219 1 39.47 348 SER A C 1
ATOM 2788 O O . SER A 1 348 ? 13.641 -18.703 -32.594 1 39.47 348 SER A O 1
ATOM 2790 N N . GLU A 1 349 ? 14.047 -20.562 -31.422 1 41.41 349 GLU A N 1
ATOM 2791 C CA . GLU A 1 349 ? 15.484 -20.766 -31.531 1 41.41 349 GLU A CA 1
ATOM 2792 C C . GLU A 1 349 ? 15.891 -21.141 -32.938 1 41.41 349 GLU A C 1
ATOM 2794 O O . GLU A 1 349 ? 15.055 -21.547 -33.75 1 41.41 349 GLU A O 1
ATOM 2799 N N . LEU A 1 350 ? 17.328 -21.203 -33.031 1 40.47 350 LEU A N 1
ATOM 2800 C CA . LEU A 1 350 ? 18.266 -21.438 -34.125 1 40.47 350 LEU A CA 1
ATOM 2801 C C . LEU A 1 350 ? 18 -22.797 -34.781 1 40.47 350 LEU A C 1
ATOM 2803 O O . LEU A 1 350 ? 18.047 -23.828 -34.125 1 40.47 350 LEU A O 1
ATOM 2807 N N . ILE A 1 351 ? 17.125 -22.891 -35.719 1 43.44 351 ILE A N 1
ATOM 2808 C CA . ILE A 1 351 ? 16.938 -24.203 -36.344 1 43.44 351 ILE A CA 1
ATOM 2809 C C . ILE A 1 351 ? 18 -24.422 -37.406 1 43.44 351 ILE A C 1
ATOM 2811 O O . ILE A 1 351 ? 18.219 -23.547 -38.281 1 43.44 351 ILE A O 1
ATOM 2815 N N . GLN A 1 352 ? 19.047 -25.094 -37.031 1 39.31 352 GLN A N 1
ATOM 2816 C CA . GLN A 1 352 ? 20.031 -25.516 -38.031 1 39.31 352 GLN A CA 1
ATOM 2817 C C . GLN A 1 352 ? 19.375 -26.391 -39.094 1 39.31 352 GLN A C 1
ATOM 2819 O O . GLN A 1 352 ? 18.688 -27.359 -38.781 1 39.31 352 GLN A O 1
ATOM 2824 N N . THR A 1 353 ? 19.047 -25.766 -40.219 1 40.81 353 THR A N 1
ATOM 2825 C CA . THR A 1 353 ? 18.422 -26.469 -41.312 1 40.81 353 THR A CA 1
ATOM 2826 C C . THR A 1 353 ? 19.422 -27.391 -42.031 1 40.81 353 THR A C 1
ATOM 2828 O O . THR A 1 353 ? 20.469 -26.938 -42.469 1 40.81 353 THR A O 1
ATOM 2831 N N . ASP A 1 354 ? 19.719 -28.516 -41.562 1 40.84 354 ASP A N 1
ATOM 2832 C CA . ASP A 1 354 ? 20.578 -29.297 -42.438 1 40.84 354 ASP A CA 1
ATOM 2833 C C . ASP A 1 354 ? 20.016 -29.391 -43.844 1 40.84 354 ASP A C 1
ATOM 2835 O O . ASP A 1 354 ? 20.734 -29.672 -44.812 1 40.84 354 ASP A O 1
ATOM 2839 N N . SER A 1 355 ? 18.672 -29.953 -44.156 1 41.97 355 SER A N 1
ATOM 2840 C CA . SER A 1 355 ? 18.188 -30.266 -45.5 1 41.97 355 SER A CA 1
ATOM 2841 C C . SER A 1 355 ? 17.156 -29.25 -45.969 1 41.97 355 SER A C 1
ATOM 2843 O O . SER A 1 355 ? 16.641 -28.469 -45.156 1 41.97 355 SER A O 1
ATOM 2845 N N . TYR A 1 356 ? 16.859 -29.047 -47.375 1 45.53 356 TYR A N 1
ATOM 2846 C CA . TYR A 1 356 ? 15.852 -28.328 -48.156 1 45.53 356 TYR A CA 1
ATOM 2847 C C . TYR A 1 356 ? 14.469 -28.484 -47.531 1 45.53 356 TYR A C 1
ATOM 2849 O O . TYR A 1 356 ? 13.5 -27.891 -48 1 45.53 356 TYR A O 1
ATOM 2857 N N . HIS A 1 357 ? 14.281 -29.203 -46.562 1 51.44 357 HIS A N 1
ATOM 2858 C CA . HIS A 1 357 ? 12.953 -29.672 -46.188 1 51.44 357 HIS A CA 1
ATOM 2859 C C . HIS A 1 357 ? 12.32 -28.766 -45.125 1 51.44 357 HIS A C 1
ATOM 2861 O O . HIS A 1 357 ? 11.289 -29.109 -44.531 1 51.44 357 HIS A O 1
ATOM 2867 N N . GLY A 1 358 ? 12.406 -27.516 -45.219 1 57.31 358 GLY A N 1
ATOM 2868 C CA . GLY A 1 358 ? 11.664 -26.578 -44.406 1 57.31 358 GLY A CA 1
ATOM 2869 C C . GLY A 1 358 ? 11.82 -26.828 -42.906 1 57.31 358 GLY A C 1
ATOM 2870 O O . GLY A 1 358 ? 12.336 -27.875 -42.5 1 57.31 358 GLY A O 1
ATOM 2871 N N . TYR A 1 359 ? 11.703 -25.859 -42.219 1 61.31 359 TYR A N 1
ATOM 2872 C CA . TYR A 1 359 ? 11.82 -25.875 -40.75 1 61.31 359 TYR A CA 1
ATOM 2873 C C . TYR A 1 359 ? 10.469 -25.688 -40.094 1 61.31 359 TYR A C 1
ATOM 2875 O O . TYR A 1 359 ? 9.727 -24.766 -40.438 1 61.31 359 TYR A O 1
ATOM 2883 N N . ASP A 1 360 ? 10.273 -26.656 -39.312 1 63.25 360 ASP A N 1
ATOM 2884 C CA . ASP A 1 360 ? 9.016 -26.516 -38.562 1 63.25 360 ASP A CA 1
ATOM 2885 C C . ASP A 1 360 ? 9.188 -25.594 -37.375 1 63.25 360 ASP A C 1
ATOM 2887 O O . ASP A 1 360 ? 10.102 -25.781 -36.562 1 63.25 360 ASP A O 1
ATOM 2891 N N . VAL A 1 361 ? 8.562 -24.5 -37.469 1 68.69 361 VAL A N 1
ATOM 2892 C CA . VAL A 1 361 ? 8.484 -23.594 -36.344 1 68.69 361 VAL A CA 1
ATOM 2893 C C . VAL A 1 361 ? 7.168 -23.797 -35.594 1 68.69 361 VAL A C 1
ATOM 2895 O O . VAL A 1 361 ? 6.09 -23.547 -36.125 1 68.69 361 VAL A O 1
ATOM 2898 N N . LYS A 1 362 ? 7.328 -24.281 -34.438 1 67.56 362 LYS A N 1
ATOM 2899 C CA . LYS A 1 362 ? 6.133 -24.609 -33.688 1 67.56 362 LYS A CA 1
ATOM 2900 C C . LYS A 1 362 ? 5.801 -23.516 -32.656 1 67.56 362 LYS A C 1
ATOM 2902 O O . LYS A 1 362 ? 6.699 -22.828 -32.156 1 67.56 362 LYS A O 1
ATOM 2907 N N . PHE A 1 363 ? 4.492 -23.344 -32.562 1 67.19 363 PHE A N 1
ATOM 2908 C CA . PHE A 1 363 ? 4.039 -22.5 -31.469 1 67.19 363 PHE A CA 1
ATOM 2909 C C . PHE A 1 363 ? 4.305 -23.172 -30.125 1 67.19 363 PHE A C 1
ATOM 2911 O O . PHE A 1 363 ? 4.363 -24.406 -30.047 1 67.19 363 PHE A O 1
ATOM 2918 N N . ASP A 1 364 ? 4.57 -22.422 -29.094 1 62.31 364 ASP A N 1
ATOM 2919 C CA . ASP A 1 364 ? 4.715 -22.984 -27.766 1 62.31 364 ASP A CA 1
ATOM 2920 C C . ASP A 1 364 ? 3.471 -23.781 -27.359 1 62.31 364 ASP A C 1
ATOM 2922 O O . ASP A 1 364 ? 3.576 -24.844 -26.766 1 62.31 364 ASP A O 1
ATOM 2926 N N . THR A 1 365 ? 2.408 -23.203 -27.703 1 62.88 365 THR A N 1
ATOM 2927 C CA . THR A 1 365 ? 1.103 -23.828 -27.547 1 62.88 365 THR A CA 1
ATOM 2928 C C . THR A 1 365 ? 0.297 -23.75 -28.844 1 62.88 365 THR A C 1
ATOM 2930 O O . THR A 1 365 ? 0.187 -22.672 -29.438 1 62.88 365 THR A O 1
ATOM 2933 N N . PRO A 1 366 ? -0.1 -24.875 -29.25 1 67.69 366 PRO A N 1
ATOM 2934 C CA . PRO A 1 366 ? -0.941 -24.781 -30.438 1 67.69 366 PRO A CA 1
ATOM 2935 C C . PRO A 1 366 ? -2.121 -23.828 -30.266 1 67.69 366 PRO A C 1
ATOM 2937 O O . PRO A 1 366 ? -2.662 -23.703 -29.172 1 67.69 366 PRO A O 1
ATOM 2940 N N . VAL A 1 367 ? -2.309 -23.156 -31.297 1 71.25 367 VAL A N 1
ATOM 2941 C CA . VAL A 1 367 ? -3.369 -22.156 -31.281 1 71.25 367 VAL A CA 1
ATOM 2942 C C . VAL A 1 367 ? -4.609 -22.703 -31.969 1 71.25 367 VAL A C 1
ATOM 2944 O O . VAL A 1 367 ? -4.527 -23.203 -33.094 1 71.25 367 VAL A O 1
ATOM 2947 N N . MET A 1 368 ? -5.656 -22.672 -31.203 1 72.75 368 MET A N 1
ATOM 2948 C CA . MET A 1 368 ? -6.922 -23.078 -31.797 1 72.75 368 MET A CA 1
ATOM 2949 C C . MET A 1 368 ? -7.41 -22.031 -32.812 1 72.75 368 MET A C 1
ATOM 2951 O O . MET A 1 368 ? -7.551 -20.844 -32.469 1 72.75 368 MET A O 1
ATOM 2955 N N . LEU A 1 369 ? -7.531 -22.438 -34 1 74.25 369 LEU A N 1
ATOM 2956 C CA . LEU A 1 369 ? -8.109 -21.609 -35.062 1 74.25 369 LEU A CA 1
ATOM 2957 C C . LEU A 1 369 ? -9.578 -21.953 -35.281 1 74.25 369 LEU A C 1
ATOM 2959 O O . LEU A 1 369 ? -9.953 -23.125 -35.312 1 74.25 369 LEU A O 1
ATOM 2963 N N . LYS A 1 370 ? -10.383 -20.953 -35.25 1 78.12 370 LYS A N 1
ATOM 2964 C CA . LYS A 1 370 ? -11.805 -21.156 -35.5 1 78.12 370 LYS A CA 1
ATOM 2965 C C . LYS A 1 370 ? -12.109 -21.109 -37 1 78.12 370 LYS A C 1
ATOM 2967 O O . LYS A 1 370 ? -11.461 -20.375 -37.75 1 78.12 370 LYS A O 1
ATOM 2972 N N . ALA A 1 371 ? -13.125 -21.891 -37.281 1 79.31 371 ALA A N 1
ATOM 2973 C CA . ALA A 1 371 ? -13.531 -21.953 -38.688 1 79.31 371 ALA A CA 1
ATOM 2974 C C . ALA A 1 371 ? -14.078 -20.609 -39.156 1 79.31 371 ALA A C 1
ATOM 2976 O O . ALA A 1 371 ? -14.781 -19.922 -38.406 1 79.31 371 ALA A O 1
ATOM 2977 N N . GLU A 1 372 ? -13.656 -20.172 -40.312 1 78.56 372 GLU A N 1
ATOM 2978 C CA . GLU A 1 372 ? -14.203 -19.031 -41.031 1 78.56 372 GLU A CA 1
ATOM 2979 C C . GLU A 1 372 ? -13.773 -17.719 -40.406 1 78.56 372 GLU A C 1
ATOM 2981 O O . GLU A 1 372 ? -14.461 -16.703 -40.531 1 78.56 372 GLU A O 1
ATOM 2986 N N . ILE A 1 373 ? -12.828 -17.766 -39.625 1 76.12 373 ILE A N 1
ATOM 2987 C CA . ILE A 1 373 ? -12.188 -16.562 -39.125 1 76.12 373 ILE A CA 1
ATOM 2988 C C . ILE A 1 373 ? -10.867 -16.344 -39.875 1 76.12 373 ILE A C 1
ATOM 2990 O O . ILE A 1 373 ? -10.125 -17.281 -40.125 1 76.12 373 ILE A O 1
ATOM 2994 N N . GLU A 1 374 ? -10.727 -15.109 -40.219 1 78.06 374 GLU A N 1
ATOM 2995 C CA . GLU A 1 374 ? -9.484 -14.797 -40.906 1 78.06 374 GLU A CA 1
ATOM 2996 C C . GLU A 1 374 ? -8.344 -14.562 -39.938 1 78.06 374 GLU A C 1
ATOM 2998 O O . GLU A 1 374 ? -8.461 -13.742 -39 1 78.06 374 GLU A O 1
ATOM 3003 N N . TYR A 1 375 ? -7.336 -15.367 -40.094 1 79.19 375 TYR A N 1
ATOM 3004 C CA . TYR A 1 375 ? -6.117 -15.234 -39.312 1 79.19 375 TYR A CA 1
ATOM 3005 C C . TYR A 1 375 ? -4.973 -14.703 -40.156 1 79.19 375 TYR A C 1
ATOM 3007 O O . TYR A 1 375 ? -4.961 -14.875 -41.375 1 79.19 375 TYR A O 1
ATOM 3015 N N . GLN A 1 376 ? -4.176 -13.867 -39.469 1 78.5 376 GLN A N 1
ATOM 3016 C CA . GLN A 1 376 ? -2.941 -13.422 -40.094 1 78.5 376 GLN A CA 1
ATOM 3017 C C . GLN A 1 376 ? -1.718 -13.945 -39.344 1 78.5 376 GLN A C 1
ATOM 3019 O O . GLN A 1 376 ? -1.594 -13.758 -38.125 1 78.5 376 GLN A O 1
ATOM 3024 N N . LEU A 1 377 ? -0.931 -14.711 -40.094 1 77.31 377 LEU A N 1
ATOM 3025 C CA . LEU A 1 377 ? 0.321 -15.227 -39.562 1 77.31 377 LEU A CA 1
ATOM 3026 C C . LEU A 1 377 ? 1.512 -14.43 -40.094 1 77.31 377 LEU A C 1
ATOM 3028 O O . LEU A 1 377 ? 1.678 -14.289 -41.312 1 77.31 377 LEU A O 1
ATOM 3032 N N . SER A 1 378 ? 2.133 -13.836 -39.156 1 74.81 378 SER A N 1
ATOM 3033 C CA . SER A 1 378 ? 3.314 -13.062 -39.5 1 74.81 378 SER A CA 1
ATOM 3034 C C . SER A 1 378 ? 4.59 -13.727 -39 1 74.81 378 SER A C 1
ATOM 3036 O O . SER A 1 378 ? 4.645 -14.195 -37.875 1 74.81 378 SER A O 1
ATOM 3038 N N . ALA A 1 379 ? 5.496 -13.953 -39.938 1 71 379 ALA A N 1
ATOM 3039 C CA . ALA A 1 379 ? 6.789 -14.531 -39.594 1 71 379 ALA A CA 1
ATOM 3040 C C . ALA A 1 379 ? 7.926 -13.562 -39.906 1 71 379 ALA A C 1
ATOM 3042 O O . ALA A 1 379 ? 8.023 -13.055 -41.031 1 71 379 ALA A O 1
ATOM 3043 N N . LEU A 1 380 ? 8.617 -13.203 -38.875 1 71.25 380 LEU A N 1
ATOM 3044 C CA . LEU A 1 380 ? 9.852 -12.453 -39.031 1 71.25 380 LEU A CA 1
ATOM 3045 C C . LEU A 1 380 ? 11.07 -13.367 -38.906 1 71.25 380 LEU A C 1
ATOM 3047 O O . LEU A 1 380 ? 11.281 -13.984 -37.875 1 71.25 380 LEU A O 1
ATOM 3051 N N . ILE A 1 381 ? 11.727 -13.547 -40 1 65.88 381 ILE A N 1
ATOM 3052 C CA . ILE A 1 381 ? 12.898 -14.414 -40.062 1 65.88 381 ILE A CA 1
ATOM 3053 C C . ILE A 1 381 ? 14.164 -13.57 -40.125 1 65.88 381 ILE A C 1
ATOM 3055 O O . ILE A 1 381 ? 14.328 -12.766 -41.062 1 65.88 381 ILE A O 1
ATOM 3059 N N . VAL A 1 382 ? 14.844 -13.617 -39.062 1 66.75 382 VAL A N 1
ATOM 3060 C CA . VAL A 1 382 ? 16.109 -12.883 -39.031 1 66.75 382 VAL A CA 1
ATOM 3061 C C . VAL A 1 382 ? 17.266 -13.852 -39.281 1 66.75 382 VAL A C 1
ATOM 3063 O O . VAL A 1 382 ? 17.391 -14.859 -38.562 1 66.75 382 VAL A O 1
ATOM 3066 N N . GLY A 1 383 ? 17.938 -13.773 -40.312 1 63.03 383 GLY A N 1
ATOM 3067 C CA . GLY A 1 383 ? 19.094 -14.594 -40.656 1 63.03 383 GLY A CA 1
ATOM 3068 C C . GLY A 1 383 ? 19.578 -14.328 -42.062 1 63.03 383 GLY A C 1
ATOM 3069 O O . GLY A 1 383 ? 19.25 -13.312 -42.688 1 63.03 383 GLY A O 1
ATOM 3070 N N . PRO A 1 384 ? 20.531 -15.18 -42.438 1 61.56 384 PRO A N 1
ATOM 3071 C CA . PRO A 1 384 ? 21.031 -14.984 -43.812 1 61.56 384 PRO A CA 1
ATOM 3072 C C . PRO A 1 384 ? 19.906 -15.047 -44.844 1 61.56 384 PRO A C 1
ATOM 3074 O O . PRO A 1 384 ? 18.828 -15.555 -44.562 1 61.56 384 PRO A O 1
ATOM 3077 N N . PRO A 1 385 ? 20.141 -14.445 -45.969 1 58.41 385 PRO A N 1
ATOM 3078 C CA . PRO A 1 385 ? 19.109 -14.414 -47.031 1 58.41 385 PRO A CA 1
ATOM 3079 C C . PRO A 1 385 ? 18.5 -15.789 -47.281 1 58.41 385 PRO A C 1
ATOM 3081 O O . PRO A 1 385 ? 19.203 -16.797 -47.281 1 58.41 385 PRO A O 1
ATOM 3084 N N . SER A 1 386 ? 17.25 -15.953 -46.938 1 53.22 386 SER A N 1
ATOM 3085 C CA . SER A 1 386 ? 16.562 -17.219 -47.094 1 53.22 386 SER A CA 1
ATOM 3086 C C . SER A 1 386 ? 15.578 -17.172 -48.281 1 53.22 386 SER A C 1
ATOM 3088 O O . SER A 1 386 ? 15.234 -16.078 -48.75 1 53.22 386 SER A O 1
ATOM 3090 N N . CYS A 1 387 ? 15.398 -18.359 -48.938 1 49.81 387 CYS A N 1
ATOM 3091 C CA . CYS A 1 387 ? 14.406 -18.438 -50 1 49.81 387 CYS A CA 1
ATOM 3092 C C . CYS A 1 387 ? 13 -18.219 -49.438 1 49.81 387 CYS A C 1
ATOM 3094 O O . CYS A 1 387 ? 12.727 -18.516 -48.281 1 49.81 387 CYS A O 1
ATOM 3096 N N . TYR A 1 388 ? 12.266 -17.422 -50.094 1 48.66 388 TYR A N 1
ATOM 3097 C CA . TYR A 1 388 ? 10.867 -17.094 -49.781 1 48.66 388 TYR A CA 1
ATOM 3098 C C . TYR A 1 388 ? 9.984 -18.344 -49.906 1 48.66 388 TYR A C 1
ATOM 3100 O O . TYR A 1 388 ? 10.086 -19.109 -50.875 1 48.66 388 TYR A O 1
ATOM 3108 N N . GLY A 1 389 ? 9.648 -19.125 -48.812 1 48.28 389 GLY A N 1
ATOM 3109 C CA . GLY A 1 389 ? 8.547 -20.078 -48.781 1 48.28 389 GLY A CA 1
ATOM 3110 C C . GLY A 1 389 ? 7.984 -20.281 -47.375 1 48.28 389 GLY A C 1
ATOM 3111 O O . GLY A 1 389 ? 8.68 -20.062 -46.375 1 48.28 389 GLY A O 1
ATOM 3112 N N . ASP B 1 1 ? -15.273 -14.609 5.785 1 88.06 1 ASP B N 1
ATOM 3113 C CA . ASP B 1 1 ? -13.875 -14.594 5.375 1 88.06 1 ASP B CA 1
ATOM 3114 C C . ASP B 1 1 ? -13.57 -13.383 4.496 1 88.06 1 ASP B C 1
ATOM 3116 O O . ASP B 1 1 ? -13.477 -13.508 3.273 1 88.06 1 ASP B O 1
ATOM 3120 N N . TRP B 1 2 ? -13.492 -12.195 5.156 1 92.56 2 TRP B N 1
ATOM 3121 C CA . TRP B 1 2 ? -13.336 -10.906 4.492 1 92.56 2 TRP B CA 1
ATOM 3122 C C . TRP B 1 2 ? -11.984 -10.82 3.781 1 92.56 2 TRP B C 1
ATOM 3124 O O . TRP B 1 2 ? -11.836 -10.07 2.809 1 92.56 2 TRP B O 1
ATOM 3134 N N . GLN B 1 3 ? -11 -11.617 4.168 1 93.81 3 GLN B N 1
ATOM 3135 C CA . GLN B 1 3 ? -9.641 -11.57 3.645 1 93.81 3 GLN B CA 1
ATOM 3136 C C . GLN B 1 3 ? -9.602 -11.969 2.172 1 93.81 3 GLN B C 1
ATOM 3138 O O . GLN B 1 3 ? -8.734 -11.523 1.424 1 93.81 3 GLN B O 1
ATOM 3143 N N . LEU B 1 4 ? -10.531 -12.805 1.775 1 93.38 4 LEU B N 1
ATOM 3144 C CA . LEU B 1 4 ? -10.531 -13.391 0.44 1 93.38 4 LEU B CA 1
ATOM 3145 C C . LEU B 1 4 ? -10.773 -12.328 -0.624 1 93.38 4 LEU B C 1
ATOM 3147 O O . LEU B 1 4 ? -10.367 -12.492 -1.775 1 93.38 4 LEU B O 1
ATOM 3151 N N . THR B 1 5 ? -11.375 -11.234 -0.21 1 92 5 THR B N 1
ATOM 3152 C CA . THR B 1 5 ? -11.719 -10.195 -1.171 1 92 5 THR B CA 1
ATOM 3153 C C . THR B 1 5 ? -10.648 -9.102 -1.204 1 92 5 THR B C 1
ATOM 3155 O O . THR B 1 5 ? -10.703 -8.203 -2.043 1 92 5 THR B O 1
ATOM 3158 N N . LYS B 1 6 ? -9.703 -9.211 -0.327 1 91.94 6 LYS B N 1
ATOM 3159 C CA . LYS B 1 6 ? -8.656 -8.195 -0.25 1 91.94 6 LYS B CA 1
ATOM 3160 C C . LYS B 1 6 ? -7.383 -8.664 -0.954 1 91.94 6 LYS B C 1
ATOM 3162 O O . LYS B 1 6 ? -6.762 -9.648 -0.541 1 91.94 6 LYS B O 1
ATOM 3167 N N . THR B 1 7 ? -6.938 -7.957 -1.945 1 89.31 7 THR B N 1
ATOM 3168 C CA . THR B 1 7 ? -5.859 -8.445 -2.797 1 89.31 7 THR B CA 1
ATOM 3169 C C . THR B 1 7 ? -4.547 -7.742 -2.471 1 89.31 7 THR B C 1
ATOM 3171 O O . THR B 1 7 ? -3.496 -8.102 -3.002 1 89.31 7 THR B O 1
ATOM 3174 N N . SER B 1 8 ? -4.598 -6.727 -1.649 1 92.44 8 SER B N 1
ATOM 3175 C CA . SER B 1 8 ? -3.377 -5.996 -1.318 1 92.44 8 SER B CA 1
ATOM 3176 C C . SER B 1 8 ? -3.236 -5.809 0.189 1 92.44 8 SER B C 1
ATOM 3178 O O . SER B 1 8 ? -4.227 -5.879 0.923 1 92.44 8 SER B O 1
ATOM 3180 N N . LEU B 1 9 ? -2.033 -5.645 0.583 1 94.5 9 LEU B N 1
ATOM 3181 C CA . LEU B 1 9 ? -1.752 -5.391 1.992 1 94.5 9 LEU B CA 1
ATOM 3182 C C . LEU B 1 9 ? -2.51 -4.16 2.484 1 94.5 9 LEU B C 1
ATOM 3184 O O . LEU B 1 9 ? -3.07 -4.172 3.582 1 94.5 9 LEU B O 1
ATOM 3188 N N . ASN B 1 10 ? -2.561 -3.107 1.706 1 94.31 10 ASN B N 1
ATOM 3189 C CA . ASN B 1 10 ? -3.236 -1.867 2.072 1 94.31 10 ASN B CA 1
ATOM 3190 C C . ASN B 1 10 ? -4.727 -2.092 2.318 1 94.31 10 ASN B C 1
ATOM 3192 O O . ASN B 1 10 ? -5.285 -1.573 3.285 1 94.31 10 ASN B O 1
ATOM 3196 N N . SER B 1 11 ? -5.258 -2.854 1.417 1 95.12 11 SER B N 1
ATOM 3197 C CA . SER B 1 11 ? -6.688 -3.109 1.545 1 95.12 11 SER B CA 1
ATOM 3198 C C . SER B 1 11 ? -6.988 -3.967 2.77 1 95.12 11 SER B C 1
ATOM 3200 O O . SER B 1 11 ? -8.008 -3.773 3.434 1 95.12 11 SER B O 1
ATOM 3202 N N . ARG B 1 12 ? -6.129 -4.859 3.057 1 96 12 ARG B N 1
ATOM 3203 C CA . ARG B 1 12 ? -6.32 -5.742 4.203 1 96 12 ARG B CA 1
ATOM 3204 C C . ARG B 1 12 ? -6.191 -4.973 5.512 1 96 12 ARG B C 1
ATOM 3206 O O . ARG B 1 12 ? -7.031 -5.113 6.406 1 96 12 ARG B O 1
ATOM 3213 N N . VAL B 1 13 ? -5.215 -4.156 5.586 1 97.31 13 VAL B N 1
ATOM 3214 C CA . VAL B 1 13 ? -4.984 -3.377 6.797 1 97.31 13 VAL B CA 1
ATOM 3215 C C . VAL B 1 13 ? -6.082 -2.328 6.949 1 97.31 13 VAL B C 1
ATOM 3217 O O . VAL B 1 13 ? -6.562 -2.08 8.062 1 97.31 13 VAL B O 1
ATOM 3220 N N . ALA B 1 14 ? -6.457 -1.741 5.84 1 96.5 14 ALA B N 1
ATOM 3221 C CA . ALA B 1 14 ? -7.512 -0.734 5.863 1 96.5 14 ALA B CA 1
ATOM 3222 C C . ALA B 1 14 ? -8.812 -1.315 6.418 1 96.5 14 ALA B C 1
ATOM 3224 O O . ALA B 1 14 ? -9.586 -0.608 7.062 1 96.5 14 ALA B O 1
ATOM 3225 N N . HIS B 1 15 ? -8.969 -2.574 6.234 1 96.69 15 HIS B N 1
ATOM 3226 C CA . HIS B 1 15 ? -10.18 -3.234 6.699 1 96.69 15 HIS B CA 1
ATOM 3227 C C . HIS B 1 15 ? -10.234 -3.285 8.219 1 96.69 15 HIS B C 1
ATOM 3229 O O . HIS B 1 15 ? -11.312 -3.355 8.805 1 96.69 15 HIS B O 1
ATOM 3235 N N . THR B 1 16 ? -9.094 -3.254 8.836 1 97.5 16 THR B N 1
ATOM 3236 C CA . THR B 1 16 ? -9.047 -3.369 10.297 1 97.5 16 THR B CA 1
ATOM 3237 C C . THR B 1 16 ? -9.039 -1.989 10.945 1 97.5 16 THR B C 1
ATOM 3239 O O . THR B 1 16 ? -9.078 -1.878 12.172 1 97.5 16 THR B O 1
ATOM 3242 N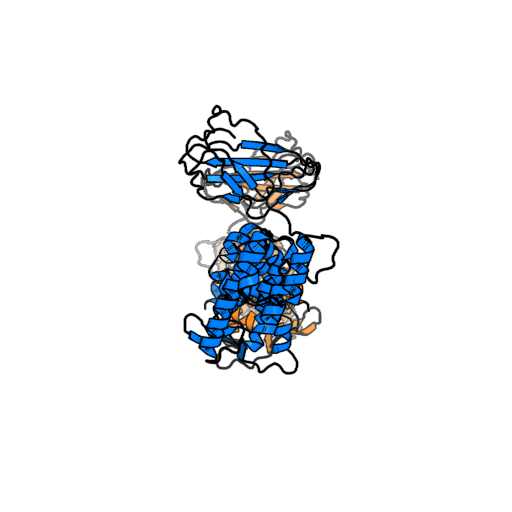 N . PHE B 1 17 ? -9.094 -0.917 10.109 1 97.31 17 PHE B N 1
ATOM 3243 C CA . PHE B 1 17 ? -9.086 0.457 10.594 1 97.31 17 PHE B CA 1
ATOM 3244 C C . PHE B 1 17 ? -10.344 0.751 11.414 1 97.31 17 PHE B C 1
ATOM 3246 O O . PHE B 1 17 ? -11.461 0.51 10.953 1 97.31 17 PHE B O 1
ATOM 3253 N N . ASN B 1 18 ? -10.055 1.271 12.602 1 96.12 18 ASN B N 1
ATOM 3254 C CA . ASN B 1 18 ? -11.133 1.651 13.508 1 96.12 18 ASN B CA 1
ATOM 3255 C C . ASN B 1 18 ? -12.094 0.494 13.75 1 96.12 18 ASN B C 1
ATOM 3257 O O . ASN B 1 18 ? -13.312 0.678 13.719 1 96.12 18 ASN B O 1
ATOM 3261 N N . SER B 1 19 ? -11.578 -0.718 13.828 1 95.56 19 SER B N 1
ATOM 3262 C CA . SER B 1 19 ? -12.312 -1.951 14.078 1 95.56 19 SER B CA 1
ATOM 3263 C C . SER B 1 19 ? -11.688 -2.746 15.219 1 95.56 19 SER B C 1
ATOM 3265 O O . SER B 1 19 ? -10.461 -2.766 15.375 1 95.56 19 SER B O 1
ATOM 3267 N N . PRO B 1 20 ? -12.555 -3.352 16.016 1 95.81 20 PRO B N 1
ATOM 3268 C CA . PRO B 1 20 ? -12.008 -4.172 17.094 1 95.81 20 PRO B CA 1
ATOM 3269 C C . PRO B 1 20 ? -11.406 -5.484 16.594 1 95.81 20 PRO B C 1
ATOM 3271 O O . PRO B 1 20 ? -10.781 -6.215 17.375 1 95.81 20 PRO B O 1
ATOM 3274 N N . LEU B 1 21 ? -11.531 -5.703 15.328 1 95.31 21 LEU B N 1
ATOM 3275 C CA . LEU B 1 21 ? -11.016 -6.934 14.734 1 95.31 21 LEU B CA 1
ATOM 3276 C C . LEU B 1 21 ? -9.516 -7.062 14.961 1 95.31 21 LEU B C 1
ATOM 3278 O O . LEU B 1 21 ? -8.734 -6.234 14.484 1 95.31 21 LEU B O 1
ATOM 3282 N N . MET B 1 22 ? -9.039 -8.039 15.766 1 94.56 22 MET B N 1
ATOM 3283 C CA . MET B 1 22 ? -7.648 -8.375 16.047 1 94.56 22 MET B CA 1
ATOM 3284 C C . MET B 1 22 ? -6.965 -7.258 16.828 1 94.56 22 MET B C 1
ATOM 3286 O O . MET B 1 22 ? -5.738 -7.18 16.859 1 94.56 22 MET B O 1
ATOM 3290 N N . SER B 1 23 ? -7.75 -6.316 17.312 1 95.81 23 SER B N 1
ATOM 3291 C CA . SER B 1 23 ? -7.184 -5.191 18.047 1 95.81 23 SER B CA 1
ATOM 3292 C C . SER B 1 23 ? -6.559 -5.645 19.359 1 95.81 23 SER B C 1
ATOM 3294 O O . SER B 1 23 ? -7.09 -6.535 20.031 1 95.81 23 SER B O 1
ATOM 3296 N N . ASP B 1 24 ? -5.406 -5.086 19.688 1 94.06 24 ASP B N 1
ATOM 3297 C CA . ASP B 1 24 ? -4.734 -5.465 20.938 1 94.06 24 ASP B CA 1
ATOM 3298 C C . ASP B 1 24 ? -4.414 -4.238 21.781 1 94.06 24 ASP B C 1
ATOM 3300 O O . ASP B 1 24 ? -3.799 -4.359 22.844 1 94.06 24 ASP B O 1
ATOM 3304 N N . VAL B 1 25 ? -4.832 -3.096 21.375 1 96.19 25 VAL B N 1
ATOM 3305 C CA . VAL B 1 25 ? -4.688 -1.865 22.156 1 96.19 25 VAL B CA 1
ATOM 3306 C C . VAL B 1 25 ? -5.82 -0.903 21.797 1 96.19 25 VAL B C 1
ATOM 3308 O O . VAL B 1 25 ? -6.422 -1.003 20.734 1 96.19 25 VAL B O 1
ATOM 3311 N N . ALA B 1 26 ? -6.137 -0.048 22.719 1 97.44 26 ALA B N 1
ATOM 3312 C CA . ALA B 1 26 ? -7.199 0.927 22.5 1 97.44 26 ALA B CA 1
ATOM 3313 C C . ALA B 1 26 ? -6.801 2.305 23.016 1 97.44 26 ALA B C 1
ATOM 3315 O O . ALA B 1 26 ? -6.152 2.418 24.062 1 97.44 26 ALA B O 1
ATOM 3316 N N . PHE B 1 27 ? -7.184 3.295 22.297 1 97.69 27 PHE B N 1
ATOM 3317 C CA . PHE B 1 27 ? -6.98 4.676 22.719 1 97.69 27 PHE B CA 1
ATOM 3318 C C . PHE B 1 27 ? -8.242 5.23 23.375 1 97.69 27 PHE B C 1
ATOM 3320 O O . PHE B 1 27 ? -9.344 5.031 22.859 1 97.69 27 PHE B O 1
ATOM 3327 N N . VAL B 1 28 ? -8.039 5.848 24.453 1 97.19 28 VAL B N 1
ATOM 3328 C CA . VAL B 1 28 ? -9.148 6.461 25.156 1 97.19 28 VAL B CA 1
ATOM 3329 C C . VAL B 1 28 ? -9.102 7.977 24.984 1 97.19 28 VAL B C 1
ATOM 3331 O O . VAL B 1 28 ? -8.156 8.633 25.438 1 97.19 28 VAL B O 1
ATOM 3334 N N . VAL B 1 29 ? -10.094 8.516 24.328 1 96.25 29 VAL B N 1
ATOM 3335 C CA . VAL B 1 29 ? -10.117 9.938 24.016 1 96.25 29 VAL B CA 1
ATOM 3336 C C . VAL B 1 29 ? -11.531 10.484 24.219 1 96.25 29 VAL B C 1
ATOM 3338 O O . VAL B 1 29 ? -12.492 9.727 24.312 1 96.25 29 VAL B O 1
ATOM 3341 N N . GLU B 1 30 ? -11.57 11.797 24.312 1 94.31 30 GLU B N 1
ATOM 3342 C CA . GLU B 1 30 ? -12.867 12.453 24.391 1 94.31 30 GLU B CA 1
ATOM 3343 C C . GLU B 1 30 ? -13.516 12.555 23.016 1 94.31 30 GLU B C 1
ATOM 3345 O O . GLU B 1 30 ? -12.828 12.766 22 1 94.31 30 GLU B O 1
ATOM 3350 N N . ASP B 1 31 ? -14.805 12.375 22.953 1 92.94 31 ASP B N 1
ATOM 3351 C CA . ASP B 1 31 ? -15.586 12.562 21.734 1 92.94 31 ASP B CA 1
ATOM 3352 C C . ASP B 1 31 ? -16.469 13.812 21.828 1 92.94 31 ASP B C 1
ATOM 3354 O O . ASP B 1 31 ? -17.422 13.844 22.594 1 92.94 31 ASP B O 1
ATOM 3358 N N . PRO B 1 32 ? -16.141 14.75 21.016 1 89.25 32 PRO B N 1
ATOM 3359 C CA . PRO B 1 32 ? -16.906 15.992 21.094 1 89.25 32 PRO B CA 1
ATOM 3360 C C . PRO B 1 32 ? -18.375 15.812 20.734 1 89.25 32 PRO B C 1
ATOM 3362 O O . PRO B 1 32 ? -19.234 16.516 21.266 1 89.25 32 PRO B O 1
ATOM 3365 N N . ALA B 1 33 ? -18.625 14.914 19.828 1 87.69 33 ALA B N 1
ATOM 3366 C CA . ALA B 1 33 ? -20.016 14.711 19.406 1 87.69 33 ALA B CA 1
ATOM 3367 C C . ALA B 1 33 ? -20.828 14.023 20.5 1 87.69 33 ALA B C 1
ATOM 3369 O O . ALA B 1 33 ? -21.984 14.391 20.75 1 87.69 33 ALA B O 1
ATOM 3370 N N . LYS B 1 34 ? -20.25 13.133 21.297 1 87.88 34 LYS B N 1
ATOM 3371 C CA . LYS B 1 34 ? -20.953 12.359 22.328 1 87.88 34 LYS B CA 1
ATOM 3372 C C . LYS B 1 34 ? -20.734 12.977 23.719 1 87.88 34 LYS B C 1
ATOM 3374 O O . LYS B 1 34 ? -21.406 12.586 24.672 1 87.88 34 LYS B O 1
ATOM 3379 N N . GLN B 1 35 ? -19.953 13.922 23.75 1 86.88 35 GLN B N 1
ATOM 3380 C CA . GLN B 1 35 ? -19.609 14.562 25.016 1 86.88 35 GLN B CA 1
ATOM 3381 C C . GLN B 1 35 ? -19.234 13.523 26.062 1 86.88 35 GLN B C 1
ATOM 3383 O O . GLN B 1 35 ? -19.703 13.594 27.203 1 86.88 35 GLN B O 1
ATOM 3388 N N . ASP B 1 36 ? -18.531 12.469 25.578 1 91.69 36 ASP B N 1
ATOM 3389 C CA . ASP B 1 36 ? -18.094 11.367 26.438 1 91.69 36 ASP B CA 1
ATOM 3390 C C . ASP B 1 36 ? -16.766 10.781 25.969 1 91.69 36 ASP B C 1
ATOM 3392 O O . ASP B 1 36 ? -16.25 11.172 24.906 1 91.69 36 ASP B O 1
ATOM 3396 N N . VAL B 1 37 ? -16.281 9.961 26.844 1 94.06 37 VAL B N 1
ATOM 3397 C CA . VAL B 1 37 ? -15.023 9.289 26.531 1 94.06 37 VAL B CA 1
ATOM 3398 C C . VAL B 1 37 ? -15.305 8.023 25.719 1 94.06 37 VAL B C 1
ATOM 3400 O O . VAL B 1 37 ? -16.25 7.289 26 1 94.06 37 VAL B O 1
ATOM 3403 N N . VAL B 1 38 ? -14.562 7.887 24.656 1 95.19 38 VAL B N 1
ATOM 3404 C CA . VAL B 1 38 ? -14.734 6.715 23.812 1 95.19 38 VAL B CA 1
ATOM 3405 C C . VAL B 1 38 ? -13.414 5.961 23.688 1 95.19 38 VAL B C 1
ATOM 3407 O O . VAL B 1 38 ? -12.344 6.535 23.906 1 95.19 38 VAL B O 1
ATOM 3410 N N . SER B 1 39 ? -13.578 4.742 23.391 1 96.19 39 SER B N 1
ATOM 3411 C CA . SER B 1 39 ? -12.422 3.881 23.188 1 96.19 39 SER B CA 1
ATOM 3412 C C . SER B 1 39 ? -12.273 3.506 21.703 1 96.19 39 SER B C 1
ATOM 3414 O O . SER B 1 39 ? -13.195 2.939 21.109 1 96.19 39 SER B O 1
ATOM 3416 N N . ILE B 1 40 ? -11.125 3.803 21.109 1 97.56 40 ILE B N 1
ATOM 3417 C CA . ILE B 1 40 ? -10.867 3.521 19.703 1 97.56 40 ILE B CA 1
ATOM 3418 C C . ILE B 1 40 ? -9.836 2.406 19.578 1 97.56 40 ILE B C 1
ATOM 3420 O O . ILE B 1 40 ? -8.695 2.553 20.047 1 97.56 40 ILE B O 1
ATOM 3424 N N . PRO B 1 41 ? -10.227 1.324 18.984 1 98.06 41 PRO B N 1
ATOM 3425 C CA . PRO B 1 41 ? -9.312 0.185 18.859 1 98.06 41 PRO B CA 1
ATOM 3426 C C . PRO B 1 41 ? -8.188 0.436 17.859 1 98.06 41 PRO B C 1
ATOM 3428 O O . PRO B 1 41 ? -8.375 1.146 16.875 1 98.06 41 PRO B O 1
ATOM 3431 N N . ALA B 1 42 ? -7.02 -0.087 18.125 1 98.06 42 ALA B N 1
ATOM 3432 C CA . ALA B 1 42 ? -5.852 -0.014 17.25 1 98.06 42 ALA B CA 1
ATOM 3433 C C . ALA B 1 42 ? -5 -1.274 17.375 1 98.06 42 ALA B C 1
ATOM 3435 O O . ALA B 1 42 ? -5.402 -2.248 18.016 1 98.06 42 ALA B O 1
ATOM 3436 N N . HIS B 1 43 ? -3.955 -1.396 16.672 1 97.56 43 HIS B N 1
ATOM 3437 C CA . HIS B 1 43 ? -3.066 -2.553 16.656 1 97.56 43 HIS B CA 1
ATOM 3438 C C . HIS B 1 43 ? -1.625 -2.148 16.938 1 97.56 43 HIS B C 1
ATOM 3440 O O . HIS B 1 43 ? -1.056 -1.312 16.234 1 97.56 43 HIS B O 1
ATOM 3446 N N . LYS B 1 44 ? -1.063 -2.775 17.938 1 96.62 44 LYS B N 1
ATOM 3447 C CA . LYS B 1 44 ? 0.292 -2.445 18.375 1 96.62 44 LYS B CA 1
ATOM 3448 C C . LYS B 1 44 ? 1.279 -2.555 17.219 1 96.62 44 LYS B C 1
ATOM 3450 O O . LYS B 1 44 ? 2.193 -1.736 17.094 1 96.62 44 LYS B O 1
ATOM 3455 N N . TYR B 1 45 ? 1.085 -3.543 16.406 1 96.81 45 TYR B N 1
ATOM 3456 C CA . TYR B 1 45 ? 2.002 -3.766 15.289 1 96.81 45 TYR B CA 1
ATOM 3457 C C . TYR B 1 45 ? 1.983 -2.586 14.32 1 96.81 45 TYR B C 1
ATOM 3459 O O . TYR B 1 45 ? 3.039 -2.084 13.922 1 96.81 45 TYR B O 1
ATOM 3467 N N . ILE B 1 46 ? 0.819 -2.148 13.914 1 97.81 46 ILE B N 1
ATOM 3468 C CA . ILE B 1 46 ? 0.686 -1.045 12.969 1 97.81 46 ILE B CA 1
ATOM 3469 C C . ILE B 1 46 ? 1.259 0.231 13.578 1 97.81 46 ILE B C 1
ATOM 3471 O O . ILE B 1 46 ? 1.962 0.989 12.906 1 97.81 46 ILE B O 1
ATOM 3475 N N . LEU B 1 47 ? 0.917 0.414 14.852 1 97.31 47 LEU B N 1
ATOM 3476 C CA . LEU B 1 47 ? 1.425 1.586 15.555 1 97.31 47 LEU B CA 1
ATOM 3477 C C . LEU B 1 47 ? 2.945 1.535 15.672 1 97.31 47 LEU B C 1
ATOM 3479 O O . LEU B 1 47 ? 3.625 2.531 15.414 1 97.31 47 LEU B O 1
ATOM 3483 N N . GLY B 1 48 ? 3.467 0.402 15.977 1 96.69 48 GLY B N 1
ATOM 3484 C CA . GLY B 1 48 ? 4.895 0.227 16.188 1 96.69 48 GLY B CA 1
ATOM 3485 C C . GLY B 1 48 ? 5.711 0.421 14.922 1 96.69 48 GLY B C 1
ATOM 3486 O O . GLY B 1 48 ? 6.809 0.979 14.961 1 96.69 48 GLY B O 1
ATOM 3487 N N . VAL B 1 49 ? 5.195 -0.066 13.812 1 97.19 49 VAL B N 1
ATOM 3488 C CA . VAL B 1 49 ? 5.949 0.055 12.57 1 97.19 49 VAL B CA 1
ATOM 3489 C C . VAL B 1 49 ? 5.879 1.493 12.062 1 97.19 49 VAL B C 1
ATOM 3491 O O . VAL B 1 49 ? 6.684 1.9 11.227 1 97.19 49 VAL B O 1
ATOM 3494 N N . SER B 1 50 ? 4.953 2.264 12.547 1 97.25 50 SER B N 1
ATOM 3495 C CA . SER B 1 50 ? 4.727 3.607 12.023 1 97.25 50 SER B CA 1
ATOM 3496 C C . SER B 1 50 ? 5.438 4.656 12.867 1 97.25 50 SER B C 1
ATOM 3498 O O . SER B 1 50 ? 5.723 5.758 12.391 1 97.25 50 SER B O 1
ATOM 3500 N N . SER B 1 51 ? 5.699 4.348 14.133 1 97.06 51 SER B N 1
ATOM 3501 C CA . SER B 1 51 ? 6.207 5.328 15.086 1 97.06 51 SER B CA 1
ATOM 3502 C C . SER B 1 51 ? 7.23 4.703 16.031 1 97.06 51 SER B C 1
ATOM 3504 O O . SER B 1 51 ? 6.938 3.705 16.688 1 97.06 51 SER B O 1
ATOM 3506 N N . PRO B 1 52 ? 8.445 5.316 16.141 1 96.75 52 PRO B N 1
ATOM 3507 C CA . PRO B 1 52 ? 9.414 4.805 17.109 1 96.75 52 PRO B CA 1
ATOM 3508 C C . PRO B 1 52 ? 8.93 4.934 18.562 1 96.75 52 PRO B C 1
ATOM 3510 O O . PRO B 1 52 ? 9.297 4.121 19.406 1 96.75 52 PRO B O 1
ATOM 3513 N N . VAL B 1 53 ? 8.133 5.945 18.812 1 96.44 53 VAL B N 1
ATOM 3514 C CA . VAL B 1 53 ? 7.594 6.156 20.141 1 96.44 53 VAL B CA 1
ATOM 3515 C C . VAL B 1 53 ? 6.633 5.023 20.5 1 96.44 53 VAL B C 1
ATOM 3517 O O . VAL B 1 53 ? 6.727 4.438 21.578 1 96.44 53 VAL B O 1
ATOM 3520 N N . PHE B 1 54 ? 5.762 4.688 19.594 1 95.94 54 PHE B N 1
ATOM 3521 C CA . PHE B 1 54 ? 4.859 3.566 19.812 1 95.94 54 PHE B CA 1
ATOM 3522 C C . PHE B 1 54 ? 5.637 2.258 19.906 1 95.94 54 PHE B C 1
ATOM 3524 O O . PHE B 1 54 ? 5.266 1.36 20.672 1 95.94 54 PHE B O 1
ATOM 3531 N N . PHE B 1 55 ? 6.699 2.166 19.094 1 95.69 55 PHE B N 1
ATOM 3532 C CA . PHE B 1 55 ? 7.547 0.981 19.156 1 95.69 55 PHE B CA 1
ATOM 3533 C C . PHE B 1 55 ? 8.125 0.81 20.547 1 95.69 55 PHE B C 1
ATOM 3535 O O . PHE B 1 55 ? 8.086 -0.285 21.125 1 95.69 55 PHE B O 1
ATOM 3542 N N . ALA B 1 56 ? 8.625 1.883 21.047 1 93.56 56 ALA B N 1
ATOM 3543 C CA . ALA B 1 56 ? 9.188 1.852 22.391 1 93.56 56 ALA B CA 1
ATOM 3544 C C . ALA B 1 56 ? 8.117 1.566 23.438 1 93.56 56 ALA B C 1
ATOM 3546 O O . ALA B 1 56 ? 8.359 0.859 24.422 1 93.56 56 ALA B O 1
ATOM 3547 N N . MET B 1 57 ? 6.957 2.047 23.266 1 93.12 57 MET B N 1
ATOM 3548 C CA . MET B 1 57 ? 5.855 1.915 24.203 1 93.12 57 MET B CA 1
ATOM 3549 C C . MET B 1 57 ? 5.375 0.469 24.281 1 93.12 57 MET B C 1
ATOM 3551 O O . MET B 1 57 ? 5.086 -0.035 25.375 1 93.12 57 MET B O 1
ATOM 3555 N N . PHE B 1 58 ? 5.348 -0.205 23.109 1 93.88 58 PHE B N 1
ATOM 3556 C CA . PHE B 1 58 ? 4.664 -1.492 23.078 1 93.88 58 PHE B CA 1
ATOM 3557 C C . PHE B 1 58 ? 5.668 -2.637 23 1 93.88 58 PHE B C 1
ATOM 3559 O O . PHE B 1 58 ? 5.344 -3.777 23.328 1 93.88 58 PHE B O 1
ATOM 3566 N N . TYR B 1 59 ? 6.82 -2.455 22.484 1 91.38 59 TYR B N 1
ATOM 3567 C CA . TYR B 1 59 ? 7.773 -3.537 22.266 1 91.38 59 TYR B CA 1
ATOM 3568 C C . TYR B 1 59 ? 9.047 -3.316 23.062 1 91.38 59 TYR B C 1
ATOM 3570 O O . TYR B 1 59 ? 10 -4.098 22.969 1 91.38 59 TYR B O 1
ATOM 3578 N N . GLY B 1 60 ? 9.016 -2.291 23.75 1 84.94 60 GLY B N 1
ATOM 3579 C CA . GLY B 1 60 ? 10.141 -2.051 24.641 1 84.94 60 GLY B CA 1
ATOM 3580 C C . GLY B 1 60 ? 10.141 -2.945 25.875 1 84.94 60 GLY B C 1
ATOM 3581 O O . GLY B 1 60 ? 9.242 -3.779 26.031 1 84.94 60 GLY B O 1
ATOM 3582 N N . GLN B 1 61 ? 11.102 -3.008 26.672 1 73.5 61 GLN B N 1
ATOM 3583 C CA . GLN B 1 61 ? 11.383 -3.869 27.828 1 73.5 61 GLN B CA 1
ATOM 3584 C C . GLN B 1 61 ? 10.211 -3.883 28.797 1 73.5 61 GLN B C 1
ATOM 3586 O O . GLN B 1 61 ? 9.898 -4.922 29.391 1 73.5 61 GLN B O 1
ATOM 3591 N N . MET B 1 62 ? 9.516 -2.746 29.094 1 62.22 62 MET B N 1
ATOM 3592 C CA . MET B 1 62 ? 8.5 -2.652 30.141 1 62.22 62 MET B CA 1
ATOM 3593 C C . MET B 1 62 ? 7.102 -2.727 29.547 1 62.22 62 MET B C 1
ATOM 3595 O O . MET B 1 62 ? 6.109 -2.551 30.25 1 62.22 62 MET B O 1
ATOM 3599 N N . SER B 1 63 ? 6.906 -3.043 28.281 1 62.22 63 SER B N 1
ATOM 3600 C CA . SER B 1 63 ? 5.797 -2.426 27.562 1 62.22 63 SER B CA 1
ATOM 3601 C C . SER B 1 63 ? 4.715 -3.449 27.234 1 62.22 63 SER B C 1
ATOM 3603 O O . SER B 1 63 ? 3.594 -3.082 26.859 1 62.22 63 SER B O 1
ATOM 3605 N N . THR B 1 64 ? 4.809 -4.852 27.469 1 62.47 64 THR B N 1
ATOM 3606 C CA . THR B 1 64 ? 3.971 -5.781 26.719 1 62.47 64 THR B CA 1
ATOM 3607 C C . THR B 1 64 ? 2.541 -5.766 27.25 1 62.47 64 THR B C 1
ATOM 3609 O O . THR B 1 64 ? 1.607 -6.156 26.547 1 62.47 64 THR B O 1
ATOM 3612 N N . SER B 1 65 ? 2.369 -4.879 28.266 1 75.62 65 SER B N 1
ATOM 3613 C CA . SER B 1 65 ? 1.067 -5.125 28.875 1 75.62 65 SER B CA 1
ATOM 3614 C C . SER B 1 65 ? 0.137 -3.93 28.688 1 75.62 65 SER B C 1
ATOM 3616 O O . SER B 1 65 ? -1.012 -3.957 29.141 1 75.62 65 SER B O 1
ATOM 3618 N N . ILE B 1 66 ? 0.543 -3.086 27.875 1 84.56 66 ILE B N 1
ATOM 3619 C CA . ILE B 1 66 ? -0.307 -1.907 27.75 1 84.56 66 ILE B CA 1
ATOM 3620 C C . ILE B 1 66 ? -1.467 -2.205 26.797 1 84.56 66 ILE B C 1
ATOM 3622 O O . ILE B 1 66 ? -1.252 -2.572 25.641 1 84.56 66 ILE B O 1
ATOM 3626 N N . SER B 1 67 ? -2.664 -2.076 27.344 1 91.06 67 SER B N 1
ATOM 3627 C CA . SER B 1 67 ? -3.822 -2.361 26.516 1 91.06 67 SER B CA 1
ATOM 3628 C C . SER B 1 67 ? -4.66 -1.108 26.281 1 91.06 67 SER B C 1
ATOM 3630 O O . SER B 1 67 ? -5.543 -1.094 25.422 1 91.06 67 SER B O 1
ATOM 3632 N N . LYS B 1 68 ? -4.355 -0.07 27.078 1 94.25 68 LYS B N 1
ATOM 3633 C CA . LYS B 1 68 ? -5.09 1.182 26.922 1 94.25 68 LYS B CA 1
ATOM 3634 C C . LYS B 1 68 ? -4.152 2.383 27 1 94.25 68 LYS B C 1
ATOM 3636 O O . LYS B 1 68 ? -3.24 2.42 27.828 1 94.25 68 LYS B O 1
ATOM 3641 N N . VAL B 1 69 ? -4.348 3.271 26.109 1 95 69 VAL B N 1
ATOM 3642 C CA . VAL B 1 69 ? -3.566 4.504 26.078 1 95 69 VAL B CA 1
ATOM 3643 C C . VAL B 1 69 ? -4.5 5.707 26.172 1 95 69 VAL B C 1
ATOM 3645 O O . VAL B 1 69 ? -5.371 5.887 25.312 1 95 69 VAL B O 1
ATOM 3648 N N . GLU B 1 70 ? -4.348 6.52 27.094 1 95.25 70 GLU B N 1
ATOM 3649 C CA . GLU B 1 70 ? -5.164 7.719 27.25 1 95.25 70 GLU B CA 1
ATOM 3650 C C . GLU B 1 70 ? -4.523 8.922 26.562 1 95.25 70 GLU B C 1
ATOM 3652 O O . GLU B 1 70 ? -3.33 9.18 26.734 1 95.25 70 GLU B O 1
ATOM 3657 N N . LEU B 1 71 ? -5.332 9.586 25.797 1 95.06 71 LEU B N 1
ATOM 3658 C CA . LEU B 1 71 ? -4.883 10.789 25.109 1 95.06 71 LEU B CA 1
ATOM 3659 C C . LEU B 1 71 ? -5.719 12 25.516 1 95.06 71 LEU B C 1
ATOM 3661 O O . LEU B 1 71 ? -6.676 12.359 24.828 1 95.06 71 LEU B O 1
ATOM 3665 N N . PRO B 1 72 ? -5.359 12.695 26.453 1 90.88 72 PRO B N 1
ATOM 3666 C CA . PRO B 1 72 ? -6.16 13.812 26.969 1 90.88 72 PRO B CA 1
ATOM 3667 C C . PRO B 1 72 ? -6.117 15.031 26.047 1 90.88 72 PRO B C 1
ATOM 3669 O O . PRO B 1 72 ? -7.051 15.836 26.047 1 90.88 72 PRO B O 1
ATOM 3672 N N . ASP B 1 73 ? -5.129 15.227 25.266 1 86.62 73 ASP B N 1
ATOM 3673 C CA . ASP B 1 73 ? -4.922 16.453 24.5 1 86.62 73 ASP B CA 1
ATOM 3674 C C . ASP B 1 73 ? -5.434 16.281 23.062 1 86.62 73 ASP B C 1
ATOM 3676 O O . ASP B 1 73 ? -5.062 17.062 22.188 1 86.62 73 ASP B O 1
ATOM 3680 N N . CYS B 1 74 ? -6.191 15.258 22.859 1 92.44 74 CYS B N 1
ATOM 3681 C CA . CYS B 1 74 ? -6.73 15 21.531 1 92.44 74 CYS B CA 1
ATOM 3682 C C . CYS B 1 74 ? -8.133 14.414 21.609 1 92.44 74 CYS B C 1
ATOM 3684 O O . CYS B 1 74 ? -8.469 13.734 22.578 1 92.44 74 CYS B O 1
ATOM 3686 N N . ASP B 1 75 ? -8.898 14.734 20.672 1 94.62 75 ASP B N 1
ATOM 3687 C CA . ASP B 1 75 ? -10.242 14.156 20.641 1 94.62 75 ASP B CA 1
ATOM 3688 C C . ASP B 1 75 ? -10.328 13.047 19.594 1 94.62 75 ASP B C 1
ATOM 3690 O O . ASP B 1 75 ? -9.328 12.695 18.969 1 94.62 75 ASP B O 1
ATOM 3694 N N . SER B 1 76 ? -11.516 12.469 19.484 1 95.94 76 SER B N 1
ATOM 3695 C CA . SER B 1 76 ? -11.719 11.312 18.625 1 95.94 76 SER B CA 1
ATOM 3696 C C . SER B 1 76 ? -11.539 11.68 17.156 1 95.94 76 SER B C 1
ATOM 3698 O O . SER B 1 76 ? -11.031 10.875 16.359 1 95.94 76 SER B O 1
ATOM 3700 N N . VAL B 1 77 ? -11.859 12.898 16.781 1 94.38 77 VAL B N 1
ATOM 3701 C CA . VAL B 1 77 ? -11.797 13.336 15.383 1 94.38 77 VAL B CA 1
ATOM 3702 C C . VAL B 1 77 ? -10.336 13.391 14.93 1 94.38 77 VAL B C 1
ATOM 3704 O O . VAL B 1 77 ? -9.992 12.875 13.867 1 94.38 77 VAL B O 1
ATOM 3707 N N . GLY B 1 78 ? -9.531 13.977 15.734 1 95.81 78 GLY B N 1
ATOM 3708 C CA . GLY B 1 78 ? -8.117 14.055 15.422 1 95.81 78 GLY B CA 1
ATOM 3709 C C . GLY B 1 78 ? -7.434 12.703 15.414 1 95.81 78 GLY B C 1
ATOM 3710 O O . GLY B 1 78 ? -6.617 12.414 14.539 1 95.81 78 GLY B O 1
ATOM 3711 N N . LEU B 1 79 ? -7.824 11.898 16.391 1 97.88 79 LEU B N 1
ATOM 3712 C CA . LEU B 1 79 ? -7.203 10.586 16.5 1 97.88 79 LEU B CA 1
ATOM 3713 C C . LEU B 1 79 ? -7.562 9.711 15.312 1 97.88 79 LEU B C 1
ATOM 3715 O O . LEU B 1 79 ? -6.703 9 14.773 1 97.88 79 LEU B O 1
ATOM 3719 N N . ILE B 1 80 ? -8.805 9.742 14.93 1 97.06 80 ILE B N 1
ATOM 3720 C CA . ILE B 1 80 ? -9.273 8.922 13.82 1 97.06 80 ILE B CA 1
ATOM 3721 C C . ILE B 1 80 ? -8.523 9.305 12.539 1 97.06 80 ILE B C 1
ATOM 3723 O O . ILE B 1 80 ? -8.141 8.438 11.75 1 97.06 80 ILE B O 1
ATOM 3727 N N . GLU B 1 81 ? -8.281 10.555 12.328 1 97.06 81 GLU B N 1
ATOM 3728 C CA . GLU B 1 81 ? -7.539 11 11.156 1 97.06 81 GLU B CA 1
ATOM 3729 C C . GLU B 1 81 ? -6.082 10.547 11.219 1 97.06 81 GLU B C 1
ATOM 3731 O O . GLU B 1 81 ? -5.488 10.195 10.195 1 97.06 81 GLU B O 1
ATOM 3736 N N . PHE B 1 82 ? -5.555 10.641 12.391 1 98.06 82 PHE B N 1
ATOM 3737 C CA . PHE B 1 82 ? -4.195 10.172 12.625 1 98.06 82 PHE B CA 1
ATOM 3738 C C . PHE B 1 82 ? -4.07 8.688 12.305 1 98.06 82 PHE B C 1
ATOM 3740 O O . PHE B 1 82 ? -3.174 8.281 11.57 1 98.06 82 PHE B O 1
ATOM 3747 N N . LEU B 1 83 ? -4.992 7.934 12.812 1 98.25 83 LEU B N 1
ATOM 3748 C CA . LEU B 1 83 ? -4.984 6.492 12.586 1 98.25 83 LEU B CA 1
ATOM 3749 C C . LEU B 1 83 ? -5.285 6.168 11.125 1 98.25 83 LEU B C 1
ATOM 3751 O O . LEU B 1 83 ? -4.754 5.199 10.578 1 98.25 83 LEU B O 1
ATOM 3755 N N . ARG B 1 84 ? -6.164 6.961 10.547 1 97.69 84 ARG B N 1
ATOM 3756 C CA . ARG B 1 84 ? -6.484 6.746 9.141 1 97.69 84 ARG B CA 1
ATOM 3757 C C . ARG B 1 84 ? -5.223 6.793 8.281 1 97.69 84 ARG B C 1
ATOM 3759 O O . ARG B 1 84 ? -5.055 5.977 7.371 1 97.69 84 ARG B O 1
ATOM 3766 N N . TYR B 1 85 ? -4.395 7.691 8.562 1 97.5 85 TYR B N 1
ATOM 3767 C CA . TYR B 1 85 ? -3.143 7.801 7.824 1 97.5 85 TYR B CA 1
ATOM 3768 C C . TYR B 1 85 ? -2.264 6.574 8.047 1 97.5 85 TYR B C 1
ATOM 3770 O O . TYR B 1 85 ? -1.667 6.047 7.105 1 97.5 85 TYR B O 1
ATOM 3778 N N . LEU B 1 86 ? -2.189 6.137 9.273 1 97.81 86 LEU B N 1
ATOM 3779 C CA . LEU B 1 86 ? -1.316 5.016 9.602 1 97.81 86 LEU B CA 1
ATOM 3780 C C . LEU B 1 86 ? -1.817 3.729 8.961 1 97.81 86 LEU B C 1
ATOM 3782 O O . LEU B 1 86 ? -1.019 2.889 8.539 1 97.81 86 LEU B O 1
ATOM 3786 N N . TYR B 1 87 ? -3.119 3.559 8.828 1 97.62 87 TYR B N 1
ATOM 3787 C CA . TYR B 1 87 ? -3.715 2.312 8.367 1 97.62 87 TYR B CA 1
ATOM 3788 C C . TYR B 1 87 ? -3.926 2.342 6.855 1 97.62 87 TYR B C 1
ATOM 3790 O O . TYR B 1 87 ? -3.854 1.305 6.191 1 97.62 87 TYR B O 1
ATOM 3798 N N . CYS B 1 88 ? -4.242 3.502 6.348 1 95.38 88 CYS B N 1
ATOM 3799 C CA . CYS B 1 88 ? -4.734 3.553 4.977 1 95.38 88 CYS B CA 1
ATOM 3800 C C . CYS B 1 88 ? -3.832 4.414 4.102 1 95.38 88 CYS B C 1
ATOM 3802 O O . CYS B 1 88 ? -4.008 4.469 2.883 1 95.38 88 CYS B O 1
ATOM 3804 N N . ASN B 1 89 ? -2.898 5.066 4.617 1 92.38 89 ASN B N 1
ATOM 3805 C CA . ASN B 1 89 ? -2.037 5.992 3.891 1 92.38 89 ASN B CA 1
ATOM 3806 C C . ASN B 1 89 ? -2.85 7.07 3.182 1 92.38 89 ASN B C 1
ATOM 3808 O O . ASN B 1 89 ? -2.551 7.43 2.041 1 92.38 89 ASN B O 1
ATOM 3812 N N . ARG B 1 90 ? -3.904 7.469 3.793 1 92.56 90 ARG B N 1
ATOM 3813 C CA . ARG B 1 90 ? -4.785 8.508 3.262 1 92.56 90 ARG B CA 1
ATOM 3814 C C . ARG B 1 90 ? -5.184 9.492 4.352 1 92.56 90 ARG B C 1
ATOM 3816 O O . ARG B 1 90 ? -5.09 9.188 5.543 1 92.56 90 ARG B O 1
ATOM 3823 N N . VAL B 1 91 ? -5.48 10.664 3.857 1 92.38 91 VAL B N 1
ATOM 3824 C CA . VAL B 1 91 ? -5.926 11.672 4.812 1 92.38 91 VAL B CA 1
ATOM 3825 C C . VAL B 1 91 ? -7.203 12.336 4.305 1 92.38 91 VAL B C 1
ATOM 3827 O O . VAL B 1 91 ? -7.391 12.492 3.096 1 92.38 91 VAL B O 1
ATOM 3830 N N . LYS B 1 92 ? -8.102 12.594 5.09 1 94.06 92 LYS B N 1
ATOM 3831 C CA . LYS B 1 92 ? -9.305 13.383 4.875 1 94.06 92 LYS B CA 1
ATOM 3832 C C . LYS B 1 92 ? -9.445 14.477 5.93 1 94.06 92 LYS B C 1
ATOM 3834 O O . LYS B 1 92 ? -10.305 14.391 6.809 1 94.06 92 LYS B O 1
ATOM 3839 N N . PHE B 1 93 ? -8.828 15.562 5.648 1 94.81 93 PHE B N 1
ATOM 3840 C CA . PHE B 1 93 ? -8.602 16.562 6.688 1 94.81 93 PHE B CA 1
ATOM 3841 C C . PHE B 1 93 ? -9.742 17.562 6.734 1 94.81 93 PHE B C 1
ATOM 3843 O O . PHE B 1 93 ? -10.281 17.953 5.691 1 94.81 93 PHE B O 1
ATOM 3850 N N . THR B 1 94 ? -10.148 17.859 7.781 1 94.88 94 THR B N 1
ATOM 3851 C CA . THR B 1 94 ? -10.703 19.172 8.133 1 94.88 94 THR B CA 1
ATOM 3852 C C . THR B 1 94 ? -9.688 20 8.898 1 94.88 94 THR B C 1
ATOM 3854 O O . THR B 1 94 ? -8.648 19.484 9.32 1 94.88 94 THR B O 1
ATOM 3857 N N . MET B 1 95 ? -9.938 21.25 9.039 1 93.19 95 MET B N 1
ATOM 3858 C CA . MET B 1 95 ? -8.977 22.078 9.758 1 93.19 95 MET B CA 1
ATOM 3859 C C . MET B 1 95 ? -8.773 21.562 11.18 1 93.19 95 MET B C 1
ATOM 3861 O O . MET B 1 95 ? -7.641 21.422 11.633 1 93.19 95 MET B O 1
ATOM 3865 N N . GLU B 1 96 ? -9.797 21.25 11.82 1 92.56 96 GLU B N 1
ATOM 3866 C CA . GLU B 1 96 ? -9.742 20.766 13.195 1 92.56 96 GLU B CA 1
ATOM 3867 C C . GLU B 1 96 ? -8.977 19.453 13.297 1 92.56 96 GLU B C 1
ATOM 3869 O O . GLU B 1 96 ? -8.117 19.297 14.164 1 92.56 96 GLU B O 1
ATOM 3874 N N . SER B 1 97 ? -9.305 18.547 12.445 1 95.88 97 SER B N 1
ATOM 3875 C CA . SER B 1 97 ? -8.664 17.25 12.484 1 95.88 97 SER B CA 1
ATOM 3876 C C . SER B 1 97 ? -7.191 17.344 12.094 1 95.88 97 SER B C 1
ATOM 3878 O O . SER B 1 97 ? -6.352 16.609 12.625 1 95.88 97 SER B O 1
ATOM 3880 N N . ALA B 1 98 ? -6.926 18.234 11.156 1 96.88 98 ALA B N 1
ATOM 3881 C CA . ALA B 1 98 ? -5.547 18.406 10.711 1 96.88 98 ALA B CA 1
ATOM 3882 C C . ALA B 1 98 ? -4.66 18.906 11.844 1 96.88 98 ALA B C 1
ATOM 3884 O O . ALA B 1 98 ? -3.531 18.453 12.016 1 96.88 98 ALA B O 1
ATOM 3885 N N . ILE B 1 99 ? -5.172 19.844 12.57 1 95.69 99 ILE B N 1
ATOM 3886 C CA . ILE B 1 99 ? -4.414 20.422 13.68 1 95.69 99 ILE B CA 1
ATOM 3887 C C . ILE B 1 99 ? -4.145 19.344 14.734 1 95.69 99 ILE B C 1
ATOM 3889 O O . ILE B 1 99 ? -3.018 19.219 15.219 1 95.69 99 ILE B O 1
ATOM 3893 N N . GLN B 1 100 ? -5.137 18.625 15.055 1 95.62 100 GLN B N 1
ATOM 3894 C CA . GLN B 1 100 ? -4.992 17.578 16.062 1 95.62 100 GLN B CA 1
ATOM 3895 C C . GLN B 1 100 ? -4.066 16.469 15.562 1 95.62 100 GLN B C 1
ATOM 3897 O O . GLN B 1 100 ? -3.258 15.938 16.328 1 95.62 100 GLN B O 1
ATOM 3902 N N . ALA B 1 101 ? -4.238 16.062 14.352 1 96.94 101 ALA B N 1
ATOM 3903 C CA . ALA B 1 101 ? -3.357 15.047 13.766 1 96.94 101 ALA B CA 1
ATOM 3904 C C . ALA B 1 101 ? -1.908 15.523 13.758 1 96.94 101 ALA B C 1
ATOM 3906 O O . ALA B 1 101 ? -0.985 14.727 13.922 1 96.94 101 ALA B O 1
ATOM 3907 N N . LEU B 1 102 ? -1.735 16.828 13.469 1 97 102 LEU B N 1
ATOM 3908 C CA . LEU B 1 102 ? -0.394 17.406 13.523 1 97 102 LEU B CA 1
ATOM 3909 C C . LEU B 1 102 ? 0.206 17.266 14.914 1 97 102 LEU B C 1
ATOM 3911 O O . LEU B 1 102 ? 1.37 16.875 15.062 1 97 102 LEU B O 1
ATOM 3915 N N . TYR B 1 103 ? -0.57 17.547 15.867 1 96.44 103 TYR B N 1
ATOM 3916 C CA . TYR B 1 103 ? -0.124 17.391 17.25 1 96.44 103 TYR B CA 1
ATOM 3917 C C . TYR B 1 103 ? 0.313 15.961 17.516 1 96.44 103 TYR B C 1
ATOM 3919 O O . TYR B 1 103 ? 1.395 15.727 18.062 1 96.44 103 TYR B O 1
ATOM 3927 N N . LEU B 1 104 ? -0.473 15.023 17.172 1 97.25 104 LEU B N 1
ATOM 3928 C CA . LEU B 1 104 ? -0.182 13.609 17.406 1 97.25 104 LEU B CA 1
ATOM 3929 C C . LEU B 1 104 ? 1.039 13.172 16.609 1 97.25 104 LEU B C 1
ATOM 3931 O O . LEU B 1 104 ? 1.845 12.367 17.078 1 97.25 104 LEU B O 1
ATOM 3935 N N . SER B 1 105 ? 1.114 13.625 15.359 1 97.12 105 SER B N 1
ATOM 3936 C CA . SER B 1 105 ? 2.238 13.258 14.5 1 97.12 105 SER B CA 1
ATOM 3937 C C . SER B 1 105 ? 3.562 13.719 15.102 1 97.12 105 SER B C 1
ATOM 3939 O O . SER B 1 105 ? 4.582 13.039 14.977 1 97.12 105 SER B O 1
ATOM 3941 N N . LYS B 1 106 ? 3.527 14.891 15.711 1 96.06 106 LYS B N 1
ATOM 3942 C CA . LYS B 1 106 ? 4.727 15.391 16.375 1 96.06 106 LYS B CA 1
ATOM 3943 C C . LYS B 1 106 ? 4.98 14.633 17.672 1 96.06 106 LYS B C 1
ATOM 3945 O O . LYS B 1 106 ? 6.117 14.258 17.969 1 96.06 106 LYS B O 1
ATOM 3950 N N . LYS B 1 107 ? 3.963 14.406 18.406 1 96.12 107 LYS B N 1
ATOM 3951 C CA . LYS B 1 107 ? 4.066 13.711 19.688 1 96.12 107 LYS B CA 1
ATOM 3952 C C . LYS B 1 107 ? 4.609 12.297 19.516 1 96.12 107 LYS B C 1
ATOM 3954 O O . LYS B 1 107 ? 5.438 11.836 20.297 1 96.12 107 LYS B O 1
ATOM 3959 N N . TYR B 1 108 ? 4.152 11.625 18.5 1 96.94 108 TYR B N 1
ATOM 3960 C CA . TYR B 1 108 ? 4.512 10.219 18.312 1 96.94 108 TYR B CA 1
ATOM 3961 C C . TYR B 1 108 ? 5.508 10.07 17.156 1 96.94 108 TYR B C 1
ATOM 3963 O O . TYR B 1 108 ? 5.773 8.953 16.703 1 96.94 108 TYR B O 1
ATOM 3971 N N . LEU B 1 109 ? 6.008 11.133 16.641 1 97.12 109 LEU B N 1
ATOM 3972 C CA . LEU B 1 109 ? 7.117 11.188 15.703 1 97.12 109 LEU B CA 1
ATOM 3973 C C . LEU B 1 109 ? 6.754 10.484 14.398 1 97.12 109 LEU B C 1
ATOM 3975 O O . LEU B 1 109 ? 7.43 9.539 13.984 1 97.12 109 LEU B O 1
ATOM 3979 N N . VAL B 1 110 ? 5.816 10.953 13.742 1 97.06 110 VAL B N 1
ATOM 3980 C CA . VAL B 1 110 ? 5.434 10.547 12.391 1 97.06 110 VAL B CA 1
ATOM 3981 C C . VAL B 1 110 ? 5.609 11.711 11.43 1 97.06 110 VAL B C 1
ATOM 3983 O O . VAL B 1 110 ? 4.637 12.359 11.039 1 97.06 110 VAL B O 1
ATOM 3986 N N . PRO B 1 111 ? 6.797 11.867 10.93 1 95.81 111 PRO B N 1
ATOM 3987 C CA . PRO B 1 111 ? 7.125 13.07 10.172 1 95.81 111 PRO B CA 1
ATOM 3988 C C . PRO B 1 111 ? 6.367 13.172 8.852 1 95.81 111 PRO B C 1
ATOM 3990 O O . PRO B 1 111 ? 6.043 14.273 8.398 1 95.81 111 PRO B O 1
ATOM 3993 N N . SER B 1 112 ? 6.16 12.086 8.227 1 95.06 112 SER B N 1
ATOM 3994 C CA . SER B 1 112 ? 5.457 12.117 6.953 1 95.06 112 SER B CA 1
ATOM 3995 C C . SER B 1 112 ? 4.055 12.695 7.109 1 95.06 112 SER B C 1
ATOM 3997 O O . SER B 1 112 ? 3.631 13.531 6.305 1 95.06 112 SER B O 1
ATOM 3999 N N . LEU B 1 113 ? 3.385 12.266 8.094 1 97 113 LEU B N 1
ATOM 4000 C CA . LEU B 1 113 ? 2.049 12.797 8.352 1 97 113 LEU B CA 1
ATOM 4001 C C . LEU B 1 113 ? 2.115 14.258 8.773 1 97 113 LEU B C 1
ATOM 4003 O O . LEU B 1 113 ? 1.265 15.062 8.383 1 97 113 LEU B O 1
ATOM 4007 N N . ALA B 1 114 ? 3.078 14.609 9.609 1 96.69 114 ALA B N 1
ATOM 4008 C CA . ALA B 1 114 ? 3.254 15.992 10.031 1 96.69 114 ALA B CA 1
ATOM 4009 C C . ALA B 1 114 ? 3.383 16.922 8.828 1 96.69 114 ALA B C 1
ATOM 4011 O O . ALA B 1 114 ? 2.775 18 8.797 1 96.69 114 ALA B O 1
ATOM 4012 N N . LYS B 1 115 ? 4.113 16.453 7.914 1 95.5 115 LYS B N 1
ATOM 4013 C CA . LYS B 1 115 ? 4.312 17.266 6.707 1 95.5 115 LYS B CA 1
ATOM 4014 C C . LYS B 1 115 ? 2.998 17.469 5.961 1 95.5 115 LYS B C 1
ATOM 4016 O O . LYS B 1 115 ? 2.715 18.562 5.484 1 95.5 115 LYS B O 1
ATOM 4021 N N . HIS B 1 116 ? 2.234 16.453 5.871 1 95.38 116 HIS B N 1
ATOM 4022 C CA . HIS B 1 116 ? 0.934 16.547 5.219 1 95.38 116 HIS B CA 1
ATOM 4023 C C . HIS B 1 116 ? 0.016 17.516 5.957 1 95.38 116 HIS B C 1
ATOM 4025 O O . HIS B 1 116 ? -0.707 18.297 5.328 1 95.38 116 HIS B O 1
ATOM 4031 N N . CYS B 1 117 ? 0.051 17.422 7.203 1 97.25 117 CYS B N 1
ATOM 4032 C CA . CYS B 1 117 ? -0.788 18.281 8.016 1 97.25 117 CYS B CA 1
ATOM 4033 C C . CYS B 1 117 ? -0.38 19.75 7.855 1 97.25 117 CYS B C 1
ATOM 4035 O O . CYS B 1 117 ? -1.231 20.609 7.652 1 97.25 117 CYS B O 1
ATOM 4037 N N . VAL B 1 118 ? 0.914 20.016 7.91 1 95.56 118 VAL B N 1
ATOM 4038 C CA . VAL B 1 118 ? 1.431 21.375 7.793 1 95.56 118 VAL B CA 1
ATOM 4039 C C . VAL B 1 118 ? 1.034 21.969 6.445 1 95.56 118 VAL B C 1
ATOM 4041 O O . VAL B 1 118 ? 0.554 23.109 6.371 1 95.56 118 VAL B O 1
ATOM 4044 N N . THR B 1 119 ? 1.211 21.188 5.445 1 92 119 THR B N 1
ATOM 4045 C CA . THR B 1 119 ? 0.872 21.641 4.098 1 92 119 THR B CA 1
ATOM 4046 C C . THR B 1 119 ? -0.62 21.938 3.988 1 92 119 THR B C 1
ATOM 4048 O O . THR B 1 119 ? -1.01 22.969 3.428 1 92 119 THR B O 1
ATOM 4051 N N . TYR B 1 120 ? -1.375 21.125 4.492 1 94.56 120 TYR B N 1
ATOM 4052 C CA . TYR B 1 120 ? -2.82 21.297 4.422 1 94.56 120 TYR B CA 1
ATOM 4053 C C . TYR B 1 120 ? -3.246 22.562 5.172 1 94.56 120 TYR B C 1
ATOM 4055 O O . TYR B 1 120 ? -4.027 23.359 4.66 1 94.56 120 TYR B O 1
ATOM 4063 N N . ILE B 1 121 ? -2.781 22.719 6.375 1 95.81 121 ILE B N 1
ATOM 4064 C CA . ILE B 1 121 ? -3.162 23.859 7.215 1 95.81 121 ILE B CA 1
ATOM 4065 C C . ILE B 1 121 ? -2.705 25.156 6.566 1 95.81 121 ILE B C 1
ATOM 4067 O O . ILE B 1 121 ? -3.48 26.109 6.461 1 95.81 121 ILE B O 1
ATOM 4071 N N . ARG B 1 122 ? -1.498 25.125 6.148 1 91.12 122 ARG B N 1
ATOM 4072 C CA . ARG B 1 122 ? -0.93 26.297 5.496 1 91.12 122 ARG B CA 1
ATOM 4073 C C . ARG B 1 122 ? -1.76 26.703 4.285 1 91.12 122 ARG B C 1
ATOM 4075 O O . ARG B 1 122 ? -2.051 27.891 4.094 1 91.12 122 ARG B O 1
ATOM 4082 N N . ASP B 1 123 ? -2.176 25.703 3.547 1 87.25 123 ASP B N 1
ATOM 4083 C CA . ASP B 1 123 ? -2.846 25.969 2.277 1 87.25 123 ASP B CA 1
ATOM 4084 C C . ASP B 1 123 ? -4.324 26.297 2.492 1 87.25 123 ASP B C 1
ATOM 4086 O O . ASP B 1 123 ? -4.98 26.844 1.604 1 87.25 123 ASP B O 1
ATOM 4090 N N . ASN B 1 124 ? -4.859 26.031 3.674 1 89.31 124 ASN B N 1
ATOM 4091 C CA . ASN B 1 124 ? -6.305 26.141 3.83 1 89.31 124 ASN B CA 1
ATOM 4092 C C . ASN B 1 124 ? -6.668 27.141 4.934 1 89.31 124 ASN B C 1
ATOM 4094 O O . ASN B 1 124 ? -7.848 27.391 5.184 1 89.31 124 ASN B O 1
ATOM 4098 N N . VAL B 1 125 ? -5.691 27.703 5.543 1 91.81 125 VAL B N 1
ATOM 4099 C CA . VAL B 1 125 ? -5.973 28.719 6.547 1 91.81 125 VAL B CA 1
ATOM 4100 C C . VAL B 1 125 ? -6.453 30 5.859 1 91.81 125 VAL B C 1
ATOM 4102 O O . VAL B 1 125 ? -5.91 30.391 4.828 1 91.81 125 VAL B O 1
ATOM 4105 N N . THR B 1 126 ? -7.559 30.578 6.359 1 87.56 126 THR B N 1
ATOM 4106 C CA . THR B 1 126 ? -8.164 31.797 5.84 1 87.56 126 THR B CA 1
ATOM 4107 C C . THR B 1 126 ? -8.2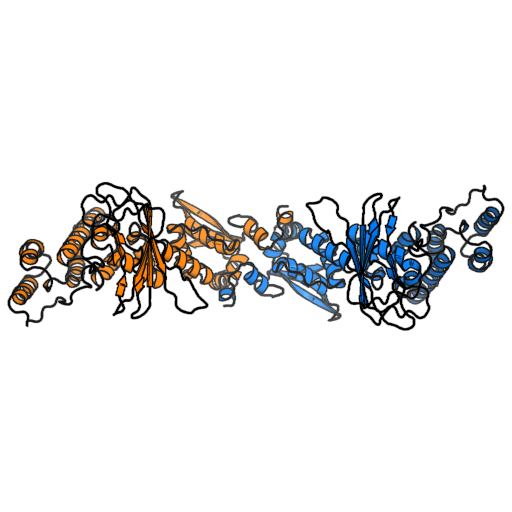73 32.875 6.934 1 87.56 126 THR B C 1
ATOM 4109 O O . THR B 1 126 ? -8.109 32.562 8.117 1 87.56 126 THR B O 1
ATOM 4112 N N . PRO B 1 127 ? -8.5 34.125 6.582 1 86.38 127 PRO B N 1
ATOM 4113 C CA . PRO B 1 127 ? -8.656 35.188 7.59 1 86.38 127 PRO B CA 1
ATOM 4114 C C . PRO B 1 127 ? -9.781 34.875 8.578 1 86.38 127 PRO B C 1
ATOM 4116 O O . PRO B 1 127 ? -9.695 35.281 9.75 1 86.38 127 PRO B O 1
ATOM 4119 N N . GLN B 1 128 ? -10.727 34.156 8.133 1 88.56 128 GLN B N 1
ATOM 4120 C CA . GLN B 1 128 ? -11.906 33.875 8.953 1 88.56 128 GLN B CA 1
ATOM 4121 C C . GLN B 1 128 ? -11.57 32.938 10.094 1 88.56 128 GLN B C 1
ATOM 4123 O O . GLN B 1 128 ? -12.203 32.969 11.156 1 88.56 128 GLN B O 1
ATOM 4128 N N . ILE B 1 129 ? -10.516 32.125 9.906 1 92.94 129 ILE B N 1
ATOM 4129 C CA . ILE B 1 129 ? -10.266 31.109 10.922 1 92.94 129 ILE B CA 1
ATOM 4130 C C . ILE B 1 129 ? -8.844 31.266 11.461 1 92.94 129 ILE B C 1
ATOM 4132 O O . ILE B 1 129 ? -8.367 30.406 12.203 1 92.94 129 ILE B O 1
ATOM 4136 N N . VAL B 1 130 ? -8.156 32.281 11.125 1 94.69 130 VAL B N 1
ATOM 4137 C CA . VAL B 1 130 ? -6.742 32.469 11.422 1 94.69 130 VAL B CA 1
ATOM 4138 C C . VAL B 1 130 ? -6.535 32.5 12.938 1 94.69 130 VAL B C 1
ATOM 4140 O O . VAL B 1 130 ? -5.574 31.938 13.461 1 94.69 130 VAL B O 1
ATOM 4143 N N . PHE B 1 131 ? -7.426 33.125 13.68 1 94.62 131 PHE B N 1
ATOM 4144 C CA . PHE B 1 131 ? -7.254 33.281 15.117 1 94.62 131 PHE B CA 1
ATOM 4145 C C . PHE B 1 131 ? -7.551 31.953 15.828 1 94.62 131 PHE B C 1
ATOM 4147 O O . PHE B 1 131 ? -7.145 31.766 16.969 1 94.62 131 PHE B O 1
ATOM 4154 N N . ASP B 1 132 ? -8.234 31.047 15.164 1 91.94 132 ASP B N 1
ATOM 4155 C CA . ASP B 1 132 ? -8.477 29.719 15.711 1 91.94 132 ASP B CA 1
ATOM 4156 C C . ASP B 1 132 ? -7.254 28.828 15.516 1 91.94 132 ASP B C 1
ATOM 4158 O O . ASP B 1 132 ? -7.016 27.906 16.312 1 91.94 132 ASP B O 1
ATOM 4162 N N . VAL B 1 133 ? -6.496 29.094 14.531 1 93.62 133 VAL B N 1
ATOM 4163 C CA . VAL B 1 133 ? -5.387 28.234 14.133 1 93.62 133 VAL B CA 1
ATOM 4164 C C . VAL B 1 133 ? -4.098 28.719 14.805 1 93.62 133 VAL B C 1
ATOM 4166 O O . VAL B 1 133 ? -3.242 27.906 15.164 1 93.62 133 VAL B O 1
ATOM 4169 N N . LEU B 1 134 ? -3.988 30 15.039 1 92.94 134 LEU B N 1
ATOM 4170 C CA . LEU B 1 134 ? -2.754 30.656 15.461 1 92.94 134 LEU B CA 1
ATOM 4171 C C . LEU B 1 134 ? -2.277 30.094 16.797 1 92.94 134 LEU B C 1
ATOM 4173 O O . LEU B 1 134 ? -1.084 29.844 16.984 1 92.94 134 LEU B O 1
ATOM 4177 N N . PRO B 1 135 ? -3.211 29.922 17.781 1 90.06 135 PRO B N 1
ATOM 4178 C CA . PRO B 1 135 ? -2.732 29.375 19.047 1 90.06 135 PRO B CA 1
ATOM 4179 C C . PRO B 1 135 ? -2.049 28.016 18.891 1 90.06 135 PRO B C 1
ATOM 4181 O O . PRO B 1 135 ? -1.062 27.734 19.578 1 90.06 135 PRO B O 1
ATOM 4184 N N . TYR B 1 136 ? -2.564 27.219 18.047 1 89.69 136 TYR B N 1
ATOM 4185 C CA . TYR B 1 136 ? -1.991 25.891 17.812 1 89.69 136 TYR B CA 1
ATOM 4186 C C . TYR B 1 136 ? -0.673 26 17.062 1 89.69 136 TYR B C 1
ATOM 4188 O O . TYR B 1 136 ? 0.267 25.25 17.328 1 89.69 136 TYR B O 1
ATOM 4196 N N . ALA B 1 137 ? -0.654 26.891 16.078 1 91.25 137 ALA B N 1
ATOM 4197 C CA . ALA B 1 137 ? 0.58 27.109 15.336 1 91.25 137 ALA B CA 1
ATOM 4198 C C . ALA B 1 137 ? 1.713 27.531 16.266 1 91.25 137 ALA B C 1
ATOM 4200 O O . ALA B 1 137 ? 2.855 27.109 16.094 1 91.25 137 ALA B O 1
ATOM 4201 N N . LEU B 1 138 ? 1.392 28.375 17.203 1 90.44 138 LEU B N 1
ATOM 4202 C CA . LEU B 1 138 ? 2.377 28.844 18.172 1 90.44 138 LEU B CA 1
ATOM 4203 C C . LEU B 1 138 ? 2.838 27.719 19.078 1 90.44 138 LEU B C 1
ATOM 4205 O O . LEU B 1 138 ? 4.035 27.562 19.328 1 90.44 138 LEU B O 1
ATOM 4209 N N . LYS B 1 139 ? 1.899 26.953 19.547 1 89.31 139 LYS B N 1
ATOM 4210 C CA . LYS B 1 139 ? 2.195 25.844 20.469 1 89.31 139 LYS B CA 1
ATOM 4211 C C . LYS B 1 139 ? 3.043 24.781 19.797 1 89.31 139 LYS B C 1
ATOM 4213 O O . LYS B 1 139 ? 3.949 24.219 20.406 1 89.31 139 LYS B O 1
ATOM 4218 N N . LEU B 1 140 ? 2.771 24.516 18.547 1 91.44 140 LEU B N 1
ATOM 4219 C CA . LEU B 1 140 ? 3.441 23.453 17.812 1 91.44 140 LEU B CA 1
ATOM 4220 C C . LEU B 1 140 ? 4.715 23.953 17.156 1 91.44 140 LEU B C 1
ATOM 4222 O O . LEU B 1 140 ? 5.504 23.172 16.625 1 91.44 140 LEU B O 1
ATOM 4226 N N . ALA B 1 141 ? 4.953 25.281 17.188 1 88.62 141 ALA B N 1
ATOM 4227 C CA . ALA B 1 141 ? 6.152 25.922 16.656 1 88.62 141 ALA B CA 1
ATOM 4228 C C . ALA B 1 141 ? 6.375 25.562 15.195 1 88.62 141 ALA B C 1
ATOM 4230 O O . ALA B 1 141 ? 7.48 25.188 14.805 1 88.62 141 ALA B O 1
ATOM 4231 N N . GLU B 1 142 ? 5.352 25.547 14.492 1 90.75 142 GLU B N 1
ATOM 4232 C CA . GLU B 1 142 ? 5.449 25.266 13.062 1 90.75 142 GLU B CA 1
ATOM 4233 C C . GLU B 1 142 ? 5.609 26.562 12.258 1 90.75 142 GLU B C 1
ATOM 4235 O O . GLU B 1 142 ? 4.629 27.25 11.984 1 90.75 142 GLU B O 1
ATOM 4240 N N . LYS B 1 143 ? 6.723 26.781 11.781 1 90.81 143 LYS B N 1
ATOM 4241 C CA . LYS B 1 143 ? 7.098 28.047 11.172 1 90.81 143 LYS B CA 1
ATOM 4242 C C . LYS B 1 143 ? 6.254 28.328 9.93 1 90.81 143 LYS B C 1
ATOM 4244 O O . LYS B 1 143 ? 5.812 29.469 9.711 1 90.81 143 LYS B O 1
ATOM 4249 N N . ASP B 1 144 ? 6.059 27.312 9.109 1 90.75 144 ASP B N 1
ATOM 4250 C CA . ASP B 1 144 ? 5.324 27.5 7.859 1 90.75 144 ASP B CA 1
ATOM 4251 C C . ASP B 1 144 ? 3.891 27.953 8.133 1 90.75 144 ASP B C 1
ATOM 4253 O O . ASP B 1 144 ? 3.381 28.859 7.449 1 90.75 144 ASP B O 1
ATOM 4257 N N . ILE B 1 145 ? 3.297 27.344 9.078 1 94.75 145 ILE B N 1
ATOM 4258 C CA . ILE B 1 145 ? 1.924 27.703 9.43 1 94.75 145 ILE B CA 1
ATOM 4259 C C . ILE B 1 145 ? 1.892 29.094 10.062 1 94.75 145 ILE B C 1
ATOM 4261 O O . ILE B 1 145 ? 1.029 29.906 9.734 1 94.75 145 ILE B O 1
ATOM 4265 N N . LEU B 1 146 ? 2.836 29.328 10.922 1 92.38 146 LEU B N 1
ATOM 4266 C CA . LEU B 1 146 ? 2.92 30.625 11.609 1 92.38 146 LEU B CA 1
ATOM 4267 C C . LEU B 1 146 ? 3.119 31.75 10.617 1 92.38 146 LEU B C 1
ATOM 4269 O O . LEU B 1 146 ? 2.447 32.781 10.703 1 92.38 146 LEU B O 1
ATOM 4273 N N . ASP B 1 147 ? 3.998 31.562 9.758 1 89.38 147 ASP B N 1
ATOM 4274 C CA . ASP B 1 147 ? 4.27 32.562 8.742 1 89.38 147 ASP B CA 1
ATOM 4275 C C . ASP B 1 147 ? 3.016 32.875 7.926 1 89.38 147 ASP B C 1
ATOM 4277 O O . ASP B 1 147 ? 2.713 34.062 7.664 1 89.38 147 ASP B O 1
ATOM 4281 N N . ARG B 1 148 ? 2.404 31.844 7.559 1 89.12 148 ARG B N 1
ATOM 4282 C CA . ARG B 1 148 ? 1.186 32.031 6.777 1 89.12 148 ARG B CA 1
ATOM 4283 C C . ARG B 1 148 ? 0.118 32.75 7.59 1 89.12 148 ARG B C 1
ATOM 4285 O O . ARG B 1 148 ? -0.568 33.656 7.074 1 89.12 148 ARG B O 1
ATOM 4292 N N . CYS B 1 149 ? -0.069 32.406 8.797 1 92.81 149 CYS B N 1
ATOM 4293 C CA . CYS B 1 149 ? -1.046 33.031 9.672 1 92.81 149 CYS B CA 1
ATOM 4294 C C . CYS B 1 149 ? -0.722 34.5 9.859 1 92.81 149 CYS B C 1
ATOM 4296 O O . CYS B 1 149 ? -1.601 35.375 9.734 1 92.81 149 CYS B O 1
ATOM 4298 N N . PHE B 1 150 ? 0.493 34.781 10.102 1 91.12 150 PHE B N 1
ATOM 4299 C CA . PHE B 1 150 ? 0.896 36.156 10.336 1 91.12 150 PHE B CA 1
ATOM 4300 C C . PHE B 1 150 ? 0.77 37 9.062 1 91.12 150 PHE B C 1
ATOM 4302 O O . PHE B 1 150 ? 0.432 38.188 9.117 1 91.12 150 PHE B O 1
ATOM 4309 N N . GLU B 1 151 ? 1.087 36.375 8.016 1 86.38 151 GLU B N 1
ATOM 4310 C CA . GLU B 1 151 ? 0.882 37.062 6.746 1 86.38 151 GLU B CA 1
ATOM 4311 C C . GLU B 1 151 ? -0.576 37.469 6.57 1 86.38 151 GLU B C 1
ATOM 4313 O O . GLU B 1 151 ? -0.859 38.594 6.141 1 86.38 151 GLU B O 1
ATOM 4318 N N . LEU B 1 152 ? -1.431 36.625 6.832 1 87.5 152 LEU B N 1
ATOM 4319 C CA . LEU B 1 152 ? -2.857 36.938 6.719 1 87.5 152 LEU B CA 1
ATOM 4320 C C . LEU B 1 152 ? -3.273 38.031 7.695 1 87.5 152 LEU B C 1
ATOM 4322 O O . LEU B 1 152 ? -4.02 38.938 7.332 1 87.5 152 LEU B O 1
ATOM 4326 N N . VAL B 1 153 ? -2.787 37.906 8.898 1 92.44 153 VAL B N 1
ATOM 4327 C CA . VAL B 1 153 ? -3.146 38.875 9.914 1 92.44 153 VAL B CA 1
ATOM 4328 C C . VAL B 1 153 ? -2.586 40.25 9.539 1 92.44 153 VAL B C 1
ATOM 4330 O O . VAL B 1 153 ? -3.254 41.281 9.711 1 92.44 153 VAL B O 1
ATOM 4333 N N . ASP B 1 154 ? -1.368 40.219 9.055 1 87.81 154 ASP B N 1
ATOM 4334 C CA . ASP B 1 154 ? -0.752 41.5 8.625 1 87.81 154 ASP B CA 1
ATOM 4335 C C . ASP B 1 154 ? -1.583 42.156 7.539 1 87.81 154 ASP B C 1
ATOM 4337 O O . ASP B 1 154 ? -1.807 43.375 7.586 1 87.81 154 ASP B O 1
ATOM 4341 N N . PHE B 1 155 ? -2.008 41.438 6.723 1 80.31 155 PHE B N 1
ATOM 4342 C CA . PHE B 1 155 ? -2.688 41.969 5.555 1 80.31 155 PHE B CA 1
ATOM 4343 C C . PHE B 1 155 ? -4.113 42.375 5.898 1 80.31 155 PHE B C 1
ATOM 4345 O O . PHE B 1 155 ? -4.617 43.375 5.387 1 80.31 155 PHE B O 1
ATOM 4352 N N . HIS B 1 156 ? -4.766 41.656 6.73 1 84.12 156 HIS B N 1
ATOM 4353 C CA . HIS B 1 156 ? -6.156 41.938 7.078 1 84.12 156 HIS B CA 1
ATOM 4354 C C . HIS B 1 156 ? -6.273 42.438 8.508 1 84.12 156 HIS B C 1
ATOM 4356 O O . HIS B 1 156 ? -7.246 42.125 9.203 1 84.12 156 HIS B O 1
ATOM 4362 N N . ALA B 1 157 ? -5.359 43.188 8.922 1 89.12 157 ALA B N 1
ATOM 4363 C CA . ALA B 1 157 ? -5.211 43.562 10.32 1 89.12 157 ALA B CA 1
ATOM 4364 C C . ALA B 1 157 ? -6.449 44.312 10.82 1 89.12 157 ALA B C 1
ATOM 4366 O O . ALA B 1 157 ? -7.008 43.969 11.859 1 89.12 157 ALA B O 1
ATOM 4367 N N . VAL B 1 158 ? -6.898 45.219 10.055 1 85.38 158 VAL B N 1
ATOM 4368 C CA . VAL B 1 158 ? -7.996 46.094 10.5 1 85.38 158 VAL B CA 1
ATOM 4369 C C . VAL B 1 158 ? -9.258 45.25 10.688 1 85.38 158 VAL B C 1
ATOM 4371 O O . VAL B 1 158 ? -9.914 45.312 11.727 1 85.38 158 VAL B O 1
ATOM 4374 N N . THR B 1 159 ? -9.547 44.469 9.742 1 89.19 159 THR B N 1
ATOM 4375 C CA . THR B 1 159 ? -10.742 43.625 9.773 1 89.19 159 THR B CA 1
ATOM 4376 C C . THR B 1 159 ? -10.641 42.562 10.883 1 89.19 159 THR B C 1
ATOM 4378 O O . THR B 1 159 ? -11.602 42.375 11.625 1 89.19 159 THR B O 1
ATOM 4381 N N . LEU B 1 160 ? -9.523 42 11.016 1 93.56 160 LEU B N 1
ATOM 4382 C CA . LEU B 1 160 ? -9.328 40.906 11.953 1 93.56 160 LEU B CA 1
ATOM 4383 C C . LEU B 1 160 ? -9.312 41.406 13.391 1 93.56 160 LEU B C 1
ATOM 4385 O O . LEU B 1 160 ? -9.875 40.781 14.289 1 93.56 160 LEU B O 1
ATOM 4389 N N . LEU B 1 161 ? -8.75 42.594 13.617 1 93.31 161 LEU B N 1
ATOM 4390 C CA . LEU B 1 161 ? -8.703 43.156 14.953 1 93.31 161 LEU B CA 1
ATOM 4391 C C . LEU B 1 161 ? -10.086 43.656 15.391 1 93.31 161 LEU B C 1
ATOM 4393 O O . LEU B 1 161 ? -10.359 43.75 16.594 1 93.31 161 LEU B O 1
ATOM 4397 N N . GLY B 1 162 ? -10.836 43.906 14.422 1 92.75 162 GLY B N 1
ATOM 4398 C CA . GLY B 1 162 ? -12.195 44.312 14.727 1 92.75 162 GLY B CA 1
ATOM 4399 C C . GLY B 1 162 ? -13.164 43.156 14.883 1 92.75 162 GLY B C 1
ATOM 4400 O O . GLY B 1 162 ? -14.281 43.344 15.359 1 92.75 162 GLY B O 1
ATOM 4401 N N . SER B 1 163 ? -12.758 42 14.641 1 92.69 163 SER B N 1
ATOM 4402 C CA . SER B 1 163 ? -13.633 40.844 14.648 1 92.69 163 SER B CA 1
ATOM 4403 C C . SER B 1 163 ? -13.836 40.312 16.062 1 92.69 163 SER B C 1
ATOM 4405 O O . SER B 1 163 ? -13.062 40.625 16.969 1 92.69 163 SER B O 1
ATOM 4407 N N . GLN B 1 164 ? -14.875 39.531 16.266 1 92.5 164 GLN B N 1
ATOM 4408 C CA . GLN B 1 164 ? -15.188 38.906 17.562 1 92.5 164 GLN B CA 1
ATOM 4409 C C . GLN B 1 164 ? -14.172 37.844 17.922 1 92.5 164 GLN B C 1
ATOM 4411 O O . GLN B 1 164 ? -13.875 37.625 19.094 1 92.5 164 GLN B O 1
ATOM 4416 N N . SER B 1 165 ? -13.641 37.25 16.891 1 92.69 165 SER B N 1
ATOM 4417 C CA . SER B 1 165 ? -12.672 36.188 17.125 1 92.69 165 SER B CA 1
ATOM 4418 C C . SER B 1 165 ? -11.406 36.719 17.781 1 92.69 165 SER B C 1
ATOM 4420 O O . SER B 1 165 ? -10.727 36 18.5 1 92.69 165 SER B O 1
ATOM 4422 N N . PHE B 1 166 ? -11.156 37.969 17.578 1 94.62 166 PHE B N 1
ATOM 4423 C CA . PHE B 1 166 ? -9.984 38.594 18.172 1 94.62 166 PHE B CA 1
ATOM 4424 C C . PHE B 1 166 ? -10.102 38.656 19.688 1 94.62 166 PHE B C 1
ATOM 4426 O O . PHE B 1 166 ? -9.102 38.531 20.406 1 94.62 166 PHE B O 1
ATOM 4433 N N . LEU B 1 167 ? -11.258 38.688 20.172 1 92.5 167 LEU B N 1
ATOM 4434 C CA . LEU B 1 167 ? -11.492 38.875 21.594 1 92.5 167 LEU B CA 1
ATOM 4435 C C . LEU B 1 167 ? -11.18 37.594 22.359 1 92.5 167 LEU B C 1
ATOM 4437 O O . LEU B 1 167 ? -10.914 37.625 23.562 1 92.5 167 LEU B O 1
ATOM 4441 N N . THR B 1 168 ? -11.141 36.469 21.641 1 90.06 168 THR B N 1
ATOM 4442 C CA . THR B 1 168 ? -10.961 35.188 22.297 1 90.06 168 THR B CA 1
ATOM 4443 C C . THR B 1 168 ? -9.516 34.719 22.156 1 90.06 168 THR B C 1
ATOM 4445 O O . THR B 1 168 ? -9.172 33.625 22.609 1 90.06 168 THR B O 1
ATOM 4448 N N . VAL B 1 169 ? -8.742 35.562 21.562 1 92.12 169 VAL B N 1
ATOM 4449 C CA . VAL B 1 169 ? -7.352 35.156 21.359 1 92.12 169 VAL B CA 1
ATOM 4450 C C . VAL B 1 169 ? -6.617 35.156 22.703 1 92.12 169 VAL B C 1
ATOM 4452 O O . VAL B 1 169 ? -6.953 35.938 23.609 1 92.12 169 VAL B O 1
ATOM 4455 N N . THR B 1 170 ? -5.66 34.312 22.844 1 89.38 170 THR B N 1
ATOM 4456 C CA . THR B 1 170 ? -4.855 34.25 24.062 1 89.38 170 THR B CA 1
ATOM 4457 C C . THR B 1 170 ? -3.883 35.406 24.125 1 89.38 170 THR B C 1
ATOM 4459 O O . THR B 1 170 ? -3.604 36.062 23.109 1 89.38 170 THR B O 1
ATOM 4462 N N . GLU B 1 171 ? -3.43 35.656 25.297 1 89.12 171 GLU B N 1
ATOM 4463 C CA . GLU B 1 171 ? -2.492 36.75 25.484 1 89.12 171 GLU B CA 1
ATOM 4464 C C . GLU B 1 171 ? -1.212 36.531 24.688 1 89.12 171 GLU B C 1
ATOM 4466 O O . GLU B 1 171 ? -0.629 37.5 24.156 1 89.12 171 GLU B O 1
ATOM 4471 N N . ASP B 1 172 ? -0.777 35.344 24.625 1 89.88 172 ASP B N 1
ATOM 4472 C CA . ASP B 1 172 ? 0.444 35.031 23.891 1 89.88 172 ASP B CA 1
ATOM 4473 C C . ASP B 1 172 ? 0.306 35.406 22.422 1 89.88 172 ASP B C 1
ATOM 4475 O O . ASP B 1 172 ? 1.247 35.906 21.812 1 89.88 172 ASP B O 1
ATOM 4479 N N . VAL B 1 173 ? -0.816 35.094 21.906 1 92 173 VAL B N 1
ATOM 4480 C CA . VAL B 1 173 ? -1.072 35.438 20.5 1 92 173 VAL B CA 1
ATOM 4481 C C . VAL B 1 173 ? -1.118 36.969 20.328 1 92 173 VAL B C 1
ATOM 4483 O O . VAL B 1 173 ? -0.554 37.5 19.375 1 92 173 VAL B O 1
ATOM 4486 N N . LEU B 1 174 ? -1.838 37.594 21.25 1 93.81 174 LEU B N 1
ATOM 4487 C CA . LEU B 1 174 ? -1.95 39.062 21.203 1 93.81 174 LEU B CA 1
ATOM 4488 C C . LEU B 1 174 ? -0.574 39.719 21.25 1 93.81 174 LEU B C 1
ATOM 4490 O O . LEU B 1 174 ? -0.288 40.625 20.484 1 93.81 174 LEU B O 1
ATOM 4494 N N . VAL B 1 175 ? 0.223 39.25 22.125 1 93.06 175 VAL B N 1
ATOM 4495 C CA . VAL B 1 175 ? 1.573 39.812 22.266 1 93.06 175 VAL B CA 1
ATOM 4496 C C . VAL B 1 175 ? 2.352 39.594 20.969 1 93.06 175 VAL B C 1
ATOM 4498 O O . VAL B 1 175 ? 3.059 40.5 20.516 1 93.06 175 VAL B O 1
ATOM 4501 N N . ALA B 1 176 ? 2.23 38.5 20.406 1 91.88 176 ALA B N 1
ATOM 4502 C CA . ALA B 1 176 ? 2.928 38.188 19.156 1 91.88 176 ALA B CA 1
ATOM 4503 C C . ALA B 1 176 ? 2.471 39.125 18.031 1 91.88 176 ALA B C 1
ATOM 4505 O O . ALA B 1 176 ? 3.277 39.531 17.203 1 91.88 176 ALA B O 1
ATOM 4506 N N . LEU B 1 177 ? 1.231 39.375 18.016 1 93.19 177 LEU B N 1
ATOM 4507 C CA . LEU B 1 177 ? 0.677 40.281 17 1 93.19 177 LEU B CA 1
ATOM 4508 C C . LEU B 1 177 ? 1.215 41.688 17.172 1 93.19 177 LEU B C 1
ATOM 4510 O O . LEU B 1 177 ? 1.61 42.344 16.203 1 93.19 177 LEU B O 1
ATOM 4514 N N . LEU B 1 178 ? 1.221 42.156 18.438 1 93.75 178 LEU B N 1
ATOM 4515 C CA . LEU B 1 178 ? 1.607 43.531 18.734 1 93.75 178 LEU B CA 1
ATOM 4516 C C . LEU B 1 178 ? 3.092 43.75 18.453 1 93.75 178 LEU B C 1
ATOM 4518 O O . LEU B 1 178 ? 3.518 44.875 18.188 1 93.75 178 LEU B O 1
ATOM 4522 N N . GLN B 1 179 ? 3.822 42.75 18.453 1 92.31 179 GLN B N 1
ATOM 4523 C CA . GLN B 1 179 ? 5.266 42.844 18.25 1 92.31 179 GLN B CA 1
ATOM 4524 C C . GLN B 1 179 ? 5.605 42.906 16.766 1 92.31 179 GLN B C 1
ATOM 4526 O O . GLN B 1 179 ? 6.727 43.25 16.391 1 92.31 179 GLN B O 1
ATOM 4531 N N . ARG B 1 180 ? 4.668 42.656 16.016 1 90.38 180 ARG B N 1
ATOM 4532 C CA . ARG B 1 180 ? 4.941 42.562 14.578 1 90.38 180 ARG B CA 1
ATOM 4533 C C . ARG B 1 180 ? 5.145 43.938 13.961 1 90.38 180 ARG B C 1
ATOM 4535 O O . ARG B 1 180 ? 4.348 44.875 14.195 1 90.38 180 ARG B O 1
ATOM 4542 N N . ASP B 1 181 ? 6.129 44.062 13.117 1 88.69 181 ASP B N 1
ATOM 4543 C CA . ASP B 1 181 ? 6.402 45.281 12.406 1 88.69 181 ASP B CA 1
ATOM 4544 C C . ASP B 1 181 ? 5.602 45.375 11.109 1 88.69 181 ASP B C 1
ATOM 4546 O O . ASP B 1 181 ? 5.422 46.469 10.555 1 88.69 181 ASP B O 1
ATOM 4550 N N . SER B 1 182 ? 5.129 44.281 10.719 1 85.88 182 SER B N 1
ATOM 4551 C CA . SER B 1 182 ? 4.484 44.219 9.414 1 85.88 182 SER B CA 1
ATOM 4552 C C . SER B 1 182 ? 2.969 44.344 9.531 1 85.88 182 SER B C 1
ATOM 4554 O O . SER B 1 182 ? 2.252 44.281 8.531 1 85.88 182 SER B O 1
ATOM 4556 N N . LEU B 1 183 ? 2.535 44.562 10.773 1 89.44 183 LEU B N 1
ATOM 4557 C CA . LEU B 1 183 ? 1.1 44.688 11 1 89.44 183 LEU B CA 1
ATOM 4558 C C . LEU B 1 183 ? 0.571 45.969 10.367 1 89.44 183 LEU B C 1
ATOM 4560 O O . LEU B 1 183 ? 1.008 47.062 10.719 1 89.44 183 LEU B O 1
ATOM 4564 N N . ARG B 1 184 ? -0.416 45.812 9.477 1 83.44 184 ARG B N 1
ATOM 4565 C CA . ARG B 1 184 ? -0.915 46.969 8.719 1 83.44 184 ARG B CA 1
ATOM 4566 C C . ARG B 1 184 ? -2.098 47.625 9.43 1 83.44 184 ARG B C 1
ATOM 4568 O O . ARG B 1 184 ? -3.234 47.531 8.961 1 83.44 184 ARG B O 1
ATOM 4575 N N . VAL B 1 185 ? -1.843 48.312 10.391 1 88.38 185 VAL B N 1
ATOM 4576 C CA . VAL B 1 185 ? -2.857 49 11.188 1 88.38 185 VAL B CA 1
ATOM 4577 C C . VAL B 1 185 ? -2.246 50.219 11.867 1 88.38 185 VAL B C 1
ATOM 4579 O O . VAL B 1 185 ? -1.03 50.281 12.062 1 88.38 185 VAL B O 1
ATOM 4582 N N . THR B 1 186 ? -3.045 51.219 12.062 1 89.56 186 THR B N 1
ATOM 4583 C CA . THR B 1 186 ? -2.58 52.375 12.805 1 89.56 186 THR B CA 1
ATOM 4584 C C . THR B 1 186 ? -2.479 52.062 14.289 1 89.56 186 THR B C 1
ATOM 4586 O O . THR B 1 186 ? -3.17 51.188 14.797 1 89.56 186 THR B O 1
ATOM 4589 N N . GLU B 1 187 ? -1.601 52.844 14.945 1 92.31 187 GLU B N 1
ATOM 4590 C CA . GLU B 1 187 ? -1.382 52.562 16.375 1 92.31 187 GLU B CA 1
ATOM 4591 C C . GLU B 1 187 ? -2.633 52.875 17.188 1 92.31 187 GLU B C 1
ATOM 4593 O O . GLU B 1 187 ? -2.883 52.25 18.219 1 92.31 187 GLU B O 1
ATOM 4598 N N . VAL B 1 188 ? -3.438 53.812 16.719 1 92.62 188 VAL B N 1
ATOM 4599 C CA . VAL B 1 188 ? -4.656 54.156 17.438 1 92.62 188 VAL B CA 1
ATOM 4600 C C . VAL B 1 188 ? -5.664 53.031 17.312 1 92.62 188 VAL B C 1
ATOM 4602 O O . VAL B 1 188 ? -6.352 52.688 18.281 1 92.62 188 VAL B O 1
ATOM 4605 N N . ASP B 1 189 ? -5.773 52.5 16.125 1 92.56 189 ASP B N 1
ATOM 4606 C CA . ASP B 1 189 ? -6.672 51.344 15.922 1 92.56 189 ASP B CA 1
ATOM 4607 C C . ASP B 1 189 ? -6.215 50.125 16.719 1 92.56 189 ASP B C 1
ATOM 4609 O O . ASP B 1 189 ? -7.039 49.375 17.234 1 92.56 189 ASP B O 1
ATOM 4613 N N . LEU B 1 190 ? -4.953 50 16.781 1 94.5 190 LEU B N 1
ATOM 4614 C CA . LEU B 1 190 ? -4.383 48.906 17.547 1 94.5 190 LEU B CA 1
ATOM 4615 C C . LEU B 1 190 ? -4.691 49.094 19.031 1 94.5 190 LEU B C 1
ATOM 4617 O O . LEU B 1 190 ? -5.023 48.125 19.719 1 94.5 190 LEU B O 1
ATOM 4621 N N . PHE B 1 191 ? -4.547 50.312 19.531 1 95.25 191 PHE B N 1
ATOM 4622 C CA . PHE B 1 191 ? -4.859 50.625 20.922 1 95.25 191 PHE B CA 1
ATOM 4623 C C . PHE B 1 191 ? -6.324 50.312 21.219 1 95.25 191 PHE B C 1
ATOM 4625 O O . PHE B 1 191 ? -6.637 49.719 22.25 1 95.25 191 PHE B O 1
ATOM 4632 N N . ARG B 1 192 ? -7.188 50.656 20.328 1 94.25 192 ARG B N 1
ATOM 4633 C CA . ARG B 1 192 ? -8.617 50.406 20.5 1 94.25 192 ARG B CA 1
ATOM 4634 C C . ARG B 1 192 ? -8.906 48.906 20.562 1 94.25 192 ARG B C 1
ATOM 4636 O O . ARG B 1 192 ? -9.734 48.469 21.359 1 94.25 192 ARG B O 1
ATOM 4643 N N . ALA B 1 193 ? -8.297 48.188 19.75 1 94.88 193 ALA B N 1
ATOM 4644 C CA . ALA B 1 193 ? -8.492 46.75 19.703 1 94.88 193 ALA B CA 1
ATOM 4645 C C . ALA B 1 193 ? -8.031 46.094 21.016 1 94.88 193 ALA B C 1
ATOM 4647 O O . ALA B 1 193 ? -8.711 45.219 21.547 1 94.88 193 ALA B O 1
ATOM 4648 N N . VAL B 1 194 ? -6.848 46.531 21.531 1 94.62 194 VAL B N 1
ATOM 4649 C CA . VAL B 1 194 ? -6.316 46 22.781 1 94.62 194 VAL B CA 1
ATOM 4650 C C . VAL B 1 194 ? -7.246 46.344 23.938 1 94.62 194 VAL B C 1
ATOM 4652 O O . VAL B 1 194 ? -7.473 45.531 24.828 1 94.62 194 VAL B O 1
ATOM 4655 N N . GLN B 1 195 ? -7.715 47.562 23.875 1 92.12 195 GLN B N 1
ATOM 4656 C CA . GLN B 1 195 ? -8.664 47.969 24.906 1 92.12 195 GLN B CA 1
ATOM 4657 C C . GLN B 1 195 ? -9.906 47.094 24.906 1 92.12 195 GLN B C 1
ATOM 4659 O O . GLN B 1 195 ? -10.391 46.688 25.969 1 92.12 195 GLN B O 1
ATOM 4664 N N . ARG B 1 196 ? -10.43 46.812 23.75 1 92.62 196 ARG B N 1
ATOM 4665 C CA . ARG B 1 196 ? -11.586 45.938 23.625 1 92.62 196 ARG B CA 1
ATOM 4666 C C . ARG B 1 196 ? -11.266 44.531 24.141 1 92.62 196 ARG B C 1
ATOM 4668 O O . ARG B 1 196 ? -12.102 43.906 24.797 1 92.62 196 ARG B O 1
ATOM 4675 N N . TRP B 1 197 ? -10.125 44.062 23.797 1 93.75 197 TRP B N 1
ATOM 4676 C CA . TRP B 1 197 ? -9.688 42.719 24.25 1 93.75 197 TRP B CA 1
ATOM 4677 C C . TRP B 1 197 ? -9.586 42.688 25.766 1 93.75 197 TRP B C 1
ATOM 4679 O O . TRP B 1 197 ? -10.023 41.719 26.391 1 93.75 197 TRP B O 1
ATOM 4689 N N . LEU B 1 198 ? -9.016 43.75 26.453 1 89.44 198 LEU B N 1
ATOM 4690 C CA . LEU B 1 198 ? -8.875 43.812 27.891 1 89.44 198 LEU B CA 1
ATOM 4691 C C . LEU B 1 198 ? -10.242 43.875 28.578 1 89.44 198 LEU B C 1
ATOM 4693 O O . LEU B 1 198 ? -10.453 43.219 29.594 1 89.44 198 LEU B O 1
ATOM 4697 N N . ALA B 1 199 ? -11.109 44.625 27.969 1 87.19 199 ALA B N 1
ATOM 4698 C CA . ALA B 1 199 ? -12.453 44.75 28.531 1 87.19 199 ALA B CA 1
ATOM 4699 C C . ALA B 1 199 ? -13.18 43.406 28.5 1 87.19 199 ALA B C 1
ATOM 4701 O O . ALA B 1 199 ? -13.852 43.031 29.469 1 87.19 199 ALA B O 1
ATOM 4702 N N . HIS B 1 200 ? -13.031 42.719 27.469 1 88.62 200 HIS B N 1
ATOM 4703 C CA . HIS B 1 200 ? -13.688 41.406 27.297 1 88.62 200 HIS B CA 1
ATOM 4704 C C . HIS B 1 200 ? -13.117 40.375 28.266 1 88.62 200 HIS B C 1
ATOM 4706 O O . HIS B 1 200 ? -13.867 39.594 28.859 1 88.62 200 HIS B O 1
ATOM 4712 N N . ASN B 1 201 ? -11.789 40.312 28.453 1 83.12 201 ASN B N 1
ATOM 4713 C CA . ASN B 1 201 ? -11.141 39.281 29.266 1 83.12 201 ASN B CA 1
ATOM 4714 C C . ASN B 1 201 ? -11.25 39.594 30.766 1 83.12 201 ASN B C 1
ATOM 4716 O O . ASN B 1 201 ? -11.258 38.688 31.594 1 83.12 201 ASN B O 1
ATOM 4720 N N . VAL B 1 202 ? -11.32 40.844 31.141 1 75.38 202 VAL B N 1
ATOM 4721 C CA . VAL B 1 202 ? -11.586 41.25 32.531 1 75.38 202 VAL B CA 1
ATOM 4722 C C . VAL B 1 202 ? -13.016 40.875 32.906 1 75.38 202 VAL B C 1
ATOM 4724 O O . VAL B 1 202 ? -13.258 40.375 34 1 75.38 202 VAL B O 1
ATOM 4727 N N . GLU B 1 203 ? -13.859 41.125 31.984 1 72.81 203 GLU B N 1
ATOM 4728 C CA . GLU B 1 203 ? -15.25 40.781 32.219 1 72.81 203 GLU B CA 1
ATOM 4729 C C . GLU B 1 203 ? -15.414 39.25 32.375 1 72.81 203 GLU B C 1
ATOM 4731 O O . GLU B 1 203 ? -16.172 38.812 33.25 1 72.81 203 GLU B O 1
ATOM 4736 N N . GLN B 1 204 ? -14.711 38.531 31.594 1 72.5 204 GLN B N 1
ATOM 4737 C CA . GLN B 1 204 ? -14.789 37.094 31.672 1 72.5 204 GLN B CA 1
ATOM 4738 C C . GLN B 1 204 ? -14.188 36.562 32.969 1 72.5 204 GLN B C 1
ATOM 4740 O O . GLN B 1 204 ? -14.711 35.625 33.562 1 72.5 204 GLN B O 1
ATOM 4745 N N . GLU B 1 205 ? -13.039 37.188 33.375 1 67.25 205 GLU B N 1
ATOM 4746 C CA . GLU B 1 205 ? -12.406 36.781 34.625 1 67.25 205 GLU B CA 1
ATOM 4747 C C . GLU B 1 205 ? -13.297 37.156 35.812 1 67.25 205 GLU B C 1
ATOM 4749 O O . GLU B 1 205 ? -13.383 36.375 36.781 1 67.25 205 GLU B O 1
ATOM 4754 N N . CYS B 1 206 ? -13.859 38.312 35.656 1 61.41 206 CYS B N 1
ATOM 4755 C CA . CYS B 1 206 ? -14.75 38.75 36.719 1 61.41 206 CYS B CA 1
ATOM 4756 C C . CYS B 1 206 ? -15.961 37.812 36.812 1 61.41 206 CYS B C 1
ATOM 4758 O O . CYS B 1 206 ? -16.422 37.5 37.906 1 61.41 206 CYS B O 1
ATOM 4760 N N . SER B 1 207 ? -16.375 37.438 35.656 1 64.81 207 SER B N 1
ATOM 4761 C CA . SER B 1 207 ? -17.547 36.531 35.656 1 64.81 207 SER B CA 1
ATOM 4762 C C . SER B 1 207 ? -17.203 35.188 36.25 1 64.81 207 SER B C 1
ATOM 4764 O O . SER B 1 207 ? -18.062 34.562 36.875 1 64.81 207 SER B O 1
ATOM 4766 N N . VAL B 1 208 ? -15.984 34.719 36.094 1 64.25 208 VAL B N 1
ATOM 4767 C CA . VAL B 1 208 ? -15.578 33.406 36.562 1 64.25 208 VAL B CA 1
ATOM 4768 C C . VAL B 1 208 ? -15.141 33.469 38.031 1 64.25 208 VAL B C 1
ATOM 4770 O O . VAL B 1 208 ? -15.508 32.625 38.844 1 64.25 208 VAL B O 1
ATOM 4773 N N . THR B 1 209 ? -14.242 34.438 38.375 1 58.22 209 THR B N 1
ATOM 4774 C CA . THR B 1 209 ? -13.68 34.469 39.719 1 58.22 209 THR B CA 1
ATOM 4775 C C . THR B 1 209 ? -14.508 35.375 40.625 1 58.22 209 THR B C 1
ATOM 4777 O O . THR B 1 209 ? -14.398 35.312 41.844 1 58.22 209 THR B O 1
ATOM 4780 N N . GLY B 1 210 ? -15.586 36.031 40.156 1 55.5 210 GLY B N 1
ATOM 4781 C CA . GLY B 1 210 ? -16.406 36.938 40.938 1 55.5 210 GLY B CA 1
ATOM 4782 C C . GLY B 1 210 ? -15.688 38.219 41.312 1 55.5 210 GLY B C 1
ATOM 4783 O O . GLY B 1 210 ? -16.312 39.156 41.812 1 55.5 210 GLY B O 1
ATOM 4784 N N . GLU B 1 211 ? -14.367 38.188 41.625 1 49.94 211 GLU B N 1
ATOM 4785 C CA . GLU B 1 211 ? -13.602 39.375 42.031 1 49.94 211 GLU B CA 1
ATOM 4786 C C . GLU B 1 211 ? -12.898 40.031 40.844 1 49.94 211 GLU B C 1
ATOM 4788 O O . GLU B 1 211 ? -12.383 39.312 39.969 1 49.94 211 GLU B O 1
ATOM 4793 N N . LEU B 1 212 ? -13.266 41.188 40.5 1 49.69 212 LEU B N 1
ATOM 4794 C CA . LEU B 1 212 ? -12.516 42 39.531 1 49.69 212 LEU B CA 1
ATOM 4795 C C . LEU B 1 212 ? -11.055 42.094 39.938 1 49.69 212 LEU B C 1
ATOM 4797 O O . LEU B 1 212 ? -10.703 42.812 40.875 1 49.69 212 LEU B O 1
ATOM 4801 N N . ASN B 1 213 ? -10.289 41.062 40.094 1 47.66 213 ASN B N 1
ATOM 4802 C CA . ASN B 1 213 ? -8.883 41.25 40.406 1 47.66 213 ASN B CA 1
ATOM 4803 C C . ASN B 1 213 ? -8.172 42.094 39.375 1 47.66 213 ASN B C 1
ATOM 4805 O O . ASN B 1 213 ? -7.711 41.625 38.344 1 47.66 213 ASN B O 1
ATOM 4809 N N . PHE B 1 214 ? -8.375 43.312 39.531 1 45.28 214 PHE B N 1
ATOM 4810 C CA . PHE B 1 214 ? -7.836 44.406 38.75 1 45.28 214 PHE B CA 1
ATOM 4811 C C . PHE B 1 214 ? -6.312 44.344 38.688 1 45.28 214 PHE B C 1
ATOM 4813 O O . PHE B 1 214 ? -5.711 44.719 37.688 1 45.28 214 PHE B O 1
ATOM 4820 N N . LEU B 1 215 ? -5.672 43.844 39.812 1 45.44 215 LEU B N 1
ATOM 4821 C CA . LEU B 1 215 ? -4.219 43.875 39.938 1 45.44 215 LEU B CA 1
ATOM 4822 C C . LEU B 1 215 ? -3.547 43.031 38.875 1 45.44 215 LEU B C 1
ATOM 4824 O O . LEU B 1 215 ? -2.521 43.438 38.312 1 45.44 215 LEU B O 1
ATOM 4828 N N . HIS B 1 216 ? -3.912 41.781 38.875 1 52.31 216 HIS B N 1
ATOM 4829 C CA . HIS B 1 216 ? -3.344 40.812 37.906 1 52.31 216 HIS B CA 1
ATOM 4830 C C . HIS B 1 216 ? -3.443 41.344 36.469 1 52.31 216 HIS B C 1
ATOM 4832 O O . HIS B 1 216 ? -2.586 41.062 35.656 1 52.31 216 HIS B O 1
ATOM 4838 N N . THR B 1 217 ? -4.336 42.375 36.469 1 61.53 217 THR B N 1
ATOM 4839 C CA . THR B 1 217 ? -4.699 43.031 35.219 1 61.53 217 THR B CA 1
ATOM 4840 C C . THR B 1 217 ? -3.684 44.125 34.875 1 61.53 217 THR B C 1
ATOM 4842 O O . THR B 1 217 ? -3.41 44.375 33.719 1 61.53 217 THR B O 1
ATOM 4845 N N . ASP B 1 218 ? -2.852 44.469 35.969 1 71.44 218 ASP B N 1
ATOM 4846 C CA . ASP B 1 218 ? -1.984 45.625 35.719 1 71.44 218 ASP B CA 1
ATOM 4847 C C . ASP B 1 218 ? -0.729 45.188 34.938 1 71.44 218 ASP B C 1
ATOM 4849 O O . ASP B 1 218 ? -0.316 45.875 34 1 71.44 218 ASP B O 1
ATOM 4853 N N . LYS B 1 219 ? -0.209 44.031 35.406 1 79.69 219 LYS B N 1
ATOM 4854 C CA . LYS B 1 219 ? 1.004 43.594 34.719 1 79.69 219 LYS B CA 1
ATOM 4855 C C . LYS B 1 219 ? 0.718 43.25 33.281 1 79.69 219 LYS B C 1
ATOM 4857 O O . LYS B 1 219 ? 1.521 43.562 32.375 1 79.69 219 LYS B O 1
ATOM 4862 N N . HIS B 1 220 ? -0.448 42.625 33.125 1 83.12 220 HIS B N 1
ATOM 4863 C CA . HIS B 1 220 ? -0.836 42.281 31.766 1 83.12 220 HIS B CA 1
ATOM 4864 C C . HIS B 1 220 ? -1.073 43.531 30.906 1 83.12 220 HIS B C 1
ATOM 4866 O O . HIS B 1 220 ? -0.663 43.562 29.75 1 83.12 220 HIS B O 1
ATOM 4872 N N . VAL B 1 221 ? -1.696 44.5 31.562 1 87.31 221 VAL B N 1
ATOM 4873 C CA . VAL B 1 221 ? -1.997 45.719 30.859 1 87.31 221 VAL B CA 1
ATOM 4874 C C . VAL B 1 221 ? -0.698 46.438 30.5 1 87.31 221 VAL B C 1
ATOM 4876 O O . VAL B 1 221 ? -0.535 46.938 29.375 1 87.31 221 VAL B O 1
ATOM 4879 N N . GLN B 1 222 ? 0.228 46.469 31.453 1 86.62 222 GLN B N 1
ATOM 4880 C CA . GLN B 1 222 ? 1.502 47.125 31.219 1 86.62 222 GLN B CA 1
ATOM 4881 C C . GLN B 1 222 ? 2.275 46.469 30.078 1 86.62 222 GLN B C 1
ATOM 4883 O O . GLN B 1 222 ? 2.9 47.156 29.266 1 86.62 222 GLN B O 1
ATOM 4888 N N . ARG B 1 223 ? 2.264 45.219 30.109 1 89.88 223 ARG B N 1
ATOM 4889 C CA . ARG B 1 223 ? 2.967 44.469 29.078 1 89.88 223 ARG B CA 1
ATOM 4890 C C . ARG B 1 223 ? 2.404 44.75 27.703 1 89.88 223 ARG B C 1
ATOM 4892 O O . ARG B 1 223 ? 3.16 44.938 26.75 1 89.88 223 ARG B O 1
ATOM 4899 N N . LEU B 1 224 ? 1.084 44.812 27.609 1 92.81 224 LEU B N 1
ATOM 4900 C CA . LEU B 1 224 ? 0.436 45.062 26.328 1 92.81 224 LEU B CA 1
ATOM 4901 C C . LEU B 1 224 ? 0.639 46.5 25.875 1 92.81 224 LEU B C 1
ATOM 4903 O O . LEU B 1 224 ? 0.908 46.75 24.703 1 92.81 224 LEU B O 1
ATOM 4907 N N . MET B 1 225 ? 0.58 47.469 26.812 1 92.69 225 MET B N 1
ATOM 4908 C CA . MET B 1 225 ? 0.732 48.875 26.484 1 92.69 225 MET B CA 1
ATOM 4909 C C . MET B 1 225 ? 2.156 49.188 26.031 1 92.69 225 MET B C 1
ATOM 4911 O O . MET B 1 225 ? 2.369 50.062 25.188 1 92.69 225 MET B O 1
ATOM 4915 N N . ALA B 1 226 ? 3.066 48.438 26.531 1 92.25 226 ALA B N 1
ATOM 4916 C CA . ALA B 1 226 ? 4.469 48.625 26.188 1 92.25 226 ALA B CA 1
ATOM 4917 C C . ALA B 1 226 ? 4.715 48.312 24.719 1 92.25 226 ALA B C 1
ATOM 4919 O O . ALA B 1 226 ? 5.703 48.75 24.125 1 92.25 226 ALA B O 1
ATOM 4920 N N . LEU B 1 227 ? 3.809 47.562 24.109 1 94.38 227 LEU B N 1
ATOM 4921 C CA . LEU B 1 227 ? 4.016 47.094 22.75 1 94.38 227 LEU B CA 1
ATOM 4922 C C . LEU B 1 227 ? 3.318 48 21.75 1 94.38 227 LEU B C 1
ATOM 4924 O O . LEU B 1 227 ? 3.512 47.844 20.531 1 94.38 227 LEU B O 1
ATOM 4928 N N . ILE B 1 228 ? 2.486 48.906 22.266 1 94.75 228 ILE B N 1
ATOM 4929 C CA . ILE B 1 228 ? 1.882 49.906 21.391 1 94.75 228 ILE B CA 1
ATOM 4930 C C . ILE B 1 228 ? 2.865 51.031 21.156 1 94.75 228 ILE B C 1
ATOM 4932 O O . ILE B 1 228 ? 3.537 51.5 22.094 1 94.75 228 ILE B O 1
ATOM 4936 N N . ARG B 1 229 ? 2.922 51.5 19.969 1 93.06 229 ARG B N 1
ATOM 4937 C CA . ARG B 1 229 ? 3.854 52.562 19.609 1 93.06 229 ARG B CA 1
ATOM 4938 C C . ARG B 1 229 ? 3.168 53.938 19.641 1 93.06 229 ARG B C 1
ATOM 4940 O O . ARG B 1 229 ? 2.967 54.562 18.609 1 93.06 229 ARG B O 1
ATOM 4947 N N . PHE B 1 230 ? 3.004 54.469 20.828 1 93.56 230 PHE B N 1
ATOM 4948 C CA . PHE B 1 230 ? 2.201 55.656 21.109 1 93.56 230 PHE B CA 1
ATOM 4949 C C . PHE B 1 230 ? 2.799 56.875 20.453 1 93.56 230 PHE B C 1
ATOM 4951 O O . PHE B 1 230 ? 2.066 57.75 19.953 1 93.56 230 PHE B O 1
ATOM 4958 N N . PRO B 1 231 ? 4.137 56.938 20.391 1 90.38 231 PRO B N 1
ATOM 4959 C CA . PRO B 1 231 ? 4.738 58.125 19.797 1 90.38 231 PRO B CA 1
ATOM 4960 C C . PRO B 1 231 ? 4.371 58.312 18.312 1 90.38 231 PRO B C 1
ATOM 4962 O O . PRO B 1 231 ? 4.492 59.406 17.766 1 90.38 231 PRO B O 1
ATOM 4965 N N . LEU B 1 232 ? 3.924 57.25 17.719 1 89.06 232 LEU B N 1
ATOM 4966 C CA . LEU B 1 232 ? 3.611 57.312 16.297 1 89.06 232 LEU B CA 1
ATOM 4967 C C . LEU B 1 232 ? 2.158 57.719 16.078 1 89.06 232 LEU B C 1
ATOM 4969 O O . LEU B 1 232 ? 1.751 57.969 14.938 1 89.06 232 LEU B O 1
ATOM 4973 N N . MET B 1 233 ? 1.423 57.906 17.125 1 91.44 233 MET B N 1
ATOM 4974 C CA . MET B 1 233 ? 0.037 58.375 17.031 1 91.44 233 MET B CA 1
ATOM 4975 C C . MET B 1 233 ? -0.031 59.875 16.797 1 91.44 233 MET B C 1
ATOM 4977 O O . MET B 1 233 ? 0.896 60.594 17.141 1 91.44 233 MET B O 1
ATOM 4981 N N . LYS B 1 234 ? -1.188 60.219 16.188 1 90.25 234 LYS B N 1
ATOM 4982 C CA . LYS B 1 234 ? -1.454 61.656 16.141 1 90.25 234 LYS B CA 1
ATOM 4983 C C . LYS B 1 234 ? -1.697 62.219 17.547 1 90.25 234 LYS B C 1
ATOM 4985 O O . LYS B 1 234 ? -2.322 61.562 18.375 1 90.25 234 LYS B O 1
ATOM 4990 N N . GLN B 1 235 ? -1.184 63.469 17.75 1 90.12 235 GLN B N 1
ATOM 4991 C CA . GLN B 1 235 ? -1.309 64.062 19.062 1 90.12 235 GLN B CA 1
ATOM 4992 C C . GLN B 1 235 ? -2.768 64.125 19.5 1 90.12 235 GLN B C 1
ATOM 4994 O O . GLN B 1 235 ? -3.074 63.875 20.672 1 90.12 235 GLN B O 1
ATOM 4999 N N . SER B 1 236 ? -3.617 64.5 18.562 1 93.12 236 SER B N 1
ATOM 5000 C CA . SER B 1 236 ? -5.039 64.562 18.891 1 93.12 236 SER B CA 1
ATOM 5001 C C . SER B 1 236 ? -5.609 63.219 19.312 1 93.12 236 SER B C 1
ATOM 5003 O O . SER B 1 236 ? -6.402 63.156 20.25 1 93.12 236 SER B O 1
ATOM 5005 N N . GLU B 1 237 ? -5.188 62.219 18.656 1 92.81 237 GLU B N 1
ATOM 5006 C CA . GLU B 1 237 ? -5.645 60.875 18.969 1 92.81 237 GLU B CA 1
ATOM 5007 C C . GLU B 1 237 ? -5.152 60.406 20.344 1 92.81 237 GLU B C 1
ATOM 5009 O O . GLU B 1 237 ? -5.91 59.844 21.109 1 92.81 237 GLU B O 1
ATOM 5014 N N . PHE B 1 238 ? -3.896 60.719 20.609 1 94.19 238 PHE B N 1
ATOM 5015 C CA . PHE B 1 238 ? -3.297 60.344 21.875 1 94.19 238 PHE B CA 1
ATOM 5016 C C . PHE B 1 238 ? -4.016 61 23.047 1 94.19 238 PHE B C 1
ATOM 5018 O O . PHE B 1 238 ? -4.352 60.375 24.031 1 94.19 238 PHE B O 1
ATOM 5025 N N . ILE B 1 239 ? -4.312 62.281 22.938 1 93.56 239 ILE B N 1
ATOM 5026 C CA . ILE B 1 239 ? -4.906 63.062 24 1 93.56 239 ILE B CA 1
ATOM 5027 C C . ILE B 1 239 ? -6.363 62.656 24.203 1 93.56 239 ILE B C 1
ATOM 5029 O O . ILE B 1 239 ? -6.836 62.562 25.328 1 93.56 239 ILE B O 1
ATOM 5033 N N . ASN B 1 240 ? -7.051 62.344 23.109 1 93.69 240 ASN B N 1
ATOM 5034 C CA . ASN B 1 240 ? -8.492 62.125 23.188 1 93.69 240 ASN B CA 1
ATOM 5035 C C . ASN B 1 240 ? -8.828 60.656 23.516 1 93.69 240 ASN B C 1
ATOM 5037 O O . ASN B 1 240 ? -9.867 60.375 24.109 1 93.69 240 ASN B O 1
ATOM 5041 N N . GLN B 1 241 ? -7.98 59.781 23.172 1 92.19 241 GLN B N 1
ATOM 5042 C CA . GLN B 1 241 ? -8.344 58.375 23.297 1 92.19 241 GLN B CA 1
ATOM 5043 C C . GLN B 1 241 ? -7.461 57.688 24.312 1 92.19 241 GLN B C 1
ATOM 5045 O O . GLN B 1 241 ? -7.949 56.875 25.125 1 92.19 241 GLN B O 1
ATOM 5050 N N . VAL B 1 242 ? -6.203 57.938 24.422 1 93.62 242 VAL B N 1
ATOM 5051 C CA . VAL B 1 242 ? -5.266 57.188 25.234 1 93.62 242 VAL B CA 1
ATOM 5052 C C . VAL B 1 242 ? -5.238 57.75 26.656 1 93.62 242 VAL B C 1
ATOM 5054 O O . VAL B 1 242 ? -5.348 57.031 27.641 1 93.62 242 VAL B O 1
ATOM 5057 N N . VAL B 1 243 ? -5.105 59.031 26.781 1 92.06 243 VAL B N 1
ATOM 5058 C CA . VAL B 1 243 ? -4.922 59.719 28.078 1 92.06 243 VAL B CA 1
ATOM 5059 C C . VAL B 1 243 ? -6.125 59.438 28.969 1 92.06 243 VAL B C 1
ATOM 5061 O O . VAL B 1 243 ? -5.969 59.062 30.125 1 92.06 243 VAL B O 1
ATOM 5064 N N . PRO B 1 244 ? -7.355 59.562 28.438 1 91.75 244 PRO B N 1
ATOM 5065 C CA . PRO B 1 244 ? -8.523 59.344 29.312 1 91.75 244 PRO B CA 1
ATOM 5066 C C . PRO B 1 244 ? -8.672 57.906 29.75 1 91.75 244 PRO B C 1
ATOM 5068 O O . PRO B 1 244 ? -9.359 57.625 30.734 1 91.75 244 PRO B O 1
ATOM 5071 N N . SER B 1 245 ? -8.125 56.938 29.047 1 89.31 245 SER B N 1
ATOM 5072 C CA . SER B 1 245 ? -8.273 55.531 29.359 1 89.31 245 SER B CA 1
ATOM 5073 C C . SER B 1 245 ? -7.613 55.188 30.688 1 89.31 245 SER B C 1
ATOM 5075 O O . SER B 1 245 ? -8 54.219 31.344 1 89.31 245 SER B O 1
ATOM 5077 N N . GLY B 1 246 ? -6.465 55.844 31.078 1 88.12 246 GLY B N 1
ATOM 5078 C CA . GLY B 1 246 ? -5.785 55.656 32.344 1 88.12 246 GLY B CA 1
ATOM 5079 C C . GLY B 1 246 ? -4.828 54.469 32.312 1 88.12 246 GLY B C 1
ATOM 5080 O O . GLY B 1 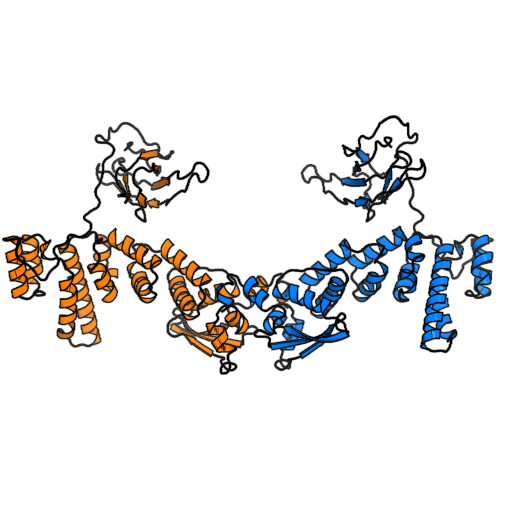246 ? -4.32 54.062 33.375 1 88.12 246 GLY B O 1
ATOM 5081 N N . PHE B 1 247 ? -4.559 53.938 31.172 1 88.88 247 PHE B N 1
ATOM 5082 C CA . PHE B 1 247 ? -3.717 52.75 31.094 1 88.88 247 PHE B CA 1
ATOM 5083 C C . PHE B 1 247 ? -2.248 53.094 31.281 1 88.88 247 PHE B C 1
ATOM 5085 O O . PHE B 1 247 ? -1.443 52.25 31.688 1 88.88 247 PHE B O 1
ATOM 5092 N N . LEU B 1 248 ? -1.902 54.312 30.938 1 90.75 248 LEU B N 1
ATOM 5093 C CA . LEU B 1 248 ? -0.513 54.75 31.031 1 90.75 248 LEU B CA 1
ATOM 5094 C C . LEU B 1 248 ? -0.283 55.594 32.312 1 90.75 248 LEU B C 1
ATOM 5096 O O . LEU B 1 248 ? -1.183 56.312 32.75 1 90.75 248 LEU B O 1
ATOM 5100 N N . SER B 1 249 ? 0.875 55.5 32.844 1 88.69 249 SER B N 1
ATOM 5101 C CA . SER B 1 249 ? 1.249 56.344 33.969 1 88.69 249 SER B CA 1
ATOM 5102 C C . SER B 1 249 ? 1.395 57.781 33.562 1 88.69 249 SER B C 1
ATOM 5104 O O . SER B 1 249 ? 1.717 58.094 32.406 1 88.69 249 SER B O 1
ATOM 5106 N N . PRO B 1 250 ? 1.161 58.656 34.531 1 90.75 250 PRO B N 1
ATOM 5107 C CA . PRO B 1 250 ? 1.319 60.094 34.219 1 90.75 250 PRO B CA 1
ATOM 5108 C C . PRO B 1 250 ? 2.711 60.438 33.688 1 90.75 250 PRO B C 1
ATOM 5110 O O . PRO B 1 250 ? 2.854 61.281 32.844 1 90.75 250 PRO B O 1
ATOM 5113 N N . ASP B 1 251 ? 3.674 59.75 34.188 1 89.88 251 ASP B N 1
ATOM 5114 C CA . ASP B 1 251 ? 5.039 59.969 33.719 1 89.88 251 ASP B CA 1
ATOM 5115 C C . ASP B 1 251 ? 5.176 59.562 32.25 1 89.88 251 ASP B C 1
ATOM 5117 O O . ASP B 1 251 ? 5.828 60.281 31.484 1 89.88 251 ASP B O 1
ATOM 5121 N N . ASP B 1 252 ? 4.602 58.469 31.922 1 90.62 252 ASP B N 1
ATOM 5122 C CA . ASP B 1 252 ? 4.66 58 30.531 1 90.62 252 ASP B CA 1
ATOM 5123 C C . ASP B 1 252 ? 3.928 58.969 29.594 1 90.62 252 ASP B C 1
ATOM 5125 O O . ASP B 1 252 ? 4.402 59.25 28.5 1 90.62 252 ASP B O 1
ATOM 5129 N N . VAL B 1 253 ? 2.748 59.438 30.047 1 91.62 253 VAL B N 1
ATOM 5130 C CA . VAL B 1 253 ? 1.961 60.375 29.25 1 91.62 253 VAL B CA 1
ATOM 5131 C C . VAL B 1 253 ? 2.771 61.625 28.984 1 91.62 253 VAL B C 1
ATOM 5133 O O . VAL B 1 253 ? 2.82 62.125 27.859 1 91.62 253 VAL B O 1
ATOM 5136 N N . THR B 1 254 ? 3.412 62.062 30.016 1 90 254 THR B N 1
ATOM 5137 C CA . THR B 1 254 ? 4.207 63.281 29.906 1 90 254 THR B CA 1
ATOM 5138 C C . THR B 1 254 ? 5.367 63.094 28.938 1 90 254 THR B C 1
ATOM 5140 O O . THR B 1 254 ? 5.648 63.969 28.109 1 90 254 THR B O 1
ATOM 5143 N N . GLN B 1 255 ? 5.973 62.031 29.078 1 88.5 255 GLN B N 1
ATOM 5144 C CA . GLN B 1 255 ? 7.113 61.75 28.219 1 88.5 255 GLN B CA 1
ATOM 5145 C C . GLN B 1 255 ? 6.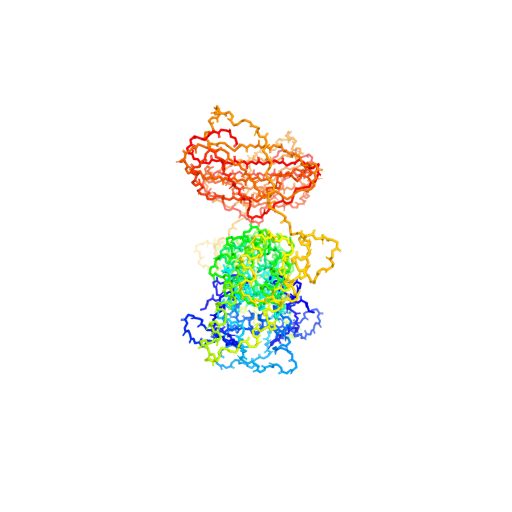695 61.719 26.75 1 88.5 255 GLN B C 1
ATOM 5147 O O . GLN B 1 255 ? 7.402 62.219 25.875 1 88.5 255 GLN B O 1
ATOM 5152 N N . ILE B 1 256 ? 5.617 61.094 26.453 1 90.69 256 ILE B N 1
ATOM 5153 C CA . ILE B 1 256 ? 5.141 60.969 25.078 1 90.69 256 ILE B CA 1
ATOM 5154 C C . ILE B 1 256 ? 4.719 62.312 24.531 1 90.69 256 ILE B C 1
ATOM 5156 O O . ILE B 1 256 ? 5.023 62.656 23.391 1 90.69 256 ILE B O 1
ATOM 5160 N N . MET B 1 257 ? 4.055 63.094 25.359 1 88.25 257 MET B N 1
ATOM 5161 C CA . MET B 1 257 ? 3.6 64.438 24.953 1 88.25 257 MET B CA 1
ATOM 5162 C C . MET B 1 257 ? 4.785 65.312 24.625 1 88.25 257 MET B C 1
ATOM 5164 O O . MET B 1 257 ? 4.738 66.125 23.672 1 88.25 257 MET B O 1
ATOM 5168 N N . LEU B 1 258 ? 5.793 65.188 25.5 1 85.56 258 LEU B N 1
ATOM 5169 C CA . LEU B 1 258 ? 7.008 65.938 25.25 1 85.56 258 LEU B CA 1
ATOM 5170 C C . LEU B 1 258 ? 7.664 65.562 23.938 1 85.56 258 LEU B C 1
ATOM 5172 O O . LEU B 1 258 ? 8.25 66.375 23.25 1 85.56 258 LEU B O 1
ATOM 5176 N N . GLY B 1 259 ? 7.539 64.375 23.641 1 84.81 259 GLY B N 1
ATOM 5177 C CA . GLY B 1 259 ? 8.109 63.844 22.406 1 84.81 259 GLY B CA 1
ATOM 5178 C C . GLY B 1 259 ? 7.453 64.375 21.156 1 84.81 259 GLY B C 1
ATOM 5179 O O . GLY B 1 259 ? 8.094 64.5 20.109 1 84.81 259 GLY B O 1
ATOM 5180 N N . TYR B 1 260 ? 6.188 64.75 21.156 1 83.44 260 TYR B N 1
ATOM 5181 C CA . TYR B 1 260 ? 5.492 65.375 20.031 1 83.44 260 TYR B CA 1
ATOM 5182 C C . TYR B 1 260 ? 6.035 66.75 19.719 1 83.44 260 TYR B C 1
ATOM 5184 O O . TYR B 1 260 ? 6 67.188 18.562 1 83.44 260 TYR B O 1
ATOM 5192 N N . VAL B 1 261 ? 6.484 67.312 20.797 1 80.12 261 VAL B N 1
ATOM 5193 C CA . VAL B 1 261 ? 6.934 68.688 20.641 1 80.12 261 VAL B CA 1
ATOM 5194 C C . VAL B 1 261 ? 8.422 68.75 20.328 1 80.12 261 VAL B C 1
ATOM 5196 O O . VAL B 1 261 ? 8.867 69.5 19.469 1 80.12 261 VAL B O 1
ATOM 5199 N N . THR B 1 262 ? 9.25 67.875 21.094 1 75.12 262 THR B N 1
ATOM 5200 C CA . THR B 1 262 ? 10.695 67.812 20.875 1 75.12 262 THR B CA 1
ATOM 5201 C C . THR B 1 262 ? 11.102 66.375 20.5 1 75.12 262 THR B C 1
ATOM 5203 O O . THR B 1 262 ? 11.258 65.562 21.359 1 75.12 262 THR B O 1
ATOM 5206 N N . PRO B 1 263 ? 11.25 66.125 19.266 1 65.44 263 PRO B N 1
ATOM 5207 C CA . PRO B 1 263 ? 11.438 64.75 18.781 1 65.44 263 PRO B CA 1
ATOM 5208 C C . PRO B 1 263 ? 12.703 64.062 19.344 1 65.44 263 PRO B C 1
ATOM 5210 O O . PRO B 1 263 ? 12.844 62.844 19.312 1 65.44 263 PRO B O 1
ATOM 5213 N N . GLN B 1 264 ? 13.719 64.812 19.875 1 56.69 264 GLN B N 1
ATOM 5214 C CA . GLN B 1 264 ? 15.016 64.312 20.25 1 56.69 264 GLN B CA 1
ATOM 5215 C C . GLN B 1 264 ? 14.945 63.594 21.609 1 56.69 264 GLN B C 1
ATOM 5217 O O . GLN B 1 264 ? 15.914 62.938 22.016 1 56.69 264 GLN B O 1
ATOM 5222 N N . LYS B 1 265 ? 13.805 63.562 22.266 1 61.38 265 LYS B N 1
ATOM 5223 C CA . LYS B 1 265 ? 13.836 63.031 23.625 1 61.38 265 LYS B CA 1
ATOM 5224 C C . LYS B 1 265 ? 13.43 61.562 23.672 1 61.38 265 LYS B C 1
ATOM 5226 O O . LYS B 1 265 ? 12.539 61.156 22.938 1 61.38 265 LYS B O 1
ATOM 5231 N N . ALA B 1 266 ? 14.281 60.688 24.359 1 65.12 266 ALA B N 1
ATOM 5232 C CA . ALA B 1 266 ? 14.195 59.219 24.562 1 65.12 266 ALA B CA 1
ATOM 5233 C C . ALA B 1 266 ? 12.906 58.844 25.266 1 65.12 266 ALA B C 1
ATOM 5235 O O . ALA B 1 266 ? 12.508 59.5 26.234 1 65.12 266 ALA B O 1
ATOM 5236 N N . CYS B 1 267 ? 11.906 58.188 24.672 1 75.31 267 CYS B N 1
ATOM 5237 C CA . CYS B 1 267 ? 10.734 57.656 25.344 1 75.31 267 CYS B CA 1
ATOM 5238 C C . CYS B 1 267 ? 10.82 56.125 25.453 1 75.31 267 CYS B C 1
ATOM 5240 O O . CYS B 1 267 ? 11.602 55.5 24.734 1 75.31 267 CYS B O 1
ATOM 5242 N N . ASN B 1 268 ? 10.195 55.562 26.5 1 81.81 268 ASN B N 1
ATOM 5243 C CA . ASN B 1 268 ? 10.195 54.125 26.797 1 81.81 268 ASN B CA 1
ATOM 5244 C C . ASN B 1 268 ? 9.422 53.344 25.75 1 81.81 268 ASN B C 1
ATOM 5246 O O . ASN B 1 268 ? 9.422 52.094 25.781 1 81.81 268 ASN B O 1
ATOM 5250 N N . PHE B 1 269 ? 8.82 54.094 24.812 1 90.06 269 PHE B N 1
ATOM 5251 C CA . PHE B 1 269 ? 8 53.406 23.812 1 90.06 269 PHE B CA 1
ATOM 5252 C C . PHE B 1 269 ? 8.656 53.5 22.438 1 90.06 269 PHE B C 1
ATOM 5254 O O . PHE B 1 269 ? 9.32 54.5 22.125 1 90.06 269 PHE B O 1
ATOM 5261 N N . SER B 1 270 ? 8.5 52.469 21.703 1 87.75 270 SER B N 1
ATOM 5262 C CA . SER B 1 270 ? 9.109 52.375 20.375 1 87.75 270 SER B CA 1
ATOM 5263 C C . SER B 1 270 ? 8.547 53.438 19.438 1 87.75 270 SER B C 1
ATOM 5265 O O . SER B 1 270 ? 7.34 53.719 19.453 1 87.75 270 SER B O 1
ATOM 5267 N N . SER B 1 271 ? 9.422 54.062 18.609 1 84.06 271 SER B N 1
ATOM 5268 C CA . SER B 1 271 ? 9.016 55.031 17.609 1 84.06 271 SER B CA 1
ATOM 5269 C C . SER B 1 271 ? 9.305 54.531 16.188 1 84.06 271 SER B C 1
ATOM 5271 O O . SER B 1 271 ? 9.344 55.312 15.242 1 84.06 271 SER B O 1
ATOM 5273 N N . GLN B 1 272 ? 9.539 53.25 16.078 1 84.88 272 GLN B N 1
ATOM 5274 C CA . GLN B 1 272 ? 9.758 52.656 14.758 1 84.88 272 GLN B CA 1
ATOM 5275 C C . GLN B 1 272 ? 8.43 52.312 14.078 1 84.88 272 GLN B C 1
ATOM 5277 O O . GLN B 1 272 ? 7.648 51.531 14.602 1 84.88 272 GLN B O 1
ATOM 5282 N N . PRO B 1 273 ? 8.172 52.938 12.938 1 83.88 273 PRO B N 1
ATOM 5283 C CA . PRO B 1 273 ? 6.898 52.688 12.258 1 83.88 273 PRO B CA 1
ATOM 5284 C C . PRO B 1 273 ? 6.762 51.25 11.766 1 83.88 273 PRO B C 1
ATOM 5286 O O . PRO B 1 273 ? 7.766 50.625 11.438 1 83.88 273 PRO B O 1
ATOM 5289 N N . ARG B 1 274 ? 5.621 50.75 11.789 1 83 274 ARG B N 1
ATOM 5290 C CA . ARG B 1 274 ? 5.316 49.438 11.211 1 83 274 ARG B CA 1
ATOM 5291 C C . ARG B 1 274 ? 5.152 49.531 9.695 1 83 274 ARG B C 1
ATOM 5293 O O . ARG B 1 274 ? 5.172 50.656 9.141 1 83 274 ARG B O 1
ATOM 5300 N N . SER B 1 275 ? 5.328 48.375 8.883 1 67.19 275 SER B N 1
ATOM 5301 C CA . SER B 1 275 ? 5.156 48.406 7.434 1 67.19 275 SER B CA 1
ATOM 5302 C C . SER B 1 275 ? 3.854 49.094 7.047 1 67.19 275 SER B C 1
ATOM 5304 O O . SER B 1 275 ? 2.826 48.906 7.703 1 67.19 275 SER B O 1
ATOM 5306 N N . GLY B 1 276 ? 4.031 50.25 6.621 1 56.97 276 GLY B N 1
ATOM 5307 C CA . GLY B 1 276 ? 2.963 51.156 6.258 1 56.97 276 GLY B CA 1
ATOM 5308 C C . GLY B 1 276 ? 1.934 50.531 5.332 1 56.97 276 GLY B C 1
ATOM 5309 O O . GLY B 1 276 ? 2.068 49.375 4.93 1 56.97 276 GLY B O 1
ATOM 5310 N N . PRO B 1 277 ? 0.943 51.219 5.062 1 55.12 277 PRO B N 1
ATOM 5311 C CA . PRO B 1 277 ? -0.193 50.812 4.227 1 55.12 277 PRO B CA 1
ATOM 5312 C C . PRO B 1 277 ? 0.223 50.438 2.811 1 55.12 277 PRO B C 1
ATOM 5314 O O . PRO B 1 277 ? 1.308 50.812 2.357 1 55.12 277 PRO B O 1
ATOM 5317 N N . ILE B 1 278 ? -0.366 49.469 2.145 1 59.22 278 ILE B N 1
ATOM 5318 C CA . ILE B 1 278 ? -0.228 49.094 0.746 1 59.22 278 ILE B CA 1
ATOM 5319 C C . ILE B 1 278 ? -0.168 50.344 -0.131 1 59.22 278 ILE B C 1
ATOM 5321 O O . ILE B 1 278 ? -1.005 51.219 -0.003 1 59.22 278 ILE B O 1
ATOM 5325 N N . LYS B 1 279 ? 1.099 50.375 -0.785 1 61.56 279 LYS B N 1
ATOM 5326 C CA . LYS B 1 279 ? 1.201 51.406 -1.786 1 61.56 279 LYS B CA 1
ATOM 5327 C C . LYS B 1 279 ? 0.548 51 -3.1 1 61.56 279 LYS B C 1
ATOM 5329 O O . LYS B 1 279 ? 0.636 49.844 -3.498 1 61.56 279 LYS B O 1
ATOM 5334 N N . ARG B 1 280 ? -0.271 51.75 -3.686 1 61.06 280 ARG B N 1
ATOM 5335 C CA . ARG B 1 280 ? -0.958 51.531 -4.953 1 61.06 280 ARG B CA 1
ATOM 5336 C C . ARG B 1 280 ? -0.252 52.25 -6.098 1 61.06 280 ARG B C 1
ATOM 5338 O O . ARG B 1 280 ? 0.108 53.406 -5.977 1 61.06 280 ARG B O 1
ATOM 5345 N N . CYS B 1 281 ? 0.229 51.406 -7.059 1 63.03 281 CYS B N 1
ATOM 5346 C CA . CYS B 1 281 ? 0.792 51.969 -8.281 1 63.03 281 CYS B CA 1
ATOM 5347 C C . CYS B 1 281 ? -0.196 51.875 -9.438 1 63.03 281 CYS B C 1
ATOM 5349 O O . CYS B 1 281 ? -0.751 50.781 -9.688 1 63.03 281 CYS B O 1
ATOM 5351 N N . ALA B 1 282 ? -0.596 52.969 -9.992 1 58.72 282 ALA B N 1
ATOM 5352 C CA . ALA B 1 282 ? -1.528 53 -11.109 1 58.72 282 ALA B CA 1
ATOM 5353 C C . ALA B 1 282 ? -0.789 52.906 -12.445 1 58.72 282 ALA B C 1
ATOM 5355 O O . ALA B 1 282 ? 0.174 53.625 -12.68 1 58.72 282 ALA B O 1
ATOM 5356 N N . ARG B 1 283 ? -0.956 51.844 -13.125 1 59.28 283 ARG B N 1
ATOM 5357 C CA . ARG B 1 283 ? -0.365 51.656 -14.445 1 59.28 283 ARG B CA 1
ATOM 5358 C C . ARG B 1 283 ? -0.923 52.688 -15.438 1 59.28 283 ARG B C 1
ATOM 5360 O O . ARG B 1 283 ? -0.19 53.219 -16.281 1 59.28 283 ARG B O 1
ATOM 5367 N N . PHE B 1 284 ? -2.27 52.812 -15.492 1 54.09 284 PHE B N 1
ATOM 5368 C CA . PHE B 1 284 ? -2.902 53.75 -16.422 1 54.09 284 PHE B CA 1
ATOM 5369 C C . PHE B 1 284 ? -3.309 55.031 -15.727 1 54.09 284 PHE B C 1
ATOM 5371 O O . PHE B 1 284 ? -3.814 55 -14.602 1 54.09 284 PHE B O 1
ATOM 5378 N N . GLN B 1 285 ? -2.752 56.062 -16.109 1 50.09 285 GLN B N 1
ATOM 5379 C CA . GLN B 1 285 ? -3.102 57.375 -15.578 1 50.09 285 GLN B CA 1
ATOM 5380 C C . GLN B 1 285 ? -4.551 57.75 -15.891 1 50.09 285 GLN B C 1
ATOM 5382 O O . GLN B 1 285 ? -5.176 58.531 -15.172 1 50.09 285 GLN B O 1
ATOM 5387 N N . SER B 1 286 ? -5.098 57.469 -17.141 1 47.38 286 SER B N 1
ATOM 5388 C CA . SER B 1 286 ? -6.453 57.781 -17.562 1 47.38 286 SER B CA 1
ATOM 5389 C C . SER B 1 286 ? -7.223 56.5 -17.938 1 47.38 286 SER B C 1
ATOM 5391 O O . SER B 1 286 ? -6.645 55.562 -18.438 1 47.38 286 SER B O 1
ATOM 5393 N N . THR B 1 287 ? -8.195 56.062 -17.219 1 48.97 287 THR B N 1
ATOM 5394 C CA . THR B 1 287 ? -9.117 55 -17.562 1 48.97 287 THR B CA 1
ATOM 5395 C C . THR B 1 287 ? -9.953 55.375 -18.781 1 48.97 287 THR B C 1
ATOM 5397 O O . THR B 1 287 ? -10.82 56.25 -18.703 1 48.97 287 THR B O 1
ATOM 5400 N N . GLU B 1 288 ? -9.414 55.656 -19.859 1 47.47 288 GLU B N 1
ATOM 5401 C CA . GLU B 1 288 ? -10.328 55.938 -20.969 1 47.47 288 GLU B CA 1
ATOM 5402 C C . GLU B 1 288 ? -11.359 54.812 -21.125 1 47.47 288 GLU B C 1
ATOM 5404 O O . GLU B 1 288 ? -11.047 53.656 -20.938 1 47.47 288 GLU B O 1
ATOM 5409 N N . ARG B 1 289 ? -12.656 55.125 -20.969 1 46.19 289 ARG B N 1
ATOM 5410 C CA . ARG B 1 289 ? -13.938 54.406 -21.062 1 46.19 289 ARG B CA 1
ATOM 5411 C C . ARG B 1 289 ? -13.906 53.375 -22.188 1 46.19 289 ARG B C 1
ATOM 5413 O O . ARG B 1 289 ? -14.898 52.719 -22.438 1 46.19 289 ARG B O 1
ATOM 5420 N N . TRP B 1 290 ? -12.883 53.406 -23.109 1 45.44 290 TRP B N 1
ATOM 5421 C CA . TRP B 1 290 ? -13.32 52.875 -24.391 1 45.44 290 TRP B CA 1
ATOM 5422 C C . TRP B 1 290 ? -13.367 51.344 -24.359 1 45.44 290 TRP B C 1
ATOM 5424 O O . TRP B 1 290 ? -13.984 50.719 -25.219 1 45.44 290 TRP B O 1
ATOM 5434 N N . PHE B 1 291 ? -12.344 50.594 -23.828 1 48.53 291 PHE B N 1
ATOM 5435 C CA . PHE B 1 291 ? -12.312 49.25 -24.359 1 48.53 291 PHE B CA 1
ATOM 5436 C C . PHE B 1 291 ? -13.109 48.281 -23.469 1 48.53 291 PHE B C 1
ATOM 5438 O O . PHE B 1 291 ? -12.961 48.312 -22.25 1 48.53 291 PHE B O 1
ATOM 5445 N N . LEU B 1 292 ? -14.289 47.875 -23.906 1 49.31 292 LEU B N 1
ATOM 5446 C CA . LEU B 1 292 ? -15.234 46.906 -23.391 1 49.31 292 LEU B CA 1
ATOM 5447 C C . LEU B 1 292 ? -14.547 45.562 -23.109 1 49.31 292 LEU B C 1
ATOM 5449 O O . LEU B 1 292 ? -13.891 45 -23.984 1 49.31 292 LEU B O 1
ATOM 5453 N N . TYR B 1 293 ? -14.133 45.438 -22.016 1 55.59 293 TYR B N 1
ATOM 5454 C CA . TYR B 1 293 ? -13.703 44.094 -21.641 1 55.59 293 TYR B CA 1
ATOM 5455 C C . TYR B 1 293 ? -14.867 43.094 -21.688 1 55.59 293 TYR B C 1
ATOM 5457 O O . TYR B 1 293 ? -15.93 43.375 -21.109 1 55.59 293 TYR B O 1
ATOM 5465 N N . SER B 1 294 ? -14.906 42.25 -22.672 1 56.84 294 SER B N 1
ATOM 5466 C CA . SER B 1 294 ? -16 41.312 -22.938 1 56.84 294 SER B CA 1
ATOM 5467 C C . SER B 1 294 ? -16.031 40.188 -21.906 1 56.84 294 SER B C 1
ATOM 5469 O O . SER B 1 294 ? -17 39.438 -21.844 1 56.84 294 SER B O 1
ATOM 5471 N N . GLY B 1 295 ? -15.062 40.125 -20.828 1 56.97 295 GLY B N 1
ATOM 5472 C CA . GLY B 1 295 ? -15.086 39.094 -19.812 1 56.97 295 GLY B CA 1
ATOM 5473 C C . GLY B 1 295 ? -14.703 37.719 -20.359 1 56.97 295 GLY B C 1
ATOM 5474 O O . GLY B 1 295 ? -14.734 36.719 -19.641 1 56.97 295 GLY B O 1
ATOM 5475 N N . LYS B 1 296 ? -14.336 37.625 -21.672 1 59.56 296 LYS B N 1
ATOM 5476 C CA . LYS B 1 296 ? -14.125 36.312 -22.281 1 59.56 296 LYS B CA 1
ATOM 5477 C C . LYS B 1 296 ? -12.648 35.938 -22.281 1 59.56 296 LYS B C 1
ATOM 5479 O O . LYS B 1 296 ? -12.297 34.75 -22.297 1 59.56 296 LYS B O 1
ATOM 5484 N N . ARG B 1 297 ? -11.891 36.969 -22.25 1 65.69 297 ARG B N 1
ATOM 5485 C CA . ARG B 1 297 ? -10.461 36.656 -22.344 1 65.69 297 ARG B CA 1
ATOM 5486 C C . ARG B 1 297 ? -9.703 37.281 -21.172 1 65.69 297 ARG B C 1
ATOM 5488 O O . ARG B 1 297 ? -10.039 38.375 -20.719 1 65.69 297 ARG B O 1
ATOM 5495 N N . ALA B 1 298 ? -8.703 36.469 -20.844 1 71.38 298 ALA B N 1
ATOM 5496 C CA . ALA B 1 298 ? -7.844 36.969 -19.781 1 71.38 298 ALA B CA 1
ATOM 5497 C C . ALA B 1 298 ? -6.934 38.094 -20.297 1 71.38 298 ALA B C 1
ATOM 5499 O O . ALA B 1 298 ? -6.461 38.031 -21.438 1 71.38 298 ALA B O 1
ATOM 5500 N N . GLU B 1 299 ? -6.984 39.125 -19.672 1 69.81 299 GLU B N 1
ATOM 5501 C CA . GLU B 1 299 ? -6.039 40.219 -19.969 1 69.81 299 GLU B CA 1
ATOM 5502 C C . GLU B 1 299 ? -4.727 40.031 -19.203 1 69.81 299 GLU B C 1
ATOM 5504 O O . GLU B 1 299 ? -4.734 39.688 -18.016 1 69.81 299 GLU B O 1
ATOM 5509 N N . THR B 1 300 ? -3.719 40.125 -20.016 1 73 300 THR B N 1
ATOM 5510 C CA . THR B 1 300 ? -2.414 39.875 -19.406 1 73 300 THR B CA 1
ATOM 5511 C C . THR B 1 300 ? -1.531 41.094 -19.5 1 73 300 THR B C 1
ATOM 5513 O O . THR B 1 300 ? -1.521 41.812 -20.516 1 73 300 THR B O 1
ATOM 5516 N N . VAL B 1 301 ? -0.946 41.438 -18.438 1 74.69 301 VAL B N 1
ATOM 5517 C CA . VAL B 1 301 ? 0.036 42.531 -18.375 1 74.69 301 VAL B CA 1
ATOM 5518 C C . VAL B 1 301 ? 1.397 41.969 -17.969 1 74.69 301 VAL B C 1
ATOM 5520 O O . VAL B 1 301 ? 1.501 41.219 -17 1 74.69 301 VAL B O 1
ATOM 5523 N N . ALA B 1 302 ? 2.379 42.344 -18.797 1 76.62 302 ALA B N 1
ATOM 5524 C CA . ALA B 1 302 ? 3.754 41.969 -18.453 1 76.62 302 ALA B CA 1
ATOM 5525 C C . ALA B 1 302 ? 4.457 43.156 -17.766 1 76.62 302 ALA B C 1
ATOM 5527 O O . ALA B 1 302 ? 4.285 44.312 -18.172 1 76.62 302 ALA B O 1
ATOM 5528 N N . PHE B 1 303 ? 5.051 42.844 -16.688 1 77.81 303 PHE B N 1
ATOM 5529 C CA . PHE B 1 303 ? 5.742 43.938 -15.992 1 77.81 303 PHE B CA 1
ATOM 5530 C C . PHE B 1 303 ? 7 43.438 -15.305 1 77.81 303 PHE B C 1
ATOM 5532 O O . PHE B 1 303 ? 7.184 42.219 -15.156 1 77.81 303 PHE B O 1
ATOM 5539 N N . THR B 1 304 ? 7.871 44.5 -15.07 1 80.19 304 THR B N 1
ATOM 5540 C CA . THR B 1 304 ? 9.055 44.281 -14.25 1 80.19 304 THR B CA 1
ATOM 5541 C C . THR B 1 304 ? 9.102 45.25 -13.086 1 80.19 304 THR B C 1
ATOM 5543 O O . THR B 1 304 ? 8.469 46.312 -13.133 1 80.19 304 THR B O 1
ATOM 5546 N N . VAL B 1 305 ? 9.641 44.812 -12.047 1 78.56 305 VAL B N 1
ATOM 5547 C CA . VAL B 1 305 ? 9.773 45.688 -10.898 1 78.56 305 VAL B CA 1
ATOM 5548 C C . VAL B 1 305 ? 11.242 46.031 -10.68 1 78.56 305 VAL B C 1
ATOM 5550 O O . VAL B 1 305 ? 12.125 45.188 -10.867 1 78.56 305 VAL B O 1
ATOM 5553 N N . SER B 1 306 ? 11.422 47.375 -10.414 1 79.31 306 SER B N 1
ATOM 5554 C CA . SER B 1 306 ? 12.781 47.844 -10.227 1 79.31 306 SER B CA 1
ATOM 5555 C C . SER B 1 306 ? 13.367 47.375 -8.898 1 79.31 306 SER B C 1
ATOM 5557 O O . SER B 1 306 ? 14.586 47.312 -8.734 1 79.31 306 SER B O 1
ATOM 5559 N N . ALA B 1 307 ? 12.523 47.094 -7.934 1 78.44 307 ALA B N 1
ATOM 5560 C CA . ALA B 1 307 ? 12.914 46.531 -6.641 1 78.44 307 ALA B CA 1
ATOM 5561 C C . ALA B 1 307 ? 11.984 45.406 -6.227 1 78.44 307 ALA B C 1
ATOM 5563 O O . ALA B 1 307 ? 10.836 45.344 -6.676 1 78.44 307 ALA B O 1
ATOM 5564 N N . SER B 1 308 ? 12.617 44.562 -5.496 1 76.38 308 SER B N 1
ATOM 5565 C CA . SER B 1 308 ? 11.773 43.469 -5.012 1 76.38 308 SER B CA 1
ATOM 5566 C C . SER B 1 308 ? 10.609 44 -4.184 1 76.38 308 SER B C 1
ATOM 5568 O O . SER B 1 308 ? 10.812 44.844 -3.281 1 76.38 308 SER B O 1
ATOM 5570 N N . VAL B 1 309 ? 9.477 43.719 -4.699 1 74.12 309 VAL B N 1
ATOM 5571 C CA . VAL B 1 309 ? 8.273 44.188 -4.031 1 74.12 309 VAL B CA 1
ATOM 5572 C C . VAL B 1 309 ? 7.312 43.031 -3.787 1 74.12 309 VAL B C 1
ATOM 5574 O O . VAL B 1 309 ? 7.379 42.031 -4.473 1 74.12 309 VAL B O 1
ATOM 5577 N N . ARG B 1 310 ? 6.566 43.25 -2.803 1 72.81 310 ARG B N 1
ATOM 5578 C CA . ARG B 1 310 ? 5.488 42.312 -2.545 1 72.81 310 ARG B CA 1
ATOM 5579 C C . ARG B 1 310 ? 4.168 42.812 -3.123 1 72.81 310 ARG B C 1
ATOM 5581 O O . ARG B 1 310 ? 3.656 43.844 -2.709 1 72.81 310 ARG B O 1
ATOM 5588 N N . LEU B 1 311 ? 3.754 42.062 -4.121 1 75.12 311 LEU B N 1
ATOM 5589 C CA . LEU B 1 311 ? 2.508 42.438 -4.777 1 75.12 311 LEU B CA 1
ATOM 5590 C C . LEU B 1 311 ? 1.306 41.906 -4.02 1 75.12 311 LEU B C 1
ATOM 5592 O O . LEU B 1 311 ? 1.192 40.688 -3.826 1 75.12 311 LEU B O 1
ATOM 5596 N N . HIS B 1 312 ? 0.547 42.844 -3.57 1 70.5 312 HIS B N 1
ATOM 5597 C CA . HIS B 1 312 ? -0.609 42.469 -2.766 1 70.5 312 HIS B CA 1
ATOM 5598 C C . HIS B 1 312 ? -1.825 42.188 -3.643 1 70.5 312 HIS B C 1
ATOM 5600 O O . HIS B 1 312 ? -2.727 41.469 -3.244 1 70.5 312 HIS B O 1
ATOM 5606 N N . GLY B 1 313 ? -1.919 42.781 -4.711 1 72.75 313 GLY B N 1
ATOM 5607 C CA . GLY B 1 313 ? -3.059 42.656 -5.605 1 72.75 313 GLY B CA 1
ATOM 5608 C C . GLY B 1 313 ? -3.064 43.688 -6.711 1 72.75 313 GLY B C 1
ATOM 5609 O O . GLY B 1 313 ? -2.025 44.281 -7.027 1 72.75 313 GLY B O 1
ATOM 5610 N N . VAL B 1 314 ? -4.203 43.625 -7.438 1 73.44 314 VAL B N 1
ATOM 5611 C CA . VAL B 1 314 ? -4.383 44.562 -8.547 1 73.44 314 VAL B CA 1
ATOM 5612 C C . VAL B 1 314 ? -5.723 45.281 -8.406 1 73.44 314 VAL B C 1
ATOM 5614 O O . VAL B 1 314 ? -6.676 44.75 -7.852 1 73.44 314 VAL B O 1
ATOM 5617 N N . ARG B 1 315 ? -5.543 46.5 -8.75 1 68.56 315 ARG B N 1
ATOM 5618 C CA . ARG B 1 315 ? -6.793 47.25 -8.836 1 68.56 315 ARG B CA 1
ATOM 5619 C C . ARG B 1 315 ? -7.363 47.188 -10.25 1 68.56 315 ARG B C 1
ATOM 5621 O O . ARG B 1 315 ? -6.66 47.5 -11.219 1 68.56 315 ARG B O 1
ATOM 5628 N N . LEU B 1 316 ? -8.547 46.656 -10.273 1 67.56 316 LEU B N 1
ATOM 5629 C CA . LEU B 1 316 ? -9.242 46.594 -11.555 1 67.56 316 LEU B CA 1
ATOM 5630 C C . LEU B 1 316 ? -10.32 47.656 -11.656 1 67.56 316 LEU B C 1
ATOM 5632 O O . LEU B 1 316 ? -10.961 48 -10.664 1 67.56 316 LEU B O 1
ATOM 5636 N N . TYR B 1 317 ? -10.273 48.25 -12.836 1 59.94 317 TYR B N 1
ATOM 5637 C CA . TYR B 1 317 ? -11.289 49.281 -13.086 1 59.94 317 TYR B CA 1
ATOM 5638 C C . TYR B 1 317 ? -12.43 48.719 -13.93 1 59.94 317 TYR B C 1
ATOM 5640 O O . TYR B 1 317 ? -12.195 47.938 -14.859 1 59.94 317 TYR B O 1
ATOM 5648 N N . GLY B 1 318 ? -13.656 48.719 -13.336 1 57.5 318 GLY B N 1
ATOM 5649 C CA . GLY B 1 318 ? -14.836 48.281 -14.055 1 57.5 318 GLY B CA 1
ATOM 5650 C C . GLY B 1 318 ? -16.016 49.219 -13.93 1 57.5 318 GLY B C 1
ATOM 5651 O O . GLY B 1 318 ? -15.891 50.312 -13.32 1 57.5 318 GLY B O 1
ATOM 5652 N N . ASP B 1 319 ? -17.094 48.812 -14.68 1 55.81 319 ASP B N 1
ATOM 5653 C CA . ASP B 1 319 ? -18.297 49.656 -14.695 1 55.81 319 ASP B CA 1
ATOM 5654 C C . ASP B 1 319 ? -18.969 49.688 -13.328 1 55.81 319 ASP B C 1
ATOM 5656 O O . ASP B 1 319 ? -18.812 48.75 -12.539 1 55.81 319 ASP B O 1
ATOM 5660 N N . GLU B 1 320 ? -19.688 50.75 -13.141 1 51.12 320 GLU B N 1
ATOM 5661 C CA . GLU B 1 320 ? -20.5 51 -11.953 1 51.12 320 GLU B CA 1
ATOM 5662 C C . GLU B 1 320 ? -21.609 49.969 -11.812 1 51.12 320 GLU B C 1
ATOM 5664 O O . GLU B 1 320 ? -22.266 49.625 -12.797 1 51.12 320 GLU B O 1
ATOM 5669 N N . HIS B 1 321 ? -21.766 49.281 -10.695 1 53.47 321 HIS B N 1
ATOM 5670 C CA . HIS B 1 321 ? -22.906 48.469 -10.266 1 53.47 321 HIS B CA 1
ATOM 5671 C C . HIS B 1 321 ? -22.828 47.062 -10.836 1 53.47 321 HIS B C 1
ATOM 5673 O O . HIS B 1 321 ? -23.875 46.438 -11.094 1 53.47 321 HIS B O 1
ATOM 5679 N N . ALA B 1 322 ? -21.688 46.594 -11.305 1 55.06 322 ALA B N 1
ATOM 5680 C CA . ALA B 1 322 ? -21.672 45.25 -11.812 1 55.06 322 ALA B CA 1
ATOM 5681 C C . ALA B 1 322 ? -20.812 44.344 -10.922 1 55.06 322 ALA B C 1
ATOM 5683 O O . ALA B 1 322 ? -19.938 44.812 -10.203 1 55.06 322 ALA B O 1
ATOM 5684 N N . CYS B 1 323 ? -21.359 43.125 -10.758 1 59.09 323 CYS B N 1
ATOM 5685 C CA . CYS B 1 323 ? -20.656 42.062 -10.031 1 59.09 323 CYS B CA 1
ATOM 5686 C C . CYS B 1 323 ? -19.75 41.281 -10.969 1 59.09 323 CYS B C 1
ATOM 5688 O O . CYS B 1 323 ? -20.188 40.844 -12.031 1 59.09 323 CYS B O 1
ATOM 5690 N N . TYR B 1 324 ? -18.406 41.375 -10.656 1 60.66 324 TYR B N 1
ATOM 5691 C CA . TYR B 1 324 ? -17.484 40.656 -11.516 1 60.66 324 TYR B CA 1
ATOM 5692 C C . TYR B 1 324 ? -16.797 39.531 -10.742 1 60.66 324 TYR B C 1
ATOM 5694 O O . TYR B 1 324 ? -16.547 39.656 -9.547 1 60.66 324 TYR B O 1
ATOM 5702 N N . ARG B 1 325 ? -16.688 38.344 -11.398 1 66.5 325 ARG B N 1
ATOM 5703 C CA . ARG B 1 325 ? -15.766 37.312 -10.945 1 66.5 325 ARG B CA 1
ATOM 5704 C C . ARG B 1 325 ? -14.398 37.469 -11.602 1 66.5 325 ARG B C 1
ATOM 5706 O O . ARG B 1 325 ? -14.305 37.562 -12.828 1 66.5 325 ARG B O 1
ATOM 5713 N N . VAL B 1 326 ? -13.398 37.688 -10.75 1 66.62 326 VAL B N 1
ATOM 5714 C CA . VAL B 1 326 ? -12.07 37.906 -11.297 1 66.62 326 VAL B CA 1
ATOM 5715 C C . VAL B 1 326 ? -11.148 36.75 -10.922 1 66.62 326 VAL B C 1
ATOM 5717 O O . VAL B 1 326 ? -11.133 36.312 -9.766 1 66.62 326 VAL B O 1
ATOM 5720 N N . ASN B 1 327 ? -10.469 36.219 -11.938 1 70.38 327 ASN B N 1
ATOM 5721 C CA . ASN B 1 327 ? -9.383 35.25 -11.742 1 70.38 327 ASN B CA 1
ATOM 5722 C C . ASN B 1 327 ? -8.031 35.875 -12.094 1 70.38 327 ASN B C 1
ATOM 5724 O O . ASN B 1 327 ? -7.805 36.281 -13.234 1 70.38 327 ASN B O 1
ATOM 5728 N N . LEU B 1 328 ? -7.23 36 -11.039 1 71.56 328 LEU B N 1
ATOM 5729 C CA . LEU B 1 328 ? -5.898 36.562 -11.258 1 71.56 328 LEU B CA 1
ATOM 5730 C C . LEU B 1 328 ? -4.852 35.438 -11.289 1 71.56 328 LEU B C 1
ATOM 5732 O O . LEU B 1 328 ? -4.887 34.531 -10.477 1 71.56 328 LEU B O 1
ATOM 5736 N N . GLU B 1 329 ? -4 35.531 -12.336 1 71.75 329 GLU B N 1
ATOM 5737 C CA . GLU B 1 329 ? -2.863 34.625 -12.438 1 71.75 329 GLU B CA 1
ATOM 5738 C C . GLU B 1 329 ? -1.561 35.375 -12.656 1 71.75 329 GLU B C 1
ATOM 5740 O O . GLU B 1 329 ? -1.506 36.312 -13.461 1 71.75 329 GLU B O 1
ATOM 5745 N N . LEU B 1 330 ? -0.631 35.031 -11.789 1 73.88 330 LEU B N 1
ATOM 5746 C CA . LEU B 1 330 ? 0.708 35.562 -11.945 1 73.88 330 LEU B CA 1
ATOM 5747 C C . LEU B 1 330 ? 1.693 34.5 -12.398 1 73.88 330 LEU B C 1
ATOM 5749 O O . LEU B 1 330 ? 1.752 33.406 -11.82 1 73.88 330 LEU B O 1
ATOM 5753 N N . PHE B 1 331 ? 2.393 34.812 -13.562 1 70.81 331 PHE B N 1
ATOM 5754 C CA . PHE B 1 331 ? 3.375 33.906 -14.133 1 70.81 331 PHE B CA 1
ATOM 5755 C C . PHE B 1 331 ? 4.754 34.562 -14.18 1 70.81 331 PHE B C 1
ATOM 5757 O O . PHE B 1 331 ? 4.871 35.781 -14.281 1 70.81 331 PHE B O 1
ATOM 5764 N N . PHE B 1 332 ? 5.77 33.719 -13.773 1 66.69 332 PHE B N 1
ATOM 5765 C CA . PHE B 1 332 ? 7.113 34.188 -14.102 1 66.69 332 PHE B CA 1
ATOM 5766 C C . PHE B 1 332 ? 7.91 33.094 -14.805 1 66.69 332 PHE B C 1
ATOM 5768 O O . PHE B 1 332 ? 7.633 31.922 -14.641 1 66.69 332 PHE B O 1
ATOM 5775 N N . THR B 1 333 ? 8.5 33.375 -16.016 1 55.28 333 THR B N 1
ATOM 5776 C CA . THR B 1 333 ? 9.336 32.469 -16.797 1 55.28 333 THR B CA 1
ATOM 5777 C C . THR B 1 333 ? 10.766 32.438 -16.266 1 55.28 333 THR B C 1
ATOM 5779 O O . THR B 1 333 ? 11.43 33.469 -16.203 1 55.28 333 THR B O 1
ATOM 5782 N N . MET B 1 334 ? 11.117 31.5 -15.352 1 52.84 334 MET B N 1
ATOM 5783 C CA . MET B 1 334 ? 12.508 31.453 -14.922 1 52.84 334 MET B CA 1
ATOM 5784 C C . MET B 1 334 ? 13.43 31.047 -16.062 1 52.84 334 MET B C 1
ATOM 5786 O O . MET B 1 334 ? 14.516 31.594 -16.219 1 52.84 334 MET B O 1
ATOM 5790 N N . SER B 1 335 ? 13.461 29.609 -16.453 1 50.75 335 SER B N 1
ATOM 5791 C CA . SER B 1 335 ? 14.25 29.062 -17.547 1 50.75 335 SER B CA 1
ATOM 5792 C C . SER B 1 335 ? 13.367 28.625 -18.703 1 50.75 335 SER B C 1
ATOM 5794 O O . SER B 1 335 ? 12.172 28.375 -18.516 1 50.75 335 SER B O 1
ATOM 5796 N N . PRO B 1 336 ? 13.883 28.688 -20 1 47.38 336 PRO B N 1
ATOM 579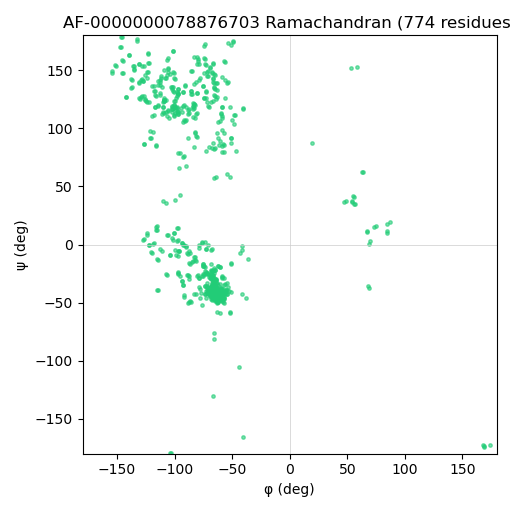7 C CA . PRO B 1 336 ? 13.125 28.219 -21.156 1 47.38 336 PRO B CA 1
ATOM 5798 C C . PRO B 1 336 ? 12.391 26.906 -20.875 1 47.38 336 PRO B C 1
ATOM 5800 O O . PRO B 1 336 ? 11.344 26.641 -21.484 1 47.38 336 PRO B O 1
ATOM 5803 N N . GLU B 1 337 ? 12.953 25.938 -20.234 1 48.12 337 GLU B N 1
ATOM 5804 C CA . GLU B 1 337 ? 12.461 24.578 -20.031 1 48.12 337 GLU B CA 1
ATOM 5805 C C . GLU B 1 337 ? 11.367 24.531 -18.953 1 48.12 337 GLU B C 1
ATOM 5807 O O . GLU B 1 337 ? 10.633 23.547 -18.844 1 48.12 337 GLU B O 1
ATOM 5812 N N . HIS B 1 338 ? 11.469 25.188 -17.922 1 43.53 338 HIS B N 1
ATOM 5813 C CA . HIS B 1 338 ? 10.477 25.172 -16.844 1 43.53 338 HIS B CA 1
ATOM 5814 C C . HIS B 1 338 ? 9.508 26.344 -17 1 43.53 338 HIS B C 1
ATOM 5816 O O . HIS B 1 338 ? 9.789 27.453 -16.516 1 43.53 338 HIS B O 1
ATOM 5822 N N . LYS B 1 339 ? 8.648 26.391 -18.094 1 42.38 339 LYS B N 1
ATOM 5823 C CA . LYS B 1 339 ? 7.766 27.484 -18.469 1 42.38 339 LYS B CA 1
ATOM 5824 C C . LYS B 1 339 ? 7.023 28.047 -17.266 1 42.38 339 LYS B C 1
ATOM 5826 O O . LYS B 1 339 ? 7.012 29.266 -17.047 1 42.38 339 LYS B O 1
ATOM 5831 N N . HIS B 1 340 ? 5.703 27.688 -17.188 1 41.84 340 HIS B N 1
ATOM 5832 C CA . HIS B 1 340 ? 4.613 28.438 -16.578 1 41.84 340 HIS B CA 1
ATOM 5833 C C . HIS B 1 340 ? 4.453 28.078 -15.102 1 41.84 340 HIS B C 1
ATOM 5835 O O . HIS B 1 340 ? 4.199 26.922 -14.766 1 41.84 340 HIS B O 1
ATOM 5841 N N . THR B 1 341 ? 5.391 28.438 -14.383 1 40.38 341 THR B N 1
ATOM 5842 C CA . THR B 1 341 ? 4.945 28.203 -13.016 1 40.38 341 THR B CA 1
ATOM 5843 C C . THR B 1 341 ? 3.793 29.125 -12.648 1 40.38 341 THR B C 1
ATOM 5845 O O . THR B 1 341 ? 3.895 30.344 -12.812 1 40.38 341 THR B O 1
ATOM 5848 N N . LYS B 1 342 ? 2.621 28.672 -12.953 1 44.03 342 LYS B N 1
ATOM 5849 C CA . LYS B 1 342 ? 1.391 29.281 -12.461 1 44.03 342 LYS B CA 1
ATOM 5850 C C . LYS B 1 342 ? 1.478 29.562 -10.961 1 44.03 342 LYS B C 1
ATOM 5852 O O . LYS B 1 342 ? 1.701 28.641 -10.164 1 44.03 342 LYS B O 1
ATOM 5857 N N . ASN B 1 343 ? 2.061 30.547 -10.688 1 39.12 343 ASN B N 1
ATOM 5858 C CA . ASN B 1 343 ? 1.743 30.891 -9.305 1 39.12 343 ASN B CA 1
ATOM 5859 C C . ASN B 1 343 ? 0.341 31.469 -9.18 1 39.12 343 ASN B C 1
ATOM 5861 O O . ASN B 1 343 ? -0.165 32.094 -10.117 1 39.12 343 ASN B O 1
ATOM 5865 N N . GLY B 1 344 ? -0.584 31.328 -8.031 1 38.41 344 GLY B N 1
ATOM 5866 C CA . GLY B 1 344 ? -1.746 31.484 -7.172 1 38.41 344 GLY B CA 1
ATOM 5867 C C . GLY B 1 344 ? -2.967 32 -7.91 1 38.41 344 GLY B C 1
ATOM 5868 O O . GLY B 1 344 ? -2.867 32.938 -8.695 1 38.41 344 GLY B O 1
ATOM 5869 N N . CYS B 1 345 ? -3.744 31.062 -8.477 1 40.25 345 CYS B N 1
ATOM 5870 C CA . CYS B 1 345 ? -5.082 31.422 -8.93 1 40.25 345 CYS B CA 1
ATOM 5871 C C . CYS B 1 345 ? -5.91 32 -7.785 1 40.25 345 CYS B C 1
ATOM 5873 O O . CYS B 1 345 ? -6.043 31.359 -6.734 1 40.25 345 CYS B O 1
ATOM 5875 N N . TYR B 1 346 ? -5.867 33.25 -7.461 1 39.62 346 TYR B N 1
ATOM 5876 C CA . TYR B 1 346 ? -6.844 33.688 -6.473 1 39.62 346 TYR B CA 1
ATOM 5877 C C . TYR B 1 346 ? -8.195 33.969 -7.125 1 39.62 346 TYR B C 1
ATOM 5879 O O . TYR B 1 346 ? -8.266 34.469 -8.25 1 39.62 346 TYR B O 1
ATOM 5887 N N . ASN B 1 347 ? -9.195 33.062 -6.84 1 39.94 347 ASN B N 1
ATOM 5888 C CA . ASN B 1 347 ? -10.602 33.312 -7.145 1 39.94 347 ASN B CA 1
ATOM 5889 C C . ASN B 1 347 ? -11.156 34.469 -6.316 1 39.94 347 ASN B C 1
ATOM 5891 O O . ASN B 1 347 ? -11.102 34.406 -5.086 1 39.94 347 ASN B O 1
ATOM 5895 N N . SER B 1 348 ? -10.961 35.688 -6.688 1 39.56 348 SER B N 1
ATOM 5896 C CA . SER B 1 348 ? -11.57 36.781 -5.918 1 39.56 348 SER B CA 1
ATOM 5897 C C . SER B 1 348 ? -13.07 36.875 -6.18 1 39.56 348 SER B C 1
ATOM 5899 O O . SER B 1 348 ? -13.539 36.469 -7.246 1 39.56 348 SER B O 1
ATOM 5901 N N . GLU B 1 349 ? -13.898 36.844 -5.078 1 41.28 349 GLU B N 1
ATOM 5902 C CA . GLU B 1 349 ? -15.336 37.094 -4.965 1 41.28 349 GLU B CA 1
ATOM 5903 C C . GLU B 1 349 ? -15.719 38.438 -5.621 1 41.28 349 GLU B C 1
ATOM 5905 O O . GLU B 1 349 ? -14.867 39.281 -5.828 1 41.28 349 GLU B O 1
ATOM 5910 N N . LEU B 1 350 ? -17.156 38.531 -5.656 1 40.03 350 LEU B N 1
ATOM 5911 C CA . LEU B 1 350 ? -18.062 39.5 -6.223 1 40.03 350 LEU B CA 1
ATOM 5912 C C . LEU B 1 350 ? -17.812 40.875 -5.621 1 40.03 350 LEU B C 1
ATOM 5914 O O . LEU B 1 350 ? -17.906 41.062 -4.402 1 40.03 350 LEU B O 1
ATOM 5918 N N . ILE B 1 351 ? -16.891 41.625 -6.113 1 42.53 351 ILE B N 1
ATOM 5919 C CA . ILE B 1 351 ? -16.703 42.938 -5.508 1 42.53 351 ILE B CA 1
ATOM 5920 C C . ILE B 1 351 ? -17.719 43.938 -6.09 1 42.53 351 ILE B C 1
ATOM 5922 O O . ILE B 1 351 ? -17.875 44.031 -7.309 1 42.53 351 ILE B O 1
ATOM 5926 N N . GLN B 1 352 ? -18.781 44.094 -5.352 1 38.72 352 GLN B N 1
ATOM 5927 C CA . GLN B 1 352 ? -19.734 45.156 -5.695 1 38.72 352 GLN B CA 1
ATOM 5928 C C . GLN B 1 352 ? -19.047 46.5 -5.719 1 38.72 352 GLN B C 1
ATOM 5930 O O . GLN B 1 352 ? -18.406 46.906 -4.75 1 38.72 352 GLN B O 1
ATOM 5935 N N . THR B 1 353 ? -18.656 46.906 -6.895 1 39.59 353 THR B N 1
ATOM 5936 C CA . THR B 1 353 ? -18 48.219 -7.055 1 39.59 353 THR B CA 1
ATOM 5937 C C . THR B 1 353 ? -18.984 49.344 -6.832 1 39.59 353 THR B C 1
ATOM 5939 O O . THR B 1 353 ? -20.031 49.406 -7.469 1 39.59 353 THR B O 1
ATOM 5942 N N . ASP B 1 354 ? -19.25 49.75 -5.691 1 39.94 354 ASP B N 1
ATOM 5943 C CA . ASP B 1 354 ? -20.125 50.906 -5.66 1 39.94 354 ASP B CA 1
ATOM 5944 C C . ASP B 1 354 ? -19.578 52.031 -6.566 1 39.94 354 ASP B C 1
ATOM 5946 O O . ASP B 1 354 ? -20.328 52.906 -6.98 1 39.94 354 ASP B O 1
ATOM 5950 N N . SER B 1 355 ? -18.234 52.656 -6.387 1 41.31 355 SER B N 1
ATOM 5951 C CA . SER B 1 355 ? -17.781 53.875 -7.051 1 41.31 355 SER B CA 1
ATOM 5952 C C . SER B 1 355 ? -16.781 53.562 -8.164 1 41.31 355 SER B C 1
ATOM 5954 O O . SER B 1 355 ? -16.25 52.469 -8.234 1 41.31 355 SER B O 1
ATOM 5956 N N . TYR B 1 356 ? -16.484 54.5 -9.25 1 45.31 356 TYR B N 1
ATOM 5957 C CA . TYR B 1 356 ? -15.5 54.625 -10.328 1 45.31 356 TYR B CA 1
ATOM 5958 C C . TYR B 1 356 ? -14.109 54.25 -9.844 1 45.31 356 TYR B C 1
ATOM 5960 O O . TYR B 1 356 ? -13.156 54.219 -10.625 1 45.31 356 TYR B O 1
ATOM 5968 N N . HIS B 1 357 ? -13.891 53.906 -8.664 1 51.22 357 HIS B N 1
ATOM 5969 C CA . HIS B 1 357 ? -12.555 53.938 -8.094 1 51.22 357 HIS B CA 1
ATOM 5970 C C . HIS B 1 357 ? -11.93 52.531 -8.109 1 51.22 357 HIS B C 1
ATOM 5972 O O . HIS B 1 357 ? -10.875 52.312 -7.512 1 51.22 357 HIS B O 1
ATOM 5978 N N . GLY B 1 358 ? -12.109 51.75 -9.07 1 57.34 358 GLY B N 1
ATOM 5979 C CA . GLY B 1 358 ? -11.391 50.5 -9.234 1 57.34 358 GLY B CA 1
ATOM 5980 C C . GLY B 1 358 ? -11.57 49.562 -8.062 1 57.34 358 GLY B C 1
ATOM 5981 O O . GLY B 1 358 ? -12.062 49.938 -7.008 1 57.34 358 GLY B O 1
ATOM 5982 N N . TYR B 1 359 ? -11.461 48.375 -8.328 1 61.03 359 TYR B N 1
ATOM 5983 C CA . TYR B 1 359 ? -11.602 47.281 -7.344 1 61.03 359 TYR B CA 1
ATOM 5984 C C . TYR B 1 359 ? -10.258 46.625 -7.055 1 61.03 359 TYR B C 1
ATOM 5986 O O . TYR B 1 359 ? -9.531 46.25 -7.98 1 61.03 359 TYR B O 1
ATOM 5994 N N . ASP B 1 360 ? -10.055 46.688 -5.793 1 62.59 360 ASP B N 1
ATOM 5995 C CA . ASP B 1 360 ? -8.82 46 -5.414 1 62.59 360 ASP B CA 1
ATOM 5996 C C . ASP B 1 360 ? -9.016 44.5 -5.309 1 62.59 360 ASP B C 1
ATOM 5998 O O . ASP B 1 360 ? -9.93 44.031 -4.621 1 62.59 360 ASP B O 1
ATOM 6002 N N . VAL B 1 361 ? -8.406 43.844 -6.176 1 68.5 361 VAL B N 1
ATOM 6003 C CA . VAL B 1 361 ? -8.359 42.375 -6.105 1 68.5 361 VAL B CA 1
ATOM 6004 C C . VAL B 1 361 ? -7.043 41.938 -5.473 1 68.5 361 VAL B C 1
ATOM 6006 O O . VAL B 1 361 ? -5.969 42.156 -6.035 1 68.5 361 VAL B O 1
ATOM 6009 N N . LYS B 1 362 ? -7.191 41.375 -4.348 1 67.12 362 LYS B N 1
ATOM 6010 C CA . LYS B 1 362 ? -5.996 41 -3.604 1 67.12 362 LYS B CA 1
ATOM 6011 C C . LYS B 1 362 ? -5.691 39.531 -3.768 1 67.12 362 LYS B C 1
ATOM 6013 O O . LYS B 1 362 ? -6.602 38.719 -3.943 1 67.12 362 LYS B O 1
ATOM 6018 N N . PHE B 1 363 ? -4.371 39.312 -3.846 1 66.5 363 PHE B N 1
ATOM 6019 C CA . PHE B 1 363 ? -3.936 37.938 -3.756 1 66.5 363 PHE B CA 1
ATOM 6020 C C . PHE B 1 363 ? -4.191 37.375 -2.363 1 66.5 363 PHE B C 1
ATOM 6022 O O . PHE B 1 363 ? -4.238 38.125 -1.386 1 66.5 363 PHE B O 1
ATOM 6029 N N . ASP B 1 364 ? -4.477 36.094 -2.283 1 61.81 364 ASP B N 1
ATOM 6030 C CA . ASP B 1 364 ? -4.617 35.469 -0.973 1 61.81 364 ASP B CA 1
ATOM 6031 C C . ASP B 1 364 ? -3.367 35.656 -0.125 1 61.81 364 ASP B C 1
ATOM 6033 O O . ASP B 1 364 ? -3.461 35.906 1.078 1 61.81 364 ASP B O 1
ATOM 6037 N N . THR B 1 365 ? -2.309 35.531 -0.787 1 62.28 365 THR B N 1
ATOM 6038 C CA . THR B 1 365 ? -0.996 35.812 -0.217 1 62.28 365 THR B CA 1
ATOM 6039 C C . THR B 1 365 ? -0.188 36.719 -1.14 1 62.28 365 THR B C 1
ATOM 6041 O O . THR B 1 365 ? -0.088 36.469 -2.342 1 62.28 365 THR B O 1
ATOM 6044 N N . PRO B 1 366 ? 0.238 37.75 -0.57 1 67.25 366 PRO B N 1
ATOM 6045 C CA . PRO B 1 366 ? 1.084 38.594 -1.43 1 67.25 366 PRO B CA 1
ATOM 6046 C C . PRO B 1 366 ? 2.25 37.812 -2.039 1 67.25 366 PRO B C 1
ATOM 6048 O O . PRO B 1 366 ? 2.789 36.906 -1.403 1 67.25 366 PRO B O 1
ATOM 6051 N N . VAL B 1 367 ? 2.438 38.125 -3.219 1 70.81 367 VAL B N 1
ATOM 6052 C CA . VAL B 1 367 ? 3.482 37.438 -3.967 1 70.81 367 VAL B CA 1
ATOM 6053 C C . VAL B 1 367 ? 4.734 38.312 -4.031 1 70.81 367 VAL B C 1
ATOM 6055 O O . VAL B 1 367 ? 4.66 39.5 -4.398 1 70.81 367 VAL B O 1
ATOM 6058 N N . MET B 1 368 ? 5.781 37.719 -3.564 1 72.38 368 MET B N 1
ATOM 6059 C CA . MET B 1 368 ? 7.055 38.406 -3.676 1 72.38 368 MET B CA 1
ATOM 6060 C C . MET B 1 368 ? 7.527 38.438 -5.125 1 72.38 368 MET B C 1
ATOM 6062 O O . MET B 1 368 ? 7.648 37.406 -5.773 1 72.38 368 MET B O 1
ATOM 6066 N N . LEU B 1 369 ? 7.668 39.625 -5.617 1 73.75 369 LEU B N 1
ATOM 6067 C CA . LEU B 1 369 ? 8.234 39.844 -6.945 1 73.75 369 LEU B CA 1
ATOM 6068 C C . LEU B 1 369 ? 9.711 40.219 -6.852 1 73.75 369 LEU B C 1
ATOM 6070 O O . LEU B 1 369 ? 10.102 41.031 -6 1 73.75 369 LEU B O 1
ATOM 6074 N N . LYS B 1 370 ? 10.492 39.5 -7.551 1 77.56 370 LYS B N 1
ATOM 6075 C CA . LYS B 1 370 ? 11.922 39.812 -7.582 1 77.56 370 LYS B CA 1
ATOM 6076 C C . LYS B 1 370 ? 12.234 40.875 -8.617 1 77.56 370 LYS B C 1
ATOM 6078 O O . LYS B 1 370 ? 11.57 40.969 -9.648 1 77.56 370 LYS B O 1
ATOM 6083 N N . ALA B 1 371 ? 13.266 41.594 -8.227 1 78.69 371 ALA B N 1
ATOM 6084 C CA . ALA B 1 371 ? 13.68 42.688 -9.109 1 78.69 371 ALA B CA 1
ATOM 6085 C C . ALA B 1 371 ? 14.203 42.125 -10.438 1 78.69 371 ALA B C 1
ATOM 6087 O O . ALA B 1 371 ? 14.891 41.094 -10.461 1 78.69 371 ALA B O 1
ATOM 6088 N N . GLU B 1 372 ? 13.773 42.75 -11.516 1 78.25 372 GLU B N 1
ATOM 6089 C CA . GLU B 1 372 ? 14.305 42.531 -12.859 1 78.25 372 GLU B CA 1
ATOM 6090 C C . GLU B 1 372 ? 13.844 41.188 -13.422 1 78.25 372 GLU B C 1
ATOM 6092 O O . GLU B 1 372 ? 14.516 40.594 -14.281 1 78.25 372 GLU B O 1
ATOM 6097 N N . ILE B 1 373 ? 12.906 40.625 -12.852 1 75.88 373 ILE B N 1
ATOM 6098 C CA . ILE B 1 373 ? 12.242 39.438 -13.422 1 75.88 373 ILE B CA 1
ATOM 6099 C C . ILE B 1 373 ? 10.922 39.875 -14.07 1 75.88 373 ILE B C 1
ATOM 6101 O O . ILE B 1 373 ? 10.195 40.719 -13.516 1 75.88 373 ILE B O 1
ATOM 6105 N N . GLU B 1 374 ? 10.773 39.312 -15.219 1 77.88 374 GLU B N 1
ATOM 6106 C CA . GLU B 1 374 ? 9.531 39.656 -15.906 1 77.88 374 GLU B CA 1
ATOM 6107 C C . GLU B 1 374 ? 8.375 38.781 -15.422 1 77.88 374 GLU B C 1
ATOM 6109 O O . GLU B 1 374 ? 8.477 37.562 -15.43 1 77.88 374 GLU B O 1
ATOM 6114 N N . TYR B 1 375 ? 7.379 39.469 -14.93 1 78.81 375 TYR B N 1
ATOM 6115 C CA . TYR B 1 375 ? 6.152 38.812 -14.492 1 78.81 375 TYR B CA 1
ATOM 6116 C C . TYR B 1 375 ? 5 39.094 -15.438 1 78.81 375 TYR B C 1
ATOM 6118 O O . TYR B 1 375 ? 5.004 40.125 -16.125 1 78.81 375 TYR B O 1
ATOM 6126 N N . GLN B 1 376 ? 4.191 38.062 -15.602 1 78.31 376 GLN B N 1
ATOM 6127 C CA . GLN B 1 376 ? 2.949 38.25 -16.344 1 78.31 376 GLN B CA 1
ATOM 6128 C C . GLN B 1 376 ? 1.732 38.062 -15.445 1 78.31 376 GLN B C 1
ATOM 6130 O O . GLN B 1 376 ? 1.602 37.031 -14.773 1 78.31 376 GLN B O 1
ATOM 6135 N N . LEU B 1 377 ? 0.964 39.156 -15.367 1 77.06 377 LEU B N 1
ATOM 6136 C CA . LEU B 1 377 ? -0.282 39.125 -14.609 1 77.06 377 LEU B CA 1
ATOM 6137 C C . LEU B 1 377 ? -1.482 39 -15.539 1 77.06 377 LEU B C 1
ATOM 6139 O O . LEU B 1 377 ? -1.645 39.812 -16.453 1 77.06 377 LEU B O 1
ATOM 6143 N N . SER B 1 378 ? -2.127 37.906 -15.352 1 74.94 378 SER B N 1
ATOM 6144 C CA . SER B 1 378 ? -3.322 37.688 -16.156 1 74.94 378 SER B CA 1
ATOM 6145 C C . SER B 1 378 ? -4.586 37.781 -15.312 1 74.94 378 SER B C 1
ATOM 6147 O O . SER B 1 378 ? -4.637 37.25 -14.203 1 74.94 378 SER B O 1
ATOM 6149 N N . ALA B 1 379 ? -5.488 38.625 -15.75 1 70.88 379 ALA B N 1
ATOM 6150 C CA . ALA B 1 379 ? -6.773 38.781 -15.07 1 70.88 379 ALA B CA 1
ATOM 6151 C C . ALA B 1 379 ? -7.926 38.375 -16 1 70.88 379 ALA B C 1
ATOM 6153 O O . ALA B 1 379 ? -8.023 38.875 -17.125 1 70.88 379 ALA B O 1
ATOM 6154 N N . LEU B 1 380 ? -8.633 37.375 -15.562 1 71.38 380 LEU B N 1
ATOM 6155 C CA . LEU B 1 380 ? -9.883 37.031 -16.219 1 71.38 380 LEU B CA 1
ATOM 6156 C C . LEU B 1 380 ? -11.078 37.562 -15.438 1 71.38 380 LEU B C 1
ATOM 6158 O O . LEU B 1 380 ? -11.281 37.188 -14.281 1 71.38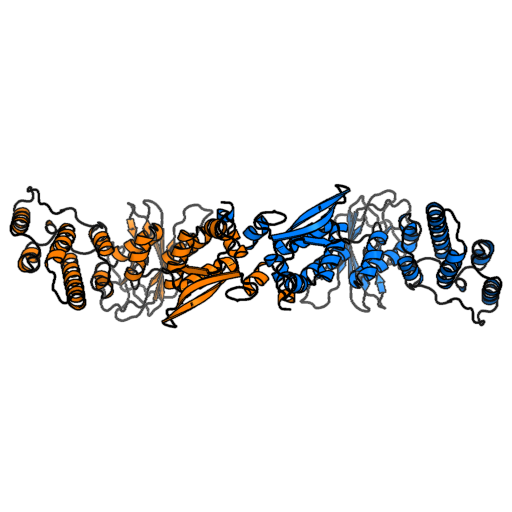 380 LEU B O 1
ATOM 6162 N N . ILE B 1 381 ? -11.75 38.531 -16.031 1 66.25 381 ILE B N 1
ATOM 6163 C CA . ILE B 1 381 ? -12.898 39.156 -15.398 1 66.25 381 ILE B CA 1
ATOM 6164 C C . ILE B 1 381 ? -14.188 38.688 -16.078 1 66.25 381 ILE B C 1
ATOM 6166 O O . ILE B 1 381 ? -14.359 38.844 -17.281 1 66.25 381 ILE B O 1
ATOM 6170 N N . VAL B 1 382 ? -14.867 37.938 -15.289 1 67.06 382 VAL B N 1
ATOM 6171 C CA . VAL B 1 382 ? -16.156 37.469 -15.82 1 67.06 382 VAL B CA 1
ATOM 6172 C C . VAL B 1 382 ? -17.281 38.312 -15.242 1 67.06 382 VAL B C 1
ATOM 6174 O O . VAL B 1 382 ? -17.406 38.438 -14.023 1 67.06 382 VAL B O 1
ATOM 6177 N N . GLY B 1 383 ? -17.953 38.969 -16.016 1 63.19 383 GLY B N 1
ATOM 6178 C CA . GLY B 1 383 ? -19.078 39.812 -15.641 1 63.19 383 GLY B CA 1
ATOM 6179 C C . GLY B 1 383 ? -19.562 40.719 -16.766 1 63.19 383 GLY B C 1
ATOM 6180 O O . GLY B 1 383 ? -19.234 40.469 -17.938 1 63.19 383 GLY B O 1
ATOM 6181 N N . PRO B 1 384 ? -20.484 41.562 -16.359 1 62.09 384 PRO B N 1
ATOM 6182 C CA . PRO B 1 384 ? -20.969 42.469 -17.406 1 62.09 384 PRO B CA 1
ATOM 6183 C C . PRO B 1 384 ? -19.844 43.281 -18.047 1 62.09 384 PRO B C 1
ATOM 6185 O O . PRO B 1 384 ? -18.75 43.375 -17.484 1 62.09 384 PRO B O 1
ATOM 6188 N N . PRO B 1 385 ? -20.078 43.75 -19.234 1 59.09 385 PRO B N 1
ATOM 6189 C CA . PRO B 1 385 ? -19.031 44.5 -19.938 1 59.09 385 PRO B CA 1
ATOM 6190 C C . PRO B 1 385 ? -18.391 45.594 -19.078 1 59.09 385 PRO B C 1
ATOM 6192 O O . PRO B 1 385 ? -19.062 46.25 -18.281 1 59.09 385 PRO B O 1
ATOM 6195 N N . SER B 1 386 ? -17.125 45.375 -18.734 1 53.5 386 SER B N 1
ATOM 6196 C CA . SER B 1 386 ? -16.391 46.312 -17.891 1 53.5 386 SER B CA 1
ATOM 6197 C C . SER B 1 386 ? -15.414 47.125 -18.719 1 53.5 386 SER B C 1
ATOM 6199 O O . SER B 1 386 ? -15.078 46.781 -19.844 1 53.5 386 SER B O 1
ATOM 6201 N N . CYS B 1 387 ? -15.227 48.406 -18.266 1 50.44 387 CYS B N 1
ATOM 6202 C CA . CYS B 1 387 ? -14.219 49.25 -18.906 1 50.44 387 CYS B CA 1
ATOM 6203 C C . CYS B 1 387 ? -12.82 48.656 -18.719 1 50.44 387 CYS B C 1
ATOM 6205 O O . CYS B 1 387 ? -12.562 47.969 -17.734 1 50.44 387 CYS B O 1
ATOM 6207 N N . TYR B 1 388 ? -12.102 48.594 -19.75 1 49.12 388 TYR B N 1
ATOM 6208 C CA . TYR B 1 388 ? -10.719 48.125 -19.828 1 49.12 388 TYR B CA 1
ATOM 6209 C C . TYR B 1 388 ? -9.805 48.969 -18.953 1 49.12 388 TYR B C 1
ATOM 6211 O O . TYR B 1 388 ? -9.852 50.219 -19.016 1 49.12 388 TYR B O 1
ATOM 6219 N N . GLY B 1 389 ? -9.57 48.688 -17.656 1 48.78 389 GLY B N 1
ATOM 6220 C CA . GLY B 1 389 ? -8.445 49.25 -16.906 1 48.78 389 GLY B CA 1
ATOM 6221 C C . GLY B 1 389 ? -7.973 48.312 -15.789 1 48.78 389 GLY B C 1
ATOM 6222 O O . GLY B 1 389 ? -8.734 47.469 -15.297 1 48.78 389 GLY B O 1
#

Solvent-accessible surface area (backbone atoms only — not comparable to full-atom values): 42797 Å² total; per-residue (Å²): 116,77,32,70,77,40,81,39,56,58,54,32,45,38,66,39,51,82,26,71,67,86,38,63,26,28,38,38,23,39,26,82,90,73,74,39,76,44,77,46,36,38,42,60,65,64,44,27,46,50,10,57,53,42,26,49,52,47,70,31,97,86,15,80,74,61,46,70,45,76,38,88,92,39,38,45,63,14,48,51,48,42,48,36,32,64,38,55,67,43,81,84,74,47,74,69,28,27,54,40,23,30,52,50,19,62,74,36,48,25,60,63,59,28,51,52,27,49,52,48,48,45,72,64,63,43,80,90,48,33,69,73,45,44,61,53,28,61,74,66,65,36,61,67,41,40,51,48,44,48,51,44,44,20,73,40,26,60,62,47,53,68,35,74,64,48,52,71,48,52,67,70,55,52,52,56,55,50,68,43,48,58,38,40,60,53,53,61,60,48,50,51,36,50,50,51,32,50,54,52,50,49,50,50,44,23,69,71,67,68,51,74,63,59,64,75,43,44,62,54,45,48,57,55,55,57,48,45,35,63,68,70,38,53,69,68,53,41,60,69,56,49,58,74,67,60,80,62,52,71,67,56,52,48,47,47,56,48,29,76,75,43,74,88,53,91,56,98,45,53,74,74,79,45,47,66,72,88,81,83,83,74,88,64,91,67,74,57,75,72,48,67,34,74,34,79,58,65,44,70,46,76,47,67,34,93,50,66,39,70,45,47,56,45,66,35,36,48,44,71,74,38,56,34,40,37,40,39,35,46,32,44,71,81,51,95,82,51,67,69,48,70,53,61,70,31,79,41,70,67,48,73,31,80,61,82,74,42,42,78,44,56,42,85,59,61,44,78,41,54,48,77,40,59,32,37,40,29,40,30,40,39,41,66,72,18,34,44,81,116,74,32,70,79,40,82,42,55,57,53,32,45,38,66,40,51,83,26,69,67,86,38,60,27,28,37,37,24,42,26,80,91,72,74,40,79,43,74,45,38,38,42,59,65,65,44,27,44,49,10,57,52,43,27,49,51,48,70,31,95,87,15,80,75,63,46,68,43,78,39,88,92,41,38,46,64,15,47,51,48,42,48,38,32,65,39,55,67,43,81,84,73,46,74,69,30,29,55,39,24,29,51,49,19,60,74,37,49,26,60,62,57,28,50,52,26,48,51,49,50,45,73,64,62,44,80,91,47,35,67,73,45,44,62,55,28,61,74,68,66,39,62,69,41,39,51,48,45,48,50,42,44,20,73,40,26,60,62,48,54,67,35,72,64,48,52,72,49,51,67,69,56,51,52,55,54,50,68,42,48,57,36,39,60,53,54,62,60,49,51,51,36,52,51,52,31,50,54,52,51,48,50,50,44,22,69,71,67,68,51,73,65,60,65,75,43,46,60,53,46,49,58,54,55,56,49,45,35,64,70,70,37,55,69,68,53,43,60,70,56,50,59,75,68,61,80,62,51,73,67,55,51,49,45,45,56,47,30,76,75,43,75,87,54,91,56,99,46,53,74,75,79,44,45,66,73,88,82,83,80,74,88,64,90,67,71,58,75,71,47,68,34,75,33,80,58,64,44,70,46,76,47,68,34,92,51,66,41,68,46,48,58,46,66,36,35,48,44,72,76,39,59,34,42,36,40,39,34,40,31,43,66,80,48,93,84,59,47,75,47,75,43,65,77,32,76,39,73,66,49,72,34,80,61,86,74,42,41,78,43,57,41,86,59,60,42,77,40,54,50,78,40,61,32,35,39,28,40,31,40,38,39,66,69,18,33,47,76

Organism: Nematostella vectensis (NCBI:txid45351)

pLDDT: mean 80.83, std 17.2, range [38.41, 98.31]

Sequence (778 aa):
DWQLTKTSLNSRVAHTFNSPLMSDVAFVVEDPAKQDVVSIPAHKYILGVSSPVFFAMFYGQMSTSISKVELPDCDSVGLIEFLRYLYCNRVKFTMESAIQALYLSKKYLVPSLAKHCVTYIRDNVTPQIVFDVLPYALKLAEKDILDRCFELVDFHAVTLLGSQSFLTVTEDVLVALLQRDSLRVTEVDLFRAVQRWLAHNVEQECSVTGELNFLHTDKHVQRLMALIRFPLMKQSEFINQVVPSGFLSPDDVTQIMLGYVTPQKACNFSSQPRSGPIKRCARFQSTERWFLYSGKRAETVAFTVSASVRLHGVRLYGDEHACYRVNLELFFTMSPEHKHTKNGCYNSELIQTDSYHGYDVKFDTPVMLKAEIEYQLSALIVGPPSCYGDWQLTKTSLNSRVAHTFNSPLMSDVAFVVEDPAKQDVVSIPAHKYILGVSSPVFFAMFYGQMSTSISKVELPDCDSVGLIEFLRYLYCNRVKFTMESAIQALYLSKKYLVPSLAKHCVTYIRDNVTPQIVFDVLPYALKLAEKDILDRCFELVDFHAVTLLGSQSFLTVTEDVLVALLQRDSLRVTEVDLFRAVQRWLAHNVEQECSVTGELNFLHTDKHVQRLMALIRFPLMKQSEFINQVVPSGFLSPDDVTQIMLGYVTPQKACNFSSQPRSGPIKRCARFQSTERWFLYSGKRAETVAFTVSASVRLHGVRLYGDEHACYRVNLELFFTMSPEHKHTKNGCYNSELIQTDSYHGYDVKFDTPVMLKAEIEYQLSALIVGPPSCYG

Nearest PDB structures (foldseek):
  8h37-assembly1_A  TM=7.116E-01  e=3.699E-12  Homo sapiens
  8h37-assembly1_P  TM=6.766E-01  e=1.077E-12  Homo sapiens
  8h37-assembly1_N  TM=6.707E-01  e=1.142E-11  Homo sapiens
  8gq6-assembly1_A  TM=6.888E-01  e=2.293E-11  Homo sapiens
  8h3a-assembly1_I  TM=7.022E-01  e=6.357E-11  Homo sapiens

Radius of gyration: 43.16 Å; Cα contacts (8 Å, |Δi|>4): 1265; chains: 2; bounding box: 46×134×98 Å

Secondary structure (DSSP, 8-state):
-GGGG--SHHHHHHHTTT--TT--EEEEEEETTTTEEEEEEE-HHHHHHH-HHHHHHHHSTT-TT--EEEEEEEEHHHHHHHHHHHHHS-----HHHHHHHHHHHHHTT-HHHHHHHHHHHHHH--TTTHHHHHHHHHHHT-HHHHHHHHHHHHHTHHHHHHSSGGGG--HHHHHHHHT-SS--S-HHHHHHHHHHHHHHHHHHHHHHHSS--TTHHHHHHHHHHTTS-GGGS-HHHIIIIIGGGT-S-HHHHHHHHHHHH-TTS--SS--PPPS-S-PPP-S-SS--TT-EE-SSS-EEEEEE-SS-EEEEEEEEP--TT-EEEEEEEEEE--BTTB--EE---EEEEEEE--SSS-EEEEEEEEEEEPTT-EEEEEEEEESS-EE--/-GGGG--SHHHHHHHTTT--TT--EEEEEEETTTTEEEEEEE-HHHHHHH-HHHHHHHHSTT-TT--EEEEEEEEHHHHHHHHHHHHHS-----HHHHHHHHHHHHHTT-HHHHHHHHHHHHHH--TTTHHHHHHHHHHHT-HHHHHHHHHHHHHTHHHHHHSGGGGG--HHHHHHHHT-SS--S-HHHHHHHHHHHHHHHHHHHHHHHSS--TTHHHHHHHHHHTTS-GGGS-HHHIIIIIGGGT-S-HHHHHHHHHHHH-TTS--SS--PPPS-S-PPP-S-SS--TT-EE-SSS-EEEEEE-SS-EEEEEEEEP--TT-EEEEEEEEEE--BTTB--EEEEEEEEEEEE--SSS-EEEEEEEEEEEPTT-EEEEEEEEESS-EE--

Foldseek 3Di:
DVVVPDDDPLSVLLVCQQHQVVFQAWEWFAAPVVRDIDITTDHLVLLLVQFVQSVCQCVNPVHVPHRYHYDYPAHPLLVSQLSCCSRNVDGDDDLRNLLSSLVVCVVRVRVVSVVVSLVVLLVPDALVCLLVCQVSCVVSVPPSNNVSSLQRCQVCVLVSLPDPSVLPHDLVSLLVNLQALSRADDLLSNVVSVVSSLVSVLVVCCVVVVDSPCPVSLVSLVSNVQSRQLLQDDPVSCVPPVVVVPNDDPVLSVQSNVCNVPVPGDHSHDNDHGNYDDDDDDPDPDLPQPDFPALPFWDKDKDFDQAWDWAFFDFAFWDAQKWKFKWKWKFFDDDPPDDTPTDFGDGDGGPNPHDRGTDTDGTSGTDTHHGPTMMMMIMRIHIGGIRGD/DVVVPDDDPLSVLLVCQQHQVVFQAWEWFAAPVVRDIDITTDHLVLLLVQFVQSVCQCVNPVHVPHRYHYDYPAHPLLVSQLSCCSRNVDGDDDLRNLLSSLVVCVVRVRVVSVVVSLVVLLVPDALVCLLVCQVSCVVSVPPSNNVSSLLRCQQCVLVSLPDPSVLPHDLVSLLVNLQALSRADDLLSNVVSVVSSLVSVLVVCCVVVVDSPCPVSLVSLVSNVQSRQLLQDDPVSCVPPVVVVPNDDPVLSVQSNVCVVPVPGDHSHDNDHGNYDDDDDDPDPDLPQPDFPALPFWDKDKDFDQAWDWAFFDFAFWDAQKWKFKWKWKFFQDDPVVGGPTDAGDGDGGPRPHDRPTDTDGGSGTDTHHGPTMMMMIMRIHIGGIRGD